Protein 2YOP (pdb70)

Radius of gyration: 29.6 Å; Cα contacts (8 Å, |Δi|>4): 1380; chains: 3; bounding box: 52×92×73 Å

GO terms:
  GO:0030073 insulin secretion (P, IDA)

Solvent-accessible surface area: 25696 Å² total; per-residue (Å²): 268,61,73,0,66,15,130,66,100,28,80,138,91,14,18,0,0,2,0,12,1,5,2,4,46,67,73,68,1,34,0,1,4,53,79,104,14,9,0,0,123,167,66,70,37,24,29,33,0,0,0,0,0,3,0,40,5,126,82,22,145,56,82,37,52,102,106,5,18,0,67,51,42,98,42,1,25,42,0,0,130,37,4,106,86,10,75,85,73,1,0,0,0,0,0,3,8,28,1,0,15,56,71,15,92,71,99,0,47,79,7,0,84,91,24,28,6,174,50,0,93,75,17,115,97,62,1,5,0,0,0,0,0,14,50,48,19,153,23,27,124,142,17,74,68,35,54,31,4,41,48,56,179,100,52,28,32,49,102,32,18,4,11,14,0,12,0,39,11,24,0,38,84,26,55,144,162,204,54,99,3,81,19,240,63,95,34,80,128,94,20,14,0,0,54,0,45,1,6,1,3,165,122,85,88,1,80,0,10,7,45,40,108,22,15,2,0,124,162,65,69,41,25,28,73,0,0,0,0,0,5,0,39,6,128,82,25,143,70,80,36,56,99,104,5,38,0,110,109,42,102,41,2,26,66,0,0,148,40,3,101,87,10,77,78,56,1,0,0,0,0,0,2,12,34,2,0,15,45,69,7,68,18,91,0,30,69,8,0,83,93,23,28,4,137,45,0,78,7,15,76,101,58,1,6,0,0,0,0,0,12,50,35,29,157,15,26,115,153,26,77,58,37,80,34,20,38,48,56,187,111,145,40,139,52,103,35,15,3,32,40,22,61,1,55,14,25,0,42,79,24,65,119,85,226,167,203,199,183,147,43,81,5,84,16,236,65,97,34,80,128,64,15,15,1,0,65,0,45,1,6,1,3,151,124,90,85,1,89,0,10,5,48,56,103,14,8,1,0,126,167,67,69,37,25,30,78,0,0,0,0,0,4,0,44,5,21,18,16,111,58,82,35,53,101,105,5,33,1,110,108,42,98,41,1,19,64,0,0,129,39,5,104,85,10,70,74,34,1,0,0,0,0,0,3,10,26,1,0,13,56,71,14,87,71,82,0,59,93,10,0,81,92,26,28,4,136,50,0,127,52,14,112,97,60,1,4,0,0,0,0,0,13,49,10,8,143,20,27,114,152,27,88,54,30,71,34,19,49,49,57,183,108,136,35,144,52,102,34,16,4,28,30,22,77,3,59,13,25,0,42,33,14,56,31,32,25,188

Organism: Mus musculus (NCBI:txid10090)

Sequence (538 aa):
RQKCDHWSPCPPDTYAYRLLSGGGRDKYAKICFEDEVLIGEKTGNVARGINIAVVNYETGKVIATKYFDMYEGDNSGPMAKFIQSTPSKSLLFMVTHDDGSSKLKAQAKDAIEALGSKEIKNMKFRSSWVFVAAKGFELPSEIEREKINHSDQSRNRYAGWPAEIQIEGCIPKGLRDRQKCDHWSPCPPDTYAYRLLSGGGRDKYAKICFEDEVLIGEKTGNVARGINIAVVNYETGKVIATKYFDMYEGDNSGPMAKFIQSTPSKSLLFMVTHDDGSSKLKAQAKDAIEALGSKEIKNMKFRSSWVFVAAKGFELPSEIEREKINHSDQSRNRYAGWPAEIQIEGCIPKGLRDYKDPKRQKCDHWSPCPPDTYAYRLLSGGGRDKYAKICFEDEVLIGEKTGNVARGINIAVVNYETGKVIATKYFDMYEGDNSGPMAKFIQSTPSKSLLFMVTHDDGSSKLKAQAKDAIEALGSKEIKNMKFRSSWVFVAAKGFELPSEIEREKINHSDQSRNRYAGWPAEIQIEGCIPKGLRDYK

Foldseek 3Di:
DEQVPDPDHAPPQWKKWKWKAAAAQPRFTWIGIRNDTQDDVVVPATDAAKWKWKAQLQVRHTDDIHGFHQQDDQRQVVQLVVLVPRDANMKMKIWHYQFHHNNHDDSSLVSVVVQPDPCSVVGDGQKTKIAIGHGNFDWDPPADGIDIGDDDVVQAPDDGHRGMDMGIHITRSVRPD/DEAVPDPDHADPQWKKWKWKAAAAAPRHTFIGIRNDTQDDVVVPAGDAAKWKWKAQLQPRHTPDIDGFHQQDDQRQVVQLVVLVVRDANMKMKIWHYQFHHNNHDDSSLVSVVVQPDPCSVVGDGQKTKIAIGHGNFDWDPPAFGIDIGDDDPVAAPDDRHRGMDMGIHITRSCRPPDDD/DDQEQVRDPDHADPQWKKWKWKAAAAQPRFTWIGIRNDTQDDVVVPATDAAKWKWKAQLQPRHTPDIHGFHQQDDQRQVVQLVVLVPRDANMKMKIWHYQFHHNNNDDSSLVSVVVQPDPCSVVGDGQKTKIAIGHGNFDWDPPADGIDIGDDDVVQRPDDRHRGMDMGIHITRSCRPPDD

Structure (mmCIF, N/CA/C/O backbone):
data_2YOP
#
_entry.id   2YOP
#
_cell.length_a   42.930
_cell.length_b   90.440
_cell.length_c   185.280
_cell.angle_alpha   90.00
_cell.angle_beta   90.00
_cell.angle_gamma   90.00
#
_symmetry.space_group_name_H-M   'P 21 21 21'
#
loop_
_entity.id
_entity.type
_entity.pdbx_description
1 polymer 'PROTEIN FAM3B'
2 non-polymer GLYCEROL
3 water water
#
loop_
_atom_site.group_PDB
_atom_site.id
_atom_site.type_symbol
_atom_site.label_atom_id
_atom_site.label_alt_id
_atom_site.label_comp_id
_atom_site.label_asym_id
_atom_site.label_entity_id
_atom_site.label_seq_id
_atom_site.pdbx_PDB_ins_code
_atom_site.Cartn_x
_atom_site.Cartn_y
_atom_site.Cartn_z
_atom_site.occupancy
_atom_site.B_iso_or_equiv
_atom_site.auth_seq_id
_atom_site.auth_comp_id
_atom_site.auth_asym_id
_atom_site.auth_atom_id
_atom_site.pdbx_PDB_model_num
ATOM 1 N N . ARG A 1 15 ? 50.803 5.446 63.691 1.00 76.20 60 ARG A N 1
ATOM 2 C CA . ARG A 1 15 ? 51.775 4.401 63.373 1.00 76.15 60 ARG A CA 1
ATOM 3 C C . ARG A 1 15 ? 51.332 3.593 62.148 1.00 79.46 60 ARG A C 1
ATOM 4 O O . ARG A 1 15 ? 51.952 3.717 61.090 1.00 79.10 60 ARG A O 1
ATOM 12 N N . GLN A 1 16 ? 50.262 2.775 62.290 1.00 74.89 61 GLN A N 1
ATOM 13 C CA . GLN A 1 16 ? 49.730 1.953 61.202 1.00 73.76 61 GLN A CA 1
ATOM 14 C C . GLN A 1 16 ? 48.925 2.836 60.240 1.00 75.30 61 GLN A C 1
ATOM 15 O O . GLN A 1 16 ? 48.540 3.945 60.625 1.00 75.09 61 GLN A O 1
ATOM 21 N N . LYS A 1 17 ? 48.732 2.376 58.973 1.00 69.63 62 LYS A N 1
ATOM 22 C CA . LYS A 1 17 ? 47.976 3.082 57.919 1.00 68.35 62 LYS A CA 1
ATOM 23 C C . LYS A 1 17 ? 46.568 3.415 58.459 1.00 69.07 62 LYS A C 1
ATOM 24 O O . LYS A 1 17 ? 45.913 2.510 58.993 1.00 68.34 62 LYS A O 1
ATOM 30 N N . CYS A 1 18 ? 46.151 4.724 58.424 1.00 63.49 63 CYS A N 1
ATOM 31 C CA . CYS A 1 18 ? 44.871 5.199 58.996 1.00 61.51 63 CYS A CA 1
ATOM 32 C C . CYS A 1 18 ? 44.792 4.965 60.530 1.00 66.87 63 CYS A C 1
ATOM 33 O O . CYS A 1 18 ? 43.703 4.840 61.096 1.00 65.75 63 CYS A O 1
ATOM 36 N N . ASP A 1 19 ? 45.976 4.903 61.190 1.00 65.12 64 ASP A N 1
ATOM 37 C CA . ASP A 1 19 ? 46.154 4.692 62.633 1.00 65.83 64 ASP A CA 1
ATOM 38 C C . ASP A 1 19 ? 45.405 3.463 63.173 1.00 69.81 64 ASP A C 1
ATOM 39 O O . ASP A 1 19 ? 44.894 3.473 64.298 1.00 68.48 64 ASP A O 1
ATOM 44 N N . HIS A 1 20 ? 45.378 2.393 62.349 1.00 67.82 65 HIS A N 1
ATOM 45 C CA . HIS A 1 20 ? 44.736 1.107 62.617 1.00 68.57 65 HIS A CA 1
ATOM 46 C C . HIS A 1 20 ? 45.327 0.413 63.827 1.00 75.97 65 HIS A C 1
ATOM 47 O O . HIS A 1 20 ? 46.520 0.552 64.098 1.00 76.02 65 HIS A O 1
ATOM 54 N N . TRP A 1 21 ? 44.481 -0.336 64.549 1.00 74.88 66 TRP A N 1
ATOM 55 C CA . TRP A 1 21 ? 44.857 -1.105 65.728 1.00 75.97 66 TRP A CA 1
ATOM 56 C C . TRP A 1 21 ? 45.817 -2.246 65.342 1.00 82.31 66 TRP A C 1
ATOM 57 O O . TRP A 1 21 ? 46.877 -2.400 65.961 1.00 82.10 66 TRP A O 1
ATOM 68 N N . SER A 1 22 ? 45.445 -3.024 64.308 1.00 80.07 67 SER A N 1
ATOM 69 C CA . SER A 1 22 ? 46.222 -4.143 63.783 1.00 80.55 67 SER A CA 1
ATOM 70 C C . SER A 1 22 ? 46.750 -3.830 62.370 1.00 85.56 67 SER A C 1
ATOM 71 O O . SER A 1 22 ? 46.139 -3.013 61.674 1.00 85.73 67 SER A O 1
ATOM 74 N N . PRO A 1 23 ? 47.866 -4.442 61.904 1.00 82.02 68 PRO A N 1
ATOM 75 C CA . PRO A 1 23 ? 48.332 -4.127 60.547 1.00 81.42 68 PRO A CA 1
ATOM 76 C C . PRO A 1 23 ? 47.425 -4.755 59.502 1.00 81.37 68 PRO A C 1
ATOM 77 O O . PRO A 1 23 ? 46.847 -5.818 59.755 1.00 80.40 68 PRO A O 1
ATOM 81 N N . CYS A 1 24 ? 47.271 -4.075 58.350 1.00 75.22 69 CYS A N 1
ATOM 82 C CA . CYS A 1 24 ? 46.453 -4.589 57.249 1.00 73.82 69 CYS A CA 1
ATOM 83 C C . CYS A 1 24 ? 47.201 -5.741 56.580 1.00 83.47 69 CYS A C 1
ATOM 84 O O . CYS A 1 24 ? 48.430 -5.656 56.471 1.00 84.01 69 CYS A O 1
ATOM 87 N N . PRO A 1 25 ? 46.501 -6.782 56.056 1.00 82.32 70 PRO A N 1
ATOM 88 C CA . PRO A 1 25 ? 47.206 -7.832 55.297 1.00 82.47 70 PRO A CA 1
ATOM 89 C C . PRO A 1 25 ? 47.874 -7.227 54.044 1.00 87.06 70 PRO A C 1
ATOM 90 O O . PRO A 1 25 ? 47.516 -6.107 53.677 1.00 86.72 70 PRO A O 1
ATOM 94 N N . PRO A 1 26 ? 48.828 -7.912 53.366 1.00 84.31 71 PRO A N 1
ATOM 95 C CA . PRO A 1 26 ? 49.511 -7.271 52.212 1.00 83.37 71 PRO A CA 1
ATOM 96 C C . PRO A 1 26 ? 48.772 -6.434 51.126 1.00 84.45 71 PRO A C 1
ATOM 97 O O . PRO A 1 26 ? 48.749 -5.218 51.307 1.00 85.01 71 PRO A O 1
ATOM 101 N N . ASP A 1 27 ? 48.231 -7.011 50.025 1.00 77.03 72 ASP A N 1
ATOM 102 C CA . ASP A 1 27 ? 47.565 -6.394 48.867 1.00 75.22 72 ASP A CA 1
ATOM 103 C C . ASP A 1 27 ? 46.157 -5.818 49.208 1.00 76.55 72 ASP A C 1
ATOM 104 O O . ASP A 1 27 ? 45.157 -6.168 48.561 1.00 76.37 72 ASP A O 1
ATOM 109 N N . THR A 1 28 ? 46.077 -4.937 50.223 1.00 69.52 73 THR A N 1
ATOM 110 C CA . THR A 1 28 ? 44.812 -4.346 50.667 1.00 66.76 73 THR A CA 1
ATOM 111 C C . THR A 1 28 ? 44.873 -2.832 50.772 1.00 64.48 73 THR A C 1
ATOM 112 O O . THR A 1 28 ? 45.932 -2.274 51.062 1.00 62.07 73 THR A O 1
ATOM 116 N N . TYR A 1 29 ? 43.713 -2.179 50.541 1.00 58.36 74 TYR A N 1
ATOM 117 C CA . TYR A 1 29 ? 43.489 -0.737 50.695 1.00 55.72 74 TYR A CA 1
ATOM 118 C C . TYR A 1 29 ? 42.988 -0.525 52.126 1.00 55.79 74 TYR A C 1
ATOM 119 O O . TYR A 1 29 ? 42.019 -1.172 52.544 1.00 54.44 74 TYR A O 1
ATOM 128 N N . ALA A 1 30 ? 43.644 0.359 52.884 1.00 50.48 75 ALA A N 1
ATOM 129 C CA . ALA A 1 30 ? 43.215 0.664 54.247 1.00 48.89 75 ALA A CA 1
ATOM 130 C C . ALA A 1 30 ? 42.225 1.818 54.208 1.00 50.21 75 ALA A C 1
ATOM 131 O O . ALA A 1 30 ? 42.347 2.723 53.372 1.00 47.00 75 ALA A O 1
ATOM 133 N N . TYR A 1 31 ? 41.219 1.766 55.104 1.00 46.77 76 TYR A N 1
ATOM 134 C CA . TYR A 1 31 ? 40.204 2.824 55.248 1.00 45.03 76 TYR A CA 1
ATOM 135 C C . TYR A 1 31 ? 39.784 2.913 56.703 1.00 45.22 76 TYR A C 1
ATOM 136 O O . TYR A 1 31 ? 39.783 1.905 57.419 1.00 45.35 76 TYR A O 1
ATOM 145 N N . ARG A 1 32 ? 39.421 4.104 57.133 1.00 38.33 77 ARG A N 1
ATOM 146 C CA . ARG A 1 32 ? 38.893 4.366 58.467 1.00 37.51 77 ARG A CA 1
ATOM 147 C C . ARG A 1 32 ? 37.857 5.460 58.312 1.00 39.64 77 ARG A C 1
ATOM 148 O O . ARG A 1 32 ? 38.144 6.511 57.738 1.00 37.63 77 ARG A O 1
ATOM 156 N N . LEU A 1 33 ? 36.631 5.187 58.759 1.00 35.47 78 LEU A N 1
ATOM 157 C CA . LEU A 1 33 ? 35.509 6.120 58.666 1.00 33.34 78 LEU A CA 1
ATOM 158 C C . LEU A 1 33 ? 35.083 6.457 60.064 1.00 34.99 78 LEU A C 1
ATOM 159 O O . LEU A 1 33 ? 34.909 5.576 60.890 1.00 34.10 78 LEU A O 1
ATOM 164 N N . LEU A 1 34 ? 34.886 7.728 60.318 1.00 31.40 79 LEU A N 1
ATOM 165 C CA . LEU A 1 34 ? 34.467 8.234 61.611 1.00 30.80 79 LEU A CA 1
ATOM 166 C C . LEU A 1 34 ? 33.288 9.169 61.419 1.00 33.82 79 LEU A C 1
ATOM 167 O O . LEU A 1 34 ? 33.348 10.055 60.582 1.00 33.93 79 LEU A O 1
ATOM 172 N N . SER A 1 35 ? 32.204 8.964 62.176 1.00 28.99 80 SER A N 1
ATOM 173 C CA . SER A 1 35 ? 31.068 9.872 62.106 1.00 26.25 80 SER A CA 1
ATOM 174 C C . SER A 1 35 ? 31.405 11.059 63.015 1.00 31.03 80 SER A C 1
ATOM 175 O O . SER A 1 35 ? 32.305 10.960 63.860 1.00 31.43 80 SER A O 1
ATOM 178 N N . GLY A 1 36 ? 30.661 12.147 62.895 1.00 27.42 81 GLY A N 1
ATOM 179 C CA . GLY A 1 36 ? 30.804 13.239 63.843 1.00 26.53 81 GLY A CA 1
ATOM 180 C C . GLY A 1 36 ? 30.296 12.785 65.207 1.00 31.59 81 GLY A C 1
ATOM 181 O O . GLY A 1 36 ? 29.495 11.838 65.309 1.00 31.24 81 GLY A O 1
ATOM 182 N N . GLY A 1 37 ? 30.810 13.417 66.252 1.00 27.74 82 GLY A N 1
ATOM 183 C CA . GLY A 1 37 ? 30.410 13.181 67.632 1.00 26.15 82 GLY A CA 1
ATOM 184 C C . GLY A 1 37 ? 29.922 14.504 68.186 1.00 31.13 82 GLY A C 1
ATOM 185 O O . GLY A 1 37 ? 30.726 15.359 68.573 1.00 30.12 82 GLY A O 1
ATOM 186 N N . GLY A 1 38 ? 28.610 14.710 68.149 1.00 28.35 83 GLY A N 1
ATOM 187 C CA . GLY A 1 38 ? 28.047 15.990 68.546 1.00 28.76 83 GLY A CA 1
ATOM 188 C C . GLY A 1 38 ? 28.373 17.040 67.491 1.00 32.80 83 GLY A C 1
ATOM 189 O O . GLY A 1 38 ? 28.586 16.715 66.311 1.00 29.21 83 GLY A O 1
ATOM 190 N N . ARG A 1 39 ? 28.492 18.295 67.915 1.00 32.51 84 ARG A N 1
ATOM 191 C CA . ARG A 1 39 ? 28.776 19.394 66.989 1.00 34.08 84 ARG A CA 1
ATOM 192 C C . ARG A 1 39 ? 30.234 19.774 66.915 1.00 40.85 84 ARG A C 1
ATOM 193 O O . ARG A 1 39 ? 30.621 20.399 65.920 1.00 42.33 84 ARG A O 1
ATOM 201 N N . ASP A 1 40 ? 31.042 19.433 67.958 1.00 36.42 85 ASP A N 1
ATOM 202 C CA . ASP A 1 40 ? 32.456 19.816 68.009 1.00 36.57 85 ASP A CA 1
ATOM 203 C C . ASP A 1 40 ? 33.454 18.770 67.518 1.00 40.94 85 ASP A C 1
ATOM 204 O O . ASP A 1 40 ? 34.628 19.102 67.306 1.00 40.13 85 ASP A O 1
ATOM 209 N N . LYS A 1 41 ? 33.027 17.499 67.389 1.00 37.34 86 LYS A N 1
ATOM 210 C CA . LYS A 1 41 ? 33.950 16.454 66.924 1.00 36.33 86 LYS A CA 1
ATOM 211 C C . LYS A 1 41 ? 33.509 16.067 65.540 1.00 37.99 86 LYS A C 1
ATOM 212 O O . LYS A 1 41 ? 32.379 15.647 65.344 1.00 37.31 86 LYS A O 1
ATOM 218 N N . TYR A 1 42 ? 34.360 16.328 64.566 1.00 35.11 87 TYR A N 1
ATOM 219 C CA . TYR A 1 42 ? 34.029 16.164 63.159 1.00 35.01 87 TYR A CA 1
ATOM 220 C C . TYR A 1 42 ? 34.175 14.782 62.587 1.00 36.37 87 TYR A C 1
ATOM 221 O O . TYR A 1 42 ? 35.022 14.000 63.031 1.00 35.58 87 TYR A O 1
ATOM 230 N N . ALA A 1 43 ? 33.337 14.490 61.588 1.00 31.89 88 ALA A N 1
ATOM 231 C CA . ALA A 1 43 ? 33.377 13.257 60.819 1.00 31.43 88 ALA A CA 1
ATOM 232 C C . ALA A 1 43 ? 34.699 13.213 60.055 1.00 37.69 88 ALA A C 1
ATOM 233 O O . ALA A 1 43 ? 35.293 14.263 59.746 1.00 39.52 88 ALA A O 1
ATOM 235 N N . LYS A 1 44 ? 35.190 12.022 59.789 1.00 33.81 89 LYS A N 1
ATOM 236 C CA . LYS A 1 44 ? 36.443 11.871 59.065 1.00 33.72 89 LYS A CA 1
ATOM 237 C C . LYS A 1 44 ? 36.443 10.605 58.208 1.00 37.83 89 LYS A C 1
ATOM 238 O O . LYS A 1 44 ? 36.002 9.551 58.661 1.00 36.58 89 LYS A O 1
ATOM 244 N N . ILE A 1 45 ? 36.944 10.726 56.971 1.00 36.39 90 ILE A N 1
ATOM 245 C CA . ILE A 1 45 ? 37.142 9.621 56.038 1.00 37.96 90 ILE A CA 1
ATOM 246 C C . ILE A 1 45 ? 38.651 9.535 55.720 1.00 46.46 90 ILE A C 1
ATOM 247 O O . ILE A 1 45 ? 39.208 10.465 55.153 1.00 43.65 90 ILE A O 1
ATOM 252 N N . CYS A 1 46 ? 39.304 8.447 56.144 1.00 49.52 91 CYS A N 1
ATOM 253 C CA . CYS A 1 46 ? 40.720 8.172 55.881 1.00 53.05 91 CYS A CA 1
ATOM 254 C C . CYS A 1 46 ? 40.797 6.995 54.918 1.00 52.87 91 CYS A C 1
ATOM 255 O O . CYS A 1 46 ? 40.158 5.972 55.138 1.00 50.07 91 CYS A O 1
ATOM 258 N N . PHE A 1 47 ? 41.566 7.158 53.839 1.00 50.21 92 PHE A N 1
ATOM 259 C CA . PHE A 1 47 ? 41.799 6.126 52.835 1.00 50.53 92 PHE A CA 1
ATOM 260 C C . PHE A 1 47 ? 43.281 6.074 52.510 1.00 55.54 92 PHE A C 1
ATOM 261 O O . PHE A 1 47 ? 43.859 7.089 52.124 1.00 53.89 92 PHE A O 1
ATOM 269 N N . GLU A 1 48 ? 43.905 4.898 52.718 1.00 54.08 93 GLU A N 1
ATOM 270 C CA . GLU A 1 48 ? 45.321 4.668 52.437 1.00 54.50 93 GLU A CA 1
ATOM 271 C C . GLU A 1 48 ? 46.218 5.710 53.127 1.00 61.32 93 GLU A C 1
ATOM 272 O O . GLU A 1 48 ? 47.150 6.247 52.502 1.00 61.50 93 GLU A O 1
ATOM 278 N N . ASP A 1 49 ? 45.877 6.040 54.407 1.00 57.48 94 ASP A N 1
ATOM 279 C CA . ASP A 1 49 ? 46.563 7.024 55.253 1.00 56.95 94 ASP A CA 1
ATOM 280 C C . ASP A 1 49 ? 46.386 8.488 54.853 1.00 58.38 94 ASP A C 1
ATOM 281 O O . ASP A 1 49 ? 47.025 9.355 55.440 1.00 59.25 94 ASP A O 1
ATOM 286 N N . GLU A 1 50 ? 45.503 8.770 53.895 1.00 53.37 95 GLU A N 1
ATOM 287 C CA . GLU A 1 50 ? 45.186 10.121 53.441 1.00 52.39 95 GLU A CA 1
ATOM 288 C C . GLU A 1 50 ? 43.766 10.491 53.903 1.00 54.13 95 GLU A C 1
ATOM 289 O O . GLU A 1 50 ? 42.827 9.716 53.704 1.00 53.91 95 GLU A O 1
ATOM 295 N N . VAL A 1 51 ? 43.610 11.680 54.496 1.00 48.47 96 VAL A N 1
ATOM 296 C CA . VAL A 1 51 ? 42.308 12.189 54.906 1.00 47.04 96 VAL A CA 1
ATOM 297 C C . VAL A 1 51 ? 41.630 12.723 53.646 1.00 52.29 96 VAL A C 1
ATOM 298 O O . VAL A 1 51 ? 42.148 13.638 52.997 1.00 53.87 96 VAL A O 1
ATOM 302 N N . LEU A 1 52 ? 40.488 12.130 53.290 1.00 46.67 97 LEU A N 1
ATOM 303 C CA . LEU A 1 52 ? 39.700 12.491 52.114 1.00 46.06 97 LEU A CA 1
ATOM 304 C C . LEU A 1 52 ? 38.685 13.569 52.497 1.00 48.85 97 LEU A C 1
ATOM 305 O O . LEU A 1 52 ? 38.509 14.539 51.762 1.00 47.66 97 LEU A O 1
ATOM 310 N N . ILE A 1 53 ? 37.998 13.383 53.650 1.00 44.99 98 ILE A N 1
ATOM 311 C CA . ILE A 1 53 ? 37.022 14.311 54.229 1.00 43.60 98 ILE A CA 1
ATOM 312 C C . ILE A 1 53 ? 37.374 14.461 55.703 1.00 48.55 98 ILE A C 1
ATOM 313 O O . ILE A 1 53 ? 37.619 13.461 56.381 1.00 47.41 98 ILE A O 1
ATOM 318 N N . GLY A 1 54 ? 37.415 15.701 56.176 1.00 46.15 99 GLY A N 1
ATOM 319 C CA . GLY A 1 54 ? 37.720 16.005 57.563 1.00 46.53 99 GLY A CA 1
ATOM 320 C C . GLY A 1 54 ? 38.003 17.471 57.784 1.00 53.81 99 GLY A C 1
ATOM 321 O O . GLY A 1 54 ? 38.007 18.258 56.838 1.00 52.14 99 GLY A O 1
ATOM 322 N N . GLU A 1 55 ? 38.211 17.845 59.049 1.00 55.14 100 GLU A N 1
ATOM 323 C CA . GLU A 1 55 ? 38.546 19.207 59.485 1.00 56.70 100 GLU A CA 1
ATOM 324 C C . GLU A 1 55 ? 39.867 19.639 58.805 1.00 64.12 100 GLU A C 1
ATOM 325 O O . GLU A 1 55 ? 39.927 20.708 58.201 1.00 63.91 100 GLU A O 1
ATOM 331 N N . LYS A 1 56 ? 40.891 18.744 58.852 1.00 62.48 101 LYS A N 1
ATOM 332 C CA . LYS A 1 56 ? 42.241 18.852 58.281 1.00 62.53 101 LYS A CA 1
ATOM 333 C C . LYS A 1 56 ? 42.227 19.324 56.825 1.00 66.69 101 LYS A C 1
ATOM 334 O O . LYS A 1 56 ? 43.056 20.145 56.440 1.00 67.39 101 LYS A O 1
ATOM 340 N N . THR A 1 57 ? 41.287 18.805 56.030 1.00 61.89 102 THR A N 1
ATOM 341 C CA . THR A 1 57 ? 41.132 19.126 54.610 1.00 60.16 102 THR A CA 1
ATOM 342 C C . THR A 1 57 ? 40.046 20.195 54.351 1.00 60.04 102 THR A C 1
ATOM 343 O O . THR A 1 57 ? 39.790 20.545 53.199 1.00 60.13 102 THR A O 1
ATOM 347 N N . GLY A 1 58 ? 39.437 20.701 55.422 1.00 53.40 103 GLY A N 1
ATOM 348 C CA . GLY A 1 58 ? 38.396 21.725 55.387 1.00 52.29 103 GLY A CA 1
ATOM 349 C C . GLY A 1 58 ? 37.209 21.421 54.496 1.00 55.54 103 GLY A C 1
ATOM 350 O O . GLY A 1 58 ? 36.631 22.336 53.912 1.00 55.77 103 GLY A O 1
ATOM 351 N N . ASN A 1 59 ? 36.821 20.138 54.388 1.00 50.54 104 ASN A N 1
ATOM 352 C CA . ASN A 1 59 ? 35.724 19.748 53.503 1.00 48.96 104 ASN A CA 1
ATOM 353 C C . ASN A 1 59 ? 34.653 18.883 54.167 1.00 48.93 104 ASN A C 1
ATOM 354 O O . ASN A 1 59 ? 33.922 18.170 53.472 1.00 49.50 104 ASN A O 1
ATOM 359 N N . VAL A 1 60 ? 34.547 18.963 55.504 1.00 40.69 105 VAL A N 1
ATOM 360 C CA . VAL A 1 60 ? 33.529 18.244 56.269 1.00 38.34 105 VAL A CA 1
ATOM 361 C C . VAL A 1 60 ? 32.411 19.219 56.676 1.00 39.52 105 VAL A C 1
ATOM 362 O O . VAL A 1 60 ? 32.694 20.368 57.015 1.00 40.69 105 VAL A O 1
ATOM 366 N N . ALA A 1 61 ? 31.148 18.773 56.622 1.00 32.00 106 ALA A N 1
ATOM 367 C CA . ALA A 1 61 ? 30.026 19.599 57.054 1.00 31.12 106 ALA A CA 1
ATOM 368 C C . ALA A 1 61 ? 28.869 18.731 57.561 1.00 32.68 106 ALA A C 1
ATOM 369 O O . ALA A 1 61 ? 28.904 17.511 57.410 1.00 33.04 106 ALA A O 1
ATOM 371 N N . ARG A 1 62 ? 27.866 19.358 58.187 1.00 28.42 107 ARG A N 1
ATOM 372 C CA . ARG A 1 62 ? 26.646 18.708 58.670 1.00 28.17 107 ARG A CA 1
ATOM 373 C C . ARG A 1 62 ? 25.935 17.993 57.521 1.00 34.00 107 ARG A C 1
ATOM 374 O O . ARG A 1 62 ? 25.808 18.561 56.438 1.00 35.16 107 ARG A O 1
ATOM 382 N N . GLY A 1 63 ? 25.450 16.783 57.790 1.00 31.25 108 GLY A N 1
ATOM 383 C CA . GLY A 1 63 ? 24.738 15.957 56.822 1.00 31.82 108 GLY A CA 1
ATOM 384 C C . GLY A 1 63 ? 25.507 14.695 56.478 1.00 37.39 108 GLY A C 1
ATOM 385 O O . GLY A 1 63 ? 26.275 14.178 57.304 1.00 36.01 108 GLY A O 1
ATOM 386 N N . ILE A 1 64 ? 25.325 14.208 55.234 1.00 34.15 109 ILE A N 1
ATOM 387 C CA . ILE A 1 64 ? 26.016 13.018 54.729 1.00 32.21 109 ILE A CA 1
ATOM 388 C C . ILE A 1 64 ? 27.206 13.444 53.890 1.00 35.11 109 ILE A C 1
ATOM 389 O O . ILE A 1 64 ? 27.056 14.162 52.899 1.00 34.84 109 ILE A O 1
ATOM 394 N N . ASN A 1 65 ? 28.397 13.034 54.326 1.00 31.53 110 ASN A N 1
ATOM 395 C CA . ASN A 1 65 ? 29.672 13.312 53.668 1.00 31.05 110 ASN A CA 1
ATOM 396 C C . ASN A 1 65 ? 30.104 12.058 52.910 1.00 36.14 110 ASN A C 1
ATOM 397 O O . ASN A 1 65 ? 30.198 10.975 53.501 1.00 35.85 110 ASN A O 1
ATOM 402 N N . ILE A 1 66 ? 30.308 12.198 51.599 1.00 32.19 111 ILE A N 1
ATOM 403 C CA . ILE A 1 66 ? 30.650 11.117 50.673 1.00 31.42 111 ILE A CA 1
ATOM 404 C C . ILE A 1 66 ? 31.982 11.339 49.947 1.00 37.24 111 ILE A C 1
ATOM 405 O O . ILE A 1 66 ? 32.155 12.352 49.268 1.00 37.94 111 ILE A O 1
ATOM 410 N N . ALA A 1 67 ? 32.890 10.362 50.060 1.00 34.19 112 ALA A N 1
ATOM 411 C CA . ALA A 1 67 ? 34.157 10.291 49.322 1.00 33.85 112 ALA A CA 1
ATOM 412 C C . ALA A 1 67 ? 34.002 9.136 48.318 1.00 38.82 112 ALA A C 1
ATOM 413 O O . ALA A 1 67 ? 33.514 8.057 48.684 1.00 37.12 112 ALA A O 1
ATOM 415 N N . VAL A 1 68 ? 34.362 9.390 47.047 1.00 36.79 113 VAL A N 1
ATOM 416 C CA . VAL A 1 68 ? 34.298 8.390 45.985 1.00 37.58 113 VAL A CA 1
ATOM 417 C C . VAL A 1 68 ? 35.721 8.107 45.483 1.00 43.29 113 VAL A C 1
ATOM 418 O O . VAL A 1 68 ? 36.438 9.039 45.127 1.00 42.16 113 VAL A O 1
ATOM 422 N N . VAL A 1 69 ? 36.148 6.834 45.509 1.00 41.90 114 VAL A N 1
ATOM 423 C CA . VAL A 1 69 ? 37.473 6.469 44.995 1.00 42.44 114 VAL A CA 1
ATOM 424 C C . VAL A 1 69 ? 37.414 5.481 43.821 1.00 49.22 114 VAL A C 1
ATOM 425 O O . VAL A 1 69 ? 36.571 4.585 43.809 1.00 48.34 114 VAL A O 1
ATOM 429 N N . ASN A 1 70 ? 38.285 5.685 42.816 1.00 48.59 115 ASN A N 1
ATOM 430 C CA . ASN A 1 70 ? 38.419 4.776 41.674 1.00 48.55 115 ASN A CA 1
ATOM 431 C C . ASN A 1 70 ? 39.111 3.513 42.231 1.00 51.16 115 ASN A C 1
ATOM 432 O O . ASN A 1 70 ? 40.254 3.583 42.687 1.00 50.24 115 ASN A O 1
ATOM 437 N N . TYR A 1 71 ? 38.388 2.386 42.261 1.00 48.36 116 TYR A N 1
ATOM 438 C CA . TYR A 1 71 ? 38.906 1.142 42.840 1.00 49.11 116 TYR A CA 1
ATOM 439 C C . TYR A 1 71 ? 40.159 0.611 42.116 1.00 59.07 116 TYR A C 1
ATOM 440 O O . TYR A 1 71 ? 41.092 0.108 42.757 1.00 59.18 116 TYR A O 1
ATOM 449 N N . GLU A 1 72 ? 40.173 0.748 40.792 1.00 59.36 117 GLU A N 1
ATOM 450 C CA . GLU A 1 72 ? 41.253 0.306 39.918 1.00 61.19 117 GLU A CA 1
ATOM 451 C C . GLU A 1 72 ? 42.553 1.110 40.126 1.00 67.49 117 GLU A C 1
ATOM 452 O O . GLU A 1 72 ? 43.614 0.499 40.278 1.00 68.19 117 GLU A O 1
ATOM 458 N N . THR A 1 73 ? 42.466 2.455 40.179 1.00 64.23 118 THR A N 1
ATOM 459 C CA . THR A 1 73 ? 43.638 3.324 40.328 1.00 64.30 118 THR A CA 1
ATOM 460 C C . THR A 1 73 ? 43.985 3.712 41.769 1.00 69.20 118 THR A C 1
ATOM 461 O O . THR A 1 73 ? 45.122 4.112 42.040 1.00 69.89 118 THR A O 1
ATOM 465 N N . GLY A 1 74 ? 43.000 3.628 42.669 1.00 64.95 119 GLY A N 1
ATOM 466 C CA . GLY A 1 74 ? 43.154 4.003 44.075 1.00 63.41 119 GLY A CA 1
ATOM 467 C C . GLY A 1 74 ? 43.152 5.504 44.287 1.00 64.63 119 GLY A C 1
ATOM 468 O O . GLY A 1 74 ? 43.568 5.969 45.348 1.00 64.23 119 GLY A O 1
ATOM 469 N N . LYS A 1 75 ? 42.708 6.275 43.266 1.00 59.08 120 LYS A N 1
ATOM 470 C CA . LYS A 1 75 ? 42.628 7.731 43.304 1.00 58.09 120 LYS A CA 1
ATOM 471 C C . LYS A 1 75 ? 41.246 8.206 43.735 1.00 60.17 120 LYS A C 1
ATOM 472 O O . LYS A 1 75 ? 40.225 7.635 43.312 1.00 57.91 120 LYS A O 1
ATOM 478 N N . VAL A 1 76 ? 41.218 9.324 44.497 1.00 56.10 121 VAL A N 1
ATOM 479 C CA . VAL A 1 76 ? 39.980 9.988 44.897 1.00 55.02 121 VAL A CA 1
ATOM 480 C C . VAL A 1 76 ? 39.396 10.600 43.637 1.00 56.95 121 VAL A C 1
ATOM 481 O O . VAL A 1 76 ? 40.107 11.300 42.921 1.00 56.57 121 VAL A O 1
ATOM 485 N N . ILE A 1 77 ? 38.124 10.335 43.362 1.00 53.29 122 ILE A N 1
ATOM 486 C CA . ILE A 1 77 ? 37.464 10.927 42.209 1.00 53.03 122 ILE A CA 1
ATOM 487 C C . ILE A 1 77 ? 36.585 12.138 42.570 1.00 54.86 122 ILE A C 1
ATOM 488 O O . ILE A 1 77 ? 36.562 13.105 41.814 1.00 55.43 122 ILE A O 1
ATOM 493 N N . ALA A 1 78 ? 35.945 12.119 43.760 1.00 48.47 123 ALA A N 1
ATOM 494 C CA . ALA A 1 78 ? 35.094 13.198 44.282 1.00 47.03 123 ALA A CA 1
ATOM 495 C C . ALA A 1 78 ? 34.898 13.117 45.787 1.00 49.44 123 ALA A C 1
ATOM 496 O O . ALA A 1 78 ? 34.984 12.039 46.375 1.00 48.44 123 ALA A O 1
ATOM 498 N N . THR A 1 79 ? 34.647 14.281 46.408 1.00 45.15 124 THR A N 1
ATOM 499 C CA . THR A 1 79 ? 34.290 14.450 47.818 1.00 43.77 124 THR A CA 1
ATOM 500 C C . THR A 1 79 ? 33.200 15.490 47.855 1.00 45.50 124 THR A C 1
ATOM 501 O O . THR A 1 79 ? 33.369 16.554 47.293 1.00 44.98 124 THR A O 1
ATOM 505 N N . LYS A 1 80 ? 32.063 15.162 48.467 1.00 42.33 125 LYS A N 1
ATOM 506 C CA . LYS A 1 80 ? 30.932 16.059 48.576 1.00 41.27 125 LYS A CA 1
ATOM 507 C C . LYS A 1 80 ? 30.094 15.769 49.823 1.00 43.72 125 LYS A C 1
ATOM 508 O O . LYS A 1 80 ? 29.937 14.612 50.206 1.00 43.65 125 LYS A O 1
ATOM 514 N N . TYR A 1 81 ? 29.556 16.838 50.445 1.00 37.75 126 TYR A N 1
ATOM 515 C CA . TYR A 1 81 ? 28.653 16.753 51.574 1.00 37.08 126 TYR A CA 1
ATOM 516 C C . TYR A 1 81 ? 27.291 17.247 51.157 1.00 40.74 126 TYR A C 1
ATOM 517 O O . TYR A 1 81 ? 27.178 18.022 50.203 1.00 40.47 126 TYR A O 1
ATOM 526 N N . PHE A 1 82 ? 26.247 16.744 51.829 1.00 36.37 127 PHE A N 1
ATOM 527 C CA . PHE A 1 82 ? 24.861 17.065 51.547 1.00 36.12 127 PHE A CA 1
ATOM 528 C C . PHE A 1 82 ? 24.167 17.270 52.873 1.00 38.32 127 PHE A C 1
ATOM 529 O O . PHE A 1 82 ? 24.006 16.311 53.635 1.00 36.77 127 PHE A O 1
ATOM 537 N N . ASP A 1 83 ? 23.788 18.525 53.169 1.00 35.61 128 ASP A N 1
ATOM 538 C CA . ASP A 1 83 ? 23.101 18.882 54.412 1.00 35.60 128 ASP A CA 1
ATOM 539 C C . ASP A 1 83 ? 21.714 18.286 54.407 1.00 38.75 128 ASP A C 1
ATOM 540 O O . ASP A 1 83 ? 21.002 18.465 53.435 1.00 38.69 128 ASP A O 1
ATOM 545 N N . MET A 1 84 ? 21.357 17.526 55.455 1.00 36.31 129 MET A N 1
ATOM 546 C CA . MET A 1 84 ? 20.051 16.870 55.622 1.00 37.17 129 MET A CA 1
ATOM 547 C C . MET A 1 84 ? 19.184 17.590 56.662 1.00 41.57 129 MET A C 1
ATOM 548 O O . MET A 1 84 ? 18.139 17.080 57.053 1.00 40.24 129 MET A O 1
ATOM 553 N N . TYR A 1 85 ? 19.632 18.752 57.146 1.00 40.13 130 TYR A N 1
ATOM 554 C CA . TYR A 1 85 ? 18.847 19.510 58.108 1.00 41.07 130 TYR A CA 1
ATOM 555 C C . TYR A 1 85 ? 18.122 20.696 57.430 1.00 47.93 130 TYR A C 1
ATOM 556 O O . TYR A 1 85 ? 17.019 21.067 57.836 1.00 47.31 130 TYR A O 1
ATOM 565 N N . GLU A 1 86 ? 18.760 21.272 56.407 1.00 47.80 131 GLU A N 1
ATOM 566 C CA . GLU A 1 86 ? 18.269 22.384 55.595 1.00 49.20 131 GLU A CA 1
ATOM 567 C C . GLU A 1 86 ? 18.363 22.021 54.115 1.00 55.18 131 GLU A C 1
ATOM 568 O O . GLU A 1 86 ? 19.083 21.081 53.755 1.00 54.21 131 GLU A O 1
ATOM 574 N N . GLY A 1 87 ? 17.675 22.801 53.278 1.00 53.64 132 GLY A N 1
ATOM 575 C CA . GLY A 1 87 ? 17.660 22.650 51.823 1.00 53.41 132 GLY A CA 1
ATOM 576 C C . GLY A 1 87 ? 16.998 21.381 51.333 1.00 58.97 132 GLY A C 1
ATOM 577 O O . GLY A 1 87 ? 16.337 20.678 52.099 1.00 59.06 132 GLY A O 1
ATOM 578 N N . ASP A 1 88 ? 17.158 21.092 50.038 1.00 57.06 133 ASP A N 1
ATOM 579 C CA . ASP A 1 88 ? 16.620 19.880 49.415 1.00 57.94 133 ASP A CA 1
ATOM 580 C C . ASP A 1 88 ? 17.798 19.184 48.743 1.00 60.42 133 ASP A C 1
ATOM 581 O O . ASP A 1 88 ? 17.961 19.236 47.520 1.00 60.80 133 ASP A O 1
ATOM 586 N N . ASN A 1 89 ? 18.671 18.603 49.582 1.00 54.48 134 ASN A N 1
ATOM 587 C CA . ASN A 1 89 ? 19.908 17.971 49.140 1.00 52.68 134 ASN A CA 1
ATOM 588 C C . ASN A 1 89 ? 19.807 16.489 48.927 1.00 52.01 134 ASN A C 1
ATOM 589 O O . ASN A 1 89 ? 20.762 15.895 48.451 1.00 50.86 134 ASN A O 1
ATOM 594 N N . SER A 1 90 ? 18.655 15.897 49.254 1.00 47.79 135 SER A N 1
ATOM 595 C CA . SER A 1 90 ? 18.382 14.477 49.093 1.00 47.81 135 SER A CA 1
ATOM 596 C C . SER A 1 90 ? 18.451 14.063 47.576 1.00 53.84 135 SER A C 1
ATOM 597 O O . SER A 1 90 ? 19.149 13.091 47.241 1.00 53.06 135 SER A O 1
ATOM 600 N N . GLY A 1 91 ? 17.797 14.854 46.700 1.00 49.85 136 GLY A N 1
ATOM 601 C CA . GLY A 1 91 ? 17.781 14.667 45.252 1.00 48.84 136 GLY A CA 1
ATOM 602 C C . GLY A 1 91 ? 19.175 14.792 44.670 1.00 50.25 136 GLY A C 1
ATOM 603 O O . GLY A 1 91 ? 19.677 13.813 44.115 1.00 51.66 136 GLY A O 1
ATOM 604 N N . PRO A 1 92 ? 19.879 15.944 44.852 1.00 42.83 137 PRO A N 1
ATOM 605 C CA . PRO A 1 92 ? 21.276 16.047 44.367 1.00 42.33 137 PRO A CA 1
ATOM 606 C C . PRO A 1 92 ? 22.226 14.946 44.883 1.00 47.55 137 PRO A C 1
ATOM 607 O O . PRO A 1 92 ? 23.155 14.568 44.166 1.00 48.16 137 PRO A O 1
ATOM 611 N N . MET A 1 93 ? 21.976 14.409 46.103 1.00 43.74 138 MET A N 1
ATOM 612 C CA . MET A 1 93 ? 22.762 13.306 46.680 1.00 43.10 138 MET A CA 1
ATOM 613 C C . MET A 1 93 ? 22.476 11.999 45.934 1.00 48.17 138 MET A C 1
ATOM 614 O O . MET A 1 93 ? 23.418 11.284 45.609 1.00 46.96 138 MET A O 1
ATOM 619 N N . ALA A 1 94 ? 21.181 11.690 45.665 1.00 46.73 139 ALA A N 1
ATOM 620 C CA . ALA A 1 94 ? 20.780 10.499 44.907 1.00 46.77 139 ALA A CA 1
ATOM 621 C C . ALA A 1 94 ? 21.397 10.522 43.495 1.00 53.78 139 ALA A C 1
ATOM 622 O O . ALA A 1 94 ? 21.933 9.510 43.063 1.00 53.15 139 ALA A O 1
ATOM 624 N N . LYS A 1 95 ? 21.392 11.685 42.822 1.00 52.57 140 LYS A N 1
ATOM 625 C CA . LYS A 1 95 ? 21.974 11.800 41.491 1.00 52.87 140 LYS A CA 1
ATOM 626 C C . LYS A 1 95 ? 23.507 11.695 41.504 1.00 57.07 140 LYS A C 1
ATOM 627 O O . LYS A 1 95 ? 24.073 11.107 40.577 1.00 57.83 140 LYS A O 1
ATOM 633 N N . PHE A 1 96 ? 24.165 12.222 42.566 1.00 51.35 141 PHE A N 1
ATOM 634 C CA . PHE A 1 96 ? 25.623 12.136 42.742 1.00 49.16 141 PHE A CA 1
ATOM 635 C C . PHE A 1 96 ? 26.032 10.653 42.911 1.00 49.46 141 PHE A C 1
ATOM 636 O O . PHE A 1 96 ? 26.964 10.191 42.247 1.00 50.09 141 PHE A O 1
ATOM 644 N N . ILE A 1 97 ? 25.294 9.913 43.755 1.00 43.80 142 ILE A N 1
ATOM 645 C CA . ILE A 1 97 ? 25.516 8.487 44.028 1.00 43.70 142 ILE A CA 1
ATOM 646 C C . ILE A 1 97 ? 25.270 7.651 42.771 1.00 50.06 142 ILE A C 1
ATOM 647 O O . ILE A 1 97 ? 26.110 6.811 42.437 1.00 48.43 142 ILE A O 1
ATOM 652 N N . GLN A 1 98 ? 24.136 7.892 42.073 1.00 49.36 143 GLN A N 1
ATOM 653 C CA . GLN A 1 98 ? 23.770 7.167 40.846 1.00 50.20 143 GLN A CA 1
ATOM 654 C C . GLN A 1 98 ? 24.748 7.388 39.685 1.00 56.12 143 GLN A C 1
ATOM 655 O O . GLN A 1 98 ? 24.973 6.460 38.913 1.00 57.16 143 GLN A O 1
ATOM 661 N N . SER A 1 99 ? 25.361 8.586 39.604 1.00 52.61 144 SER A N 1
ATOM 662 C CA . SER A 1 99 ? 26.326 8.947 38.559 1.00 51.92 144 SER A CA 1
ATOM 663 C C . SER A 1 99 ? 27.707 8.329 38.756 1.00 53.40 144 SER A C 1
ATOM 664 O O . SER A 1 99 ? 28.496 8.317 37.804 1.00 51.69 144 SER A O 1
ATOM 667 N N . THR A 1 100 ? 28.004 7.830 39.978 1.00 50.10 145 THR A N 1
ATOM 668 C CA . THR A 1 100 ? 29.293 7.205 40.298 1.00 50.52 145 THR A CA 1
ATOM 669 C C . THR A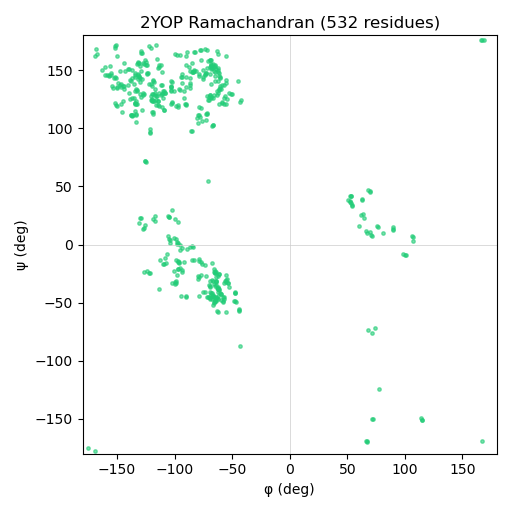 1 100 ? 29.666 6.132 39.265 1.00 54.93 145 THR A C 1
ATOM 670 O O . THR A 1 100 ? 28.825 5.288 38.957 1.00 53.69 145 THR A O 1
ATOM 674 N N . PRO A 1 101 ? 30.890 6.149 38.696 1.00 52.60 146 PRO A N 1
ATOM 675 C CA . 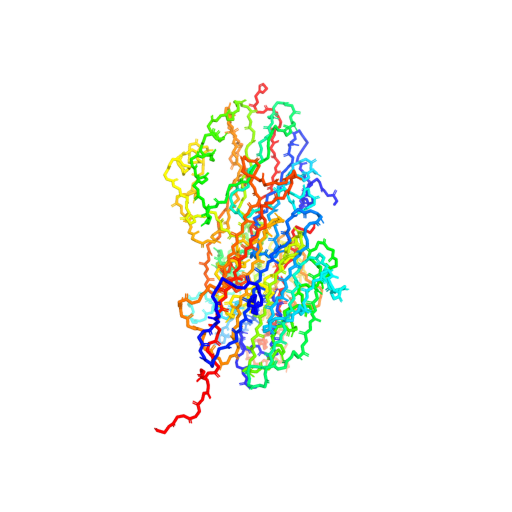PRO A 1 101 ? 31.246 5.094 37.731 1.00 53.43 146 PRO A CA 1
ATOM 676 C C . PRO A 1 101 ? 31.383 3.717 38.383 1.00 61.22 146 PRO A C 1
ATOM 677 O O . PRO A 1 101 ? 31.556 3.626 39.597 1.00 60.33 146 PRO A O 1
ATOM 681 N N . SER A 1 102 ? 31.274 2.643 37.576 1.00 61.11 147 SER A N 1
ATOM 682 C CA . SER A 1 102 ? 31.460 1.260 38.034 1.00 61.09 147 SER A CA 1
ATOM 683 C C . SER A 1 102 ? 32.941 1.077 38.406 1.00 64.04 147 SER A C 1
ATOM 684 O O . SER A 1 102 ? 33.801 1.780 37.866 1.00 64.04 147 SER A O 1
ATOM 687 N N . LYS A 1 103 ? 33.227 0.165 39.349 1.00 59.77 148 LYS A N 1
ATOM 688 C CA . LYS A 1 103 ? 34.565 -0.071 39.930 1.00 58.77 148 LYS A CA 1
ATOM 689 C C . LYS A 1 103 ? 35.001 1.155 40.782 1.00 57.39 148 LYS A C 1
ATOM 690 O O . LYS A 1 103 ? 36.125 1.673 40.688 1.00 55.49 148 LYS A O 1
ATOM 696 N N . SER A 1 104 ? 34.059 1.611 41.616 1.00 50.43 149 SER A N 1
ATOM 697 C CA . SER A 1 104 ? 34.277 2.712 42.545 1.00 48.55 149 SER A CA 1
ATOM 698 C C . SER A 1 104 ? 33.992 2.263 43.957 1.00 47.76 149 SER A C 1
ATOM 699 O O . SER A 1 104 ? 33.126 1.414 44.189 1.00 45.92 149 SER A O 1
ATOM 702 N N . LEU A 1 105 ? 34.723 2.844 44.894 1.00 42.84 150 LEU A N 1
ATOM 703 C CA . LEU A 1 105 ? 34.476 2.667 46.315 1.00 42.96 150 LEU A CA 1
ATOM 704 C C . LEU A 1 105 ? 33.784 3.948 46.766 1.00 45.35 150 LEU A C 1
ATOM 705 O O . LEU A 1 105 ? 34.198 5.035 46.356 1.00 46.57 150 LEU A O 1
ATOM 710 N N . LEU A 1 106 ? 32.723 3.823 47.565 1.00 39.57 151 LEU A N 1
ATOM 711 C CA . LEU A 1 106 ? 31.992 4.973 48.127 1.00 39.12 151 LEU A CA 1
ATOM 712 C C . LEU A 1 106 ? 32.066 4.884 49.654 1.00 41.55 151 LEU A C 1
ATOM 713 O O . LEU A 1 106 ? 31.836 3.819 50.225 1.00 41.45 151 LEU A O 1
ATOM 718 N N . PHE A 1 107 ? 32.456 5.976 50.295 1.00 36.98 152 PHE A N 1
ATOM 719 C CA . PHE A 1 107 ? 32.592 6.071 51.751 1.00 36.39 152 PHE A CA 1
ATOM 720 C C . PHE A 1 107 ? 31.637 7.154 52.198 1.00 39.02 152 PHE A C 1
ATOM 721 O O . PHE A 1 107 ? 31.682 8.268 51.662 1.00 38.76 152 PHE A O 1
ATOM 729 N N . MET A 1 108 ? 30.722 6.819 53.121 1.00 33.05 153 MET A N 1
ATOM 730 C CA . MET A 1 108 ? 29.708 7.764 53.597 1.00 31.34 153 MET A CA 1
ATOM 731 C C . MET A 1 108 ? 29.694 7.872 55.102 1.00 34.02 153 MET A C 1
ATOM 732 O O . MET A 1 108 ? 29.640 6.856 55.799 1.00 33.25 153 MET A O 1
ATOM 737 N N . VAL A 1 109 ? 29.767 9.105 55.609 1.00 29.96 154 VAL A N 1
ATOM 738 C CA . VAL A 1 109 ? 29.749 9.352 57.058 1.00 29.93 154 VAL A CA 1
ATOM 739 C C . VAL A 1 109 ? 28.753 10.455 57.406 1.00 34.26 154 VAL A C 1
ATOM 740 O O . VAL A 1 109 ? 28.588 11.409 56.638 1.00 33.18 154 VAL A O 1
ATOM 744 N N . THR A 1 110 ? 28.108 10.336 58.571 1.00 30.41 155 THR A N 1
ATOM 745 C CA . THR A 1 110 ? 27.263 11.425 59.049 1.00 28.98 155 THR A CA 1
ATOM 746 C C . THR A 1 110 ? 28.103 12.417 59.848 1.00 31.42 155 THR A C 1
ATOM 747 O O . THR A 1 110 ? 29.118 12.066 60.457 1.00 28.71 155 THR A O 1
ATOM 751 N N . HIS A 1 111 ? 27.654 13.667 59.852 1.00 29.87 156 HIS A N 1
ATOM 752 C CA . HIS A 1 111 ? 28.164 14.690 60.732 1.00 30.41 156 HIS A CA 1
ATOM 753 C C . HIS A 1 111 ? 26.963 15.398 61.282 1.00 36.48 156 HIS A C 1
ATOM 754 O O . HIS A 1 111 ? 26.135 15.895 60.504 1.00 36.88 156 HIS A O 1
ATOM 761 N N . ASP A 1 112 ? 26.835 15.403 62.633 1.00 32.08 157 ASP A N 1
ATOM 762 C CA . ASP A 1 112 ? 25.734 16.056 63.349 1.00 31.28 157 ASP A CA 1
ATOM 763 C C . ASP A 1 112 ? 24.386 15.346 63.102 1.00 34.44 157 ASP A C 1
ATOM 764 O O . ASP A 1 112 ? 23.900 14.638 63.964 1.00 32.89 157 ASP A O 1
ATOM 769 N N . ASP A 1 113 ? 23.820 15.514 61.913 1.00 34.73 158 ASP A N 1
ATOM 770 C CA . ASP A 1 113 ? 22.558 14.896 61.523 1.00 35.69 158 ASP A CA 1
ATOM 771 C C . ASP A 1 113 ? 22.604 14.528 60.039 1.00 42.82 158 ASP A C 1
ATOM 772 O O . ASP A 1 113 ? 23.018 15.339 59.222 1.00 44.53 158 ASP A O 1
ATOM 777 N N . GLY A 1 114 ? 22.119 13.342 59.704 1.00 39.55 159 GLY A N 1
ATOM 778 C CA . GLY A 1 114 ? 22.019 12.910 58.319 1.00 40.21 159 GLY A CA 1
ATOM 779 C C . GLY A 1 114 ? 20.627 12.434 57.957 1.00 45.60 159 GLY A C 1
ATOM 780 O O . GLY A 1 114 ? 20.461 11.812 56.910 1.00 46.79 159 GLY A O 1
ATOM 781 N N . SER A 1 115 ? 19.607 12.711 58.795 1.00 42.42 160 SER A N 1
ATOM 782 C CA . SER A 1 115 ? 18.266 12.201 58.502 1.00 42.50 160 SER A CA 1
ATOM 783 C C . SER A 1 115 ? 17.067 13.156 58.340 1.00 47.80 160 SER A C 1
ATOM 784 O O . SER A 1 115 ? 16.095 12.739 57.721 1.00 47.22 160 SER A O 1
ATOM 787 N N . SER A 1 116 ? 17.087 14.375 58.920 1.00 46.29 161 SER A N 1
ATOM 788 C CA . SER A 1 116 ? 15.905 15.266 58.906 1.00 46.03 161 SER A CA 1
ATOM 789 C C . SER A 1 116 ? 15.167 15.362 57.576 1.00 49.79 161 SER A C 1
ATOM 790 O O . SER A 1 116 ? 13.975 15.031 57.518 1.00 49.34 161 SER A O 1
ATOM 793 N N . LYS A 1 117 ? 15.885 15.760 56.516 1.00 45.02 162 LYS A N 1
ATOM 794 C CA . LYS A 1 117 ? 15.335 15.932 55.176 1.00 44.71 162 LYS A CA 1
ATOM 795 C C . LYS A 1 117 ? 15.745 14.775 54.243 1.00 48.50 162 LYS A C 1
ATOM 796 O O . LYS A 1 117 ? 15.767 14.958 53.017 1.00 48.28 162 LYS A O 1
ATOM 802 N N . LEU A 1 118 ? 16.068 13.597 54.821 1.00 44.23 163 LEU A N 1
ATOM 803 C CA . LEU A 1 118 ? 16.495 12.432 54.040 1.00 44.15 163 LEU A CA 1
ATOM 804 C C . LEU A 1 118 ? 15.272 11.748 53.441 1.00 52.89 163 LEU A C 1
ATOM 805 O O . LEU A 1 118 ? 14.450 11.172 54.168 1.00 51.63 163 LEU A O 1
ATOM 810 N N . LYS A 1 119 ? 15.163 11.833 52.106 1.00 53.62 164 LYS A N 1
ATOM 811 C CA . LYS A 1 119 ? 14.026 11.343 51.319 1.00 54.48 164 LYS A CA 1
ATOM 812 C C . LYS A 1 119 ? 14.245 9.984 50.649 1.00 60.59 164 LYS A C 1
ATOM 813 O O . LYS A 1 119 ? 15.379 9.512 50.559 1.00 59.95 164 LYS A O 1
ATOM 819 N N . ALA A 1 120 ? 13.136 9.357 50.212 1.00 59.14 165 ALA A N 1
ATOM 820 C CA . ALA A 1 120 ? 13.040 8.031 49.590 1.00 59.44 165 ALA A CA 1
ATOM 821 C C . ALA A 1 120 ? 14.046 7.742 48.472 1.00 62.90 165 ALA A C 1
ATOM 822 O O . ALA A 1 120 ? 14.672 6.685 48.493 1.00 62.39 165 ALA A O 1
ATOM 824 N N . GLN A 1 121 ? 14.187 8.660 47.499 1.00 59.92 166 GLN A N 1
ATOM 825 C CA . GLN A 1 121 ? 15.098 8.512 46.354 1.00 60.51 166 GLN A CA 1
ATOM 826 C C . GLN A 1 121 ? 16.553 8.314 46.835 1.00 63.30 166 GLN A C 1
ATOM 827 O O . GLN A 1 121 ? 17.243 7.408 46.348 1.00 61.88 166 GLN A O 1
ATOM 833 N N . ALA A 1 122 ? 16.993 9.138 47.823 1.00 58.37 167 ALA A N 1
ATOM 834 C CA . ALA A 1 122 ? 18.331 9.036 48.415 1.00 56.23 167 ALA A CA 1
ATOM 835 C C . ALA A 1 122 ? 18.492 7.729 49.195 1.00 54.11 167 ALA A C 1
ATOM 836 O O . ALA A 1 122 ? 19.504 7.057 49.032 1.00 53.95 167 ALA A O 1
ATOM 838 N N . LYS A 1 123 ? 17.477 7.343 49.989 1.00 47.11 168 LYS A N 1
ATOM 839 C CA . LYS A 1 123 ? 17.490 6.102 50.763 1.00 46.38 168 LYS A CA 1
ATOM 840 C C . LYS A 1 123 ? 17.554 4.881 49.843 1.00 53.39 168 LYS A C 1
ATOM 841 O O . LYS A 1 123 ? 18.243 3.918 50.168 1.00 54.94 168 LYS A O 1
ATOM 847 N N . ASP A 1 124 ? 16.857 4.932 48.695 1.00 50.62 169 ASP A N 1
ATOM 848 C CA . ASP A 1 124 ? 16.851 3.859 47.706 1.00 51.21 169 ASP A CA 1
ATOM 849 C C . ASP A 1 124 ? 18.219 3.709 47.021 1.00 50.62 169 ASP A C 1
ATOM 850 O O . ASP A 1 124 ? 18.693 2.579 46.878 1.00 50.31 169 ASP A O 1
ATOM 855 N N . ALA A 1 125 ? 18.865 4.847 46.639 1.00 43.53 170 ALA A N 1
ATOM 856 C CA . ALA A 1 125 ? 20.209 4.864 46.031 1.00 42.00 170 ALA A CA 1
ATOM 857 C C . ALA A 1 125 ? 21.273 4.273 46.973 1.00 44.90 170 ALA A C 1
ATOM 858 O O . ALA A 1 125 ? 22.119 3.512 46.519 1.00 45.70 170 ALA A O 1
ATOM 860 N N . ILE A 1 126 ? 21.177 4.551 48.285 1.00 40.47 171 ILE A N 1
ATOM 861 C CA . ILE A 1 126 ? 22.078 4.017 49.319 1.00 39.61 171 ILE A CA 1
ATOM 862 C C . ILE A 1 126 ? 21.762 2.533 49.625 1.00 44.81 171 ILE A C 1
ATOM 863 O O . ILE A 1 126 ? 22.699 1.743 49.787 1.00 44.19 171 ILE A O 1
ATOM 868 N N . GLU A 1 127 ? 20.461 2.158 49.685 1.00 42.38 172 GLU A N 1
ATOM 869 C CA . GLU A 1 127 ? 20.047 0.763 49.899 1.00 44.10 172 GLU A CA 1
ATOM 870 C C . GLU A 1 127 ? 20.484 -0.145 48.721 1.00 48.85 172 GLU A C 1
ATOM 871 O O . GLU A 1 127 ? 20.872 -1.291 48.964 1.00 48.57 172 GLU A O 1
ATOM 877 N N . ALA A 1 128 ? 20.466 0.396 47.467 1.00 46.22 173 ALA A N 1
ATOM 878 C CA . ALA A 1 128 ? 20.898 -0.300 46.239 1.00 46.54 173 ALA A CA 1
ATOM 879 C C . ALA A 1 128 ? 22.394 -0.680 46.319 1.00 51.70 173 ALA A C 1
ATOM 880 O O . ALA A 1 128 ? 22.835 -1.634 45.668 1.00 51.86 173 ALA A O 1
ATOM 882 N N . LEU A 1 129 ? 23.167 0.079 47.125 1.00 46.31 174 LEU A N 1
ATOM 883 C CA . LEU A 1 129 ? 24.591 -0.133 47.342 1.00 44.21 174 LEU A CA 1
ATOM 884 C C . LEU A 1 129 ? 24.888 -1.131 48.455 1.00 44.16 174 LEU A C 1
ATOM 885 O O . LEU A 1 129 ? 26.059 -1.453 48.681 1.00 44.64 174 LEU A O 1
ATOM 890 N N . GLY A 1 130 ? 23.847 -1.649 49.108 1.00 38.03 175 GLY A N 1
ATOM 891 C CA . GLY A 1 130 ? 24.031 -2.645 50.159 1.00 37.77 175 GLY A CA 1
ATOM 892 C C . GLY A 1 130 ? 23.816 -2.209 51.597 1.00 43.17 175 GLY A C 1
ATOM 893 O O . GLY A 1 130 ? 24.042 -3.014 52.514 1.00 43.28 175 GLY A O 1
ATOM 894 N N . SER A 1 131 ? 23.400 -0.938 51.821 1.00 39.09 176 SER A N 1
ATOM 895 C CA . SER A 1 131 ? 23.106 -0.409 53.156 1.00 38.67 176 SER A CA 1
ATOM 896 C C . SER A 1 131 ? 21.871 -1.055 53.762 1.00 43.55 176 SER A C 1
ATOM 897 O O . SER A 1 131 ? 20.803 -1.051 53.154 1.00 44.58 176 SER A O 1
ATOM 900 N N . LYS A 1 132 ? 22.023 -1.585 54.966 1.00 40.89 177 LYS A N 1
ATOM 901 C CA . LYS A 1 132 ? 20.973 -2.225 55.759 1.00 41.06 177 LYS A CA 1
ATOM 902 C C . LYS A 1 132 ? 20.413 -1.234 56.797 1.00 47.48 177 LYS A C 1
ATOM 903 O O . LYS A 1 132 ? 19.371 -1.513 57.395 1.00 47.51 177 LYS A O 1
ATOM 909 N N . GLU A 1 133 ? 21.112 -0.088 57.023 1.00 43.50 178 GLU A N 1
ATOM 910 C CA . GLU A 1 133 ? 20.739 0.862 58.056 1.00 42.07 178 GLU A CA 1
ATOM 911 C C . GLU A 1 133 ? 20.169 2.201 57.608 1.00 43.67 178 GLU A C 1
ATOM 912 O O . GLU A 1 133 ? 19.563 2.875 58.436 1.00 43.84 178 GLU A O 1
ATOM 918 N N . ILE A 1 134 ? 20.336 2.595 56.338 1.00 39.10 179 ILE A N 1
ATOM 919 C CA . ILE A 1 134 ? 19.842 3.886 55.821 1.00 39.49 179 ILE A CA 1
ATOM 920 C C . ILE A 1 134 ? 18.336 4.158 56.010 1.00 46.64 179 ILE A C 1
ATOM 921 O O . ILE A 1 134 ? 17.931 5.316 56.080 1.00 46.04 179 ILE A O 1
ATOM 926 N N . LYS A 1 135 ? 17.518 3.099 56.100 1.00 46.24 180 LYS A N 1
ATOM 927 C CA . LYS A 1 135 ? 16.080 3.242 56.310 1.00 46.77 180 LYS A CA 1
ATOM 928 C C . LYS A 1 135 ? 15.751 3.276 57.819 1.00 51.65 180 LYS A C 1
ATOM 929 O O . LYS A 1 135 ? 14.590 3.452 58.178 1.00 52.79 180 LYS A O 1
ATOM 935 N N . ASN A 1 136 ? 16.765 3.091 58.693 1.00 47.48 181 ASN A N 1
ATOM 936 C CA . ASN A 1 136 ? 16.615 3.146 60.154 1.00 46.55 181 ASN A CA 1
ATOM 937 C C . ASN A 1 136 ? 17.138 4.428 60.761 1.00 47.96 181 ASN A C 1
ATOM 938 O O . ASN A 1 136 ? 17.057 4.634 61.972 1.00 47.18 181 ASN A O 1
ATOM 943 N N . MET A 1 137 ? 17.618 5.307 59.896 1.00 44.60 182 MET A N 1
ATOM 944 C CA . MET A 1 137 ? 18.135 6.604 60.267 1.00 45.77 182 MET A CA 1
ATOM 945 C C . MET A 1 137 ? 17.097 7.437 60.978 1.00 48.96 182 MET A C 1
ATOM 946 O O . MET A 1 137 ? 15.981 7.673 60.486 1.00 49.69 182 MET A O 1
ATOM 951 N N . LYS A 1 138 ? 17.464 7.827 62.181 1.00 41.30 183 LYS A N 1
ATOM 952 C CA . LYS A 1 138 ? 16.647 8.679 63.018 1.00 39.16 183 LYS A CA 1
ATOM 953 C C . LYS A 1 138 ? 17.412 9.964 63.202 1.00 39.89 183 LYS A C 1
ATOM 954 O O . LYS A 1 138 ? 18.556 10.078 62.742 1.00 40.52 183 LYS A O 1
ATOM 960 N N . PHE A 1 139 ? 16.774 10.957 63.802 1.00 33.63 184 PHE A N 1
ATOM 961 C CA . PHE A 1 139 ? 17.367 12.273 63.999 1.00 32.62 184 PHE A CA 1
ATOM 962 C C . PHE A 1 139 ? 18.664 12.176 64.833 1.00 35.27 184 PHE A C 1
ATOM 963 O O . PHE A 1 139 ? 18.660 11.588 65.927 1.00 34.72 184 PHE A O 1
ATOM 971 N N . ARG A 1 140 ? 19.771 12.678 64.255 1.00 30.56 185 ARG A N 1
ATOM 972 C CA . ARG A 1 140 ? 21.112 12.701 64.848 1.00 30.67 185 ARG A CA 1
ATOM 973 C C . ARG A 1 140 ? 21.760 11.329 65.030 1.00 35.99 185 ARG A C 1
ATOM 974 O O . ARG A 1 140 ? 22.778 11.248 65.711 1.00 36.02 185 ARG A O 1
ATOM 982 N N . SER A 1 141 ? 21.180 10.244 64.463 1.00 32.28 186 SER A N 1
ATOM 983 C CA . SER A 1 141 ? 21.811 8.921 64.521 1.00 30.47 186 SER A CA 1
ATOM 984 C C . SER A 1 141 ? 23.168 9.031 63.804 1.00 31.16 186 SER A C 1
ATOM 985 O O . SER A 1 141 ? 23.250 9.671 62.755 1.00 29.88 186 SER A O 1
ATOM 988 N N . SER A 1 142 ? 24.230 8.496 64.398 1.00 28.30 187 SER A N 1
ATOM 989 C CA . SER A 1 142 ? 25.537 8.512 63.744 1.00 28.30 187 SER A CA 1
ATOM 990 C C . SER A 1 142 ? 25.632 7.264 62.838 1.00 31.64 187 SER A C 1
ATOM 991 O O . SER A 1 142 ? 25.085 6.219 63.179 1.00 32.42 187 SER A O 1
ATOM 994 N N . TRP A 1 143 ? 26.188 7.413 61.637 1.00 27.85 188 TRP A N 1
ATOM 995 C CA . TRP A 1 143 ? 26.192 6.362 60.625 1.00 26.97 188 TRP A CA 1
ATOM 996 C C . TRP A 1 143 ? 27.429 6.477 59.776 1.00 30.61 188 TRP A C 1
ATOM 997 O O . TRP A 1 143 ? 27.861 7.581 59.441 1.00 29.83 188 TRP A O 1
ATOM 1008 N N . VAL A 1 144 ? 28.022 5.316 59.469 1.00 28.38 189 VAL A N 1
ATOM 1009 C CA . VAL A 1 144 ? 29.234 5.114 58.684 1.00 28.04 189 VAL A CA 1
ATOM 1010 C C . VAL A 1 144 ? 28.954 3.966 57.714 1.00 36.97 189 VAL A C 1
ATOM 1011 O O . VAL A 1 144 ? 28.285 2.994 58.080 1.00 36.32 189 VAL A O 1
ATOM 1015 N N . PHE A 1 145 ? 29.400 4.114 56.452 1.00 34.87 190 PHE A N 1
ATOM 1016 C CA . PHE A 1 145 ? 29.115 3.127 55.419 1.00 33.50 190 PHE A CA 1
ATOM 1017 C C . PHE A 1 145 ? 30.146 3.074 54.290 1.00 36.94 190 PHE A C 1
ATOM 1018 O O . PHE A 1 145 ? 30.553 4.109 53.749 1.00 35.23 190 PHE A O 1
ATOM 1026 N N . VAL A 1 146 ? 30.535 1.842 53.923 1.00 35.67 191 VAL A N 1
ATOM 1027 C CA . VAL A 1 146 ? 31.461 1.530 52.821 1.00 37.10 191 VAL A CA 1
ATOM 1028 C C . VAL A 1 146 ? 30.664 0.763 51.771 1.00 42.09 191 VAL A C 1
ATOM 1029 O O . VAL A 1 146 ? 30.048 -0.242 52.093 1.00 41.89 191 VAL A O 1
ATOM 1033 N N . ALA A 1 147 ? 30.708 1.219 50.522 1.00 39.73 192 ALA A N 1
ATOM 1034 C CA . ALA A 1 147 ? 30.053 0.556 49.404 1.00 39.75 192 ALA A CA 1
ATOM 1035 C C . ALA A 1 147 ? 31.022 0.385 48.237 1.00 46.35 192 ALA A C 1
ATOM 1036 O O . ALA A 1 147 ? 31.970 1.159 48.060 1.00 45.41 192 ALA A O 1
ATOM 1038 N N . ALA A 1 148 ? 30.750 -0.627 47.426 1.00 45.34 193 ALA A N 1
ATOM 1039 C CA . ALA A 1 148 ? 31.458 -0.921 46.195 1.00 45.58 193 ALA A CA 1
ATOM 1040 C C . ALA A 1 148 ? 30.408 -0.844 45.084 1.00 52.62 193 ALA A C 1
ATOM 1041 O O . ALA A 1 148 ? 29.275 -1.325 45.254 1.00 53.71 193 ALA A O 1
ATOM 1043 N N . LYS A 1 149 ? 30.764 -0.220 43.974 1.00 49.45 194 LYS A N 1
ATOM 1044 C CA . LYS A 1 149 ? 29.884 -0.159 42.818 1.00 50.38 194 LYS A CA 1
ATOM 1045 C C . LYS A 1 149 ? 30.556 -0.971 41.706 1.00 57.55 194 LYS A C 1
ATOM 1046 O O . LYS A 1 149 ? 31.695 -0.672 41.332 1.00 57.60 194 LYS A O 1
ATOM 1052 N N . GLY A 1 150 ? 29.880 -2.020 41.245 1.00 55.87 195 GLY A N 1
ATOM 1053 C CA . GLY A 1 150 ? 30.373 -2.858 40.155 1.00 56.74 195 GLY A CA 1
ATOM 1054 C C . GLY A 1 150 ? 31.237 -4.044 40.530 1.00 62.89 195 GLY A C 1
ATOM 1055 O O . GLY A 1 150 ? 31.873 -4.639 39.652 1.00 63.65 195 GLY A O 1
ATOM 1056 N N . PHE A 1 151 ? 31.267 -4.399 41.826 1.00 58.78 196 PHE A N 1
ATOM 1057 C CA . PHE A 1 151 ? 32.014 -5.521 42.409 1.00 57.37 196 PHE A CA 1
ATOM 1058 C C . PHE A 1 151 ? 31.543 -5.721 43.838 1.00 61.31 196 PHE A C 1
ATOM 1059 O O . PHE A 1 151 ? 30.800 -4.885 44.366 1.00 60.96 196 PHE A O 1
ATOM 1067 N N . GLU A 1 152 ? 31.935 -6.834 44.451 1.00 58.94 197 GLU A N 1
ATOM 1068 C CA . GLU A 1 152 ? 31.519 -7.164 45.810 1.00 59.42 197 GLU A CA 1
ATOM 1069 C C . GLU A 1 152 ? 32.657 -7.095 46.787 1.00 64.31 197 GLU A C 1
ATOM 1070 O O . GLU A 1 152 ? 33.743 -7.603 46.514 1.00 65.36 197 GLU A O 1
ATOM 1076 N N . LEU A 1 153 ? 32.381 -6.519 47.955 1.00 59.73 198 LEU A N 1
ATOM 1077 C CA . LEU A 1 153 ? 33.349 -6.424 49.034 1.00 59.02 198 LEU A CA 1
ATOM 1078 C C . LEU A 1 153 ? 33.307 -7.745 49.794 1.00 63.11 198 LEU A C 1
ATOM 1079 O O . LEU A 1 153 ? 32.234 -8.351 49.866 1.00 62.86 198 LEU A O 1
ATOM 1084 N N . PRO A 1 154 ? 34.435 -8.200 50.385 1.00 60.09 199 PRO A N 1
ATOM 1085 C CA . PRO A 1 154 ? 34.405 -9.436 51.194 1.00 60.26 199 PRO A CA 1
ATOM 1086 C C . PRO A 1 154 ? 33.457 -9.290 52.381 1.00 67.00 199 PRO A C 1
ATOM 1087 O O . PRO A 1 154 ? 33.351 -8.198 52.943 1.00 67.17 199 PRO A O 1
ATOM 1091 N N . SER A 1 155 ? 32.745 -10.370 52.743 1.00 64.98 200 SER A N 1
ATOM 1092 C CA . SER A 1 155 ? 31.768 -10.385 53.843 1.00 65.14 200 SER A CA 1
ATOM 1093 C C . SER A 1 155 ? 32.360 -10.094 55.225 1.00 69.11 200 SER A C 1
ATOM 1094 O O . SER A 1 155 ? 31.656 -9.593 56.105 1.00 69.46 200 SER A O 1
ATOM 1097 N N . GLU A 1 156 ? 33.646 -10.408 55.400 1.00 65.00 201 GLU A N 1
ATOM 1098 C CA . GLU A 1 156 ? 34.431 -10.255 56.630 1.00 64.57 201 GLU A CA 1
ATOM 1099 C C . GLU A 1 156 ? 34.707 -8.809 57.077 1.00 65.07 201 GLU A C 1
ATOM 1100 O O . GLU A 1 156 ? 34.840 -8.568 58.279 1.00 65.55 201 GLU A O 1
ATOM 1106 N N . ILE A 1 157 ? 34.816 -7.865 56.135 1.00 57.80 202 ILE A N 1
ATOM 1107 C CA . ILE A 1 157 ? 35.127 -6.473 56.480 1.00 56.72 202 ILE A CA 1
ATOM 1108 C C . ILE A 1 157 ? 33.937 -5.717 57.093 1.00 55.72 202 ILE A C 1
ATOM 1109 O O . ILE A 1 157 ? 32.781 -5.968 56.708 1.00 55.00 202 ILE A O 1
ATOM 1114 N N . GLU A 1 158 ? 34.215 -4.843 58.091 1.00 48.78 203 GLU A N 1
ATOM 1115 C CA . GLU A 1 158 ? 33.135 -4.050 58.696 1.00 47.34 203 GLU A CA 1
ATOM 1116 C C . GLU A 1 158 ? 32.794 -2.900 57.770 1.00 46.87 203 GLU A C 1
ATOM 1117 O O . GLU A 1 158 ? 33.643 -2.046 57.487 1.00 45.05 203 GLU A O 1
ATOM 1123 N N . ARG A 1 159 ? 31.603 -3.000 57.159 1.00 41.47 204 ARG A N 1
ATOM 1124 C CA . ARG A 1 159 ? 31.165 -2.071 56.140 1.00 41.25 204 ARG A CA 1
ATOM 1125 C C . ARG A 1 159 ? 30.053 -1.084 56.546 1.00 42.91 204 ARG A C 1
ATOM 1126 O O . ARG A 1 159 ? 29.784 -0.138 55.804 1.00 39.90 204 ARG A O 1
ATOM 1134 N N . GLU A 1 160 ? 29.408 -1.303 57.706 1.00 39.51 205 GLU A N 1
ATOM 1135 C CA . GLU A 1 160 ? 28.318 -0.428 58.135 1.00 38.43 205 GLU A CA 1
ATOM 1136 C C . GLU A 1 160 ? 28.114 -0.472 59.620 1.00 43.18 205 GLU A C 1
ATOM 1137 O O . GLU A 1 160 ? 28.258 -1.530 60.243 1.00 43.26 205 GLU A O 1
ATOM 1143 N N . LYS A 1 161 ? 27.735 0.687 60.185 1.00 38.01 206 LYS A N 1
ATOM 1144 C CA . LYS A 1 161 ? 27.438 0.826 61.605 1.00 36.97 206 LYS A CA 1
ATOM 1145 C C . LYS A 1 161 ? 26.487 2.011 61.781 1.00 36.89 206 LYS A C 1
ATOM 1146 O O . LYS A 1 161 ? 26.570 2.970 61.028 1.00 35.81 206 LYS A O 1
ATOM 1152 N N . ILE A 1 162 ? 25.577 1.928 62.754 1.00 32.19 207 ILE A N 1
ATOM 1153 C CA . ILE A 1 162 ? 24.607 2.976 63.117 1.00 30.04 207 ILE A CA 1
ATOM 1154 C C . ILE A 1 162 ? 24.507 3.079 64.639 1.00 31.91 207 ILE A C 1
ATOM 1155 O O . ILE A 1 162 ? 24.568 2.065 65.324 1.00 30.80 207 ILE A O 1
ATOM 1160 N N . ASN A 1 163 ? 24.402 4.292 65.160 1.00 28.62 208 ASN A N 1
ATOM 1161 C CA . ASN A 1 163 ? 24.268 4.507 66.597 1.00 28.70 208 ASN A CA 1
ATOM 1162 C C . ASN A 1 163 ? 23.196 5.593 66.819 1.00 34.19 208 ASN A C 1
ATOM 1163 O O . ASN A 1 163 ? 23.396 6.764 66.474 1.00 32.05 208 ASN A O 1
ATOM 1168 N N . HIS A 1 164 ? 22.054 5.183 67.375 1.00 31.86 209 HIS A N 1
ATOM 1169 C CA . HIS A 1 164 ? 20.922 6.077 67.612 1.00 32.15 209 HIS A CA 1
ATOM 1170 C C . HIS A 1 164 ? 21.031 6.903 68.863 1.00 36.54 209 HIS A C 1
ATOM 1171 O O . HIS A 1 164 ? 21.615 6.455 69.860 1.00 36.01 209 HIS A O 1
ATOM 1178 N N . SER A 1 165 ? 20.436 8.109 68.815 1.00 34.21 210 SER A N 1
ATOM 1179 C CA . SER A 1 165 ? 20.316 8.988 69.973 1.00 35.13 210 SER A CA 1
ATOM 1180 C C . SER A 1 165 ? 19.436 8.289 71.037 1.00 41.92 210 SER A C 1
ATOM 1181 O O . SER A 1 165 ? 18.371 7.751 70.720 1.00 41.71 210 SER A O 1
ATOM 1184 N N . ASP A 1 166 ? 19.940 8.230 72.268 1.00 42.01 211 ASP A N 1
ATOM 1185 C CA . ASP A 1 166 ? 19.328 7.589 73.432 1.00 43.89 211 ASP A CA 1
ATOM 1186 C C . ASP A 1 166 ? 19.828 8.384 74.643 1.00 50.00 211 ASP A C 1
ATOM 1187 O O . ASP A 1 166 ? 21.037 8.451 74.871 1.00 50.20 211 ASP A O 1
ATOM 1192 N N . GLN A 1 167 ? 18.910 8.996 75.401 1.00 48.73 212 GLN A N 1
ATOM 1193 C CA . GLN A 1 167 ? 19.259 9.821 76.559 1.00 50.39 212 GLN A CA 1
ATOM 1194 C C . GLN A 1 167 ? 20.160 9.198 77.626 1.00 55.92 212 GLN A C 1
ATOM 1195 O O . GLN A 1 167 ? 21.020 9.889 78.180 1.00 56.71 212 GLN A O 1
ATOM 1201 N N . SER A 1 168 ? 20.043 7.886 77.845 1.00 52.43 213 SER A N 1
ATOM 1202 C CA . SER A 1 168 ? 20.879 7.188 78.815 1.00 52.17 213 SER A CA 1
ATOM 1203 C C . SER A 1 168 ? 22.288 6.867 78.296 1.00 53.82 213 SER A C 1
ATOM 1204 O O . SER A 1 168 ? 23.223 6.815 79.099 1.00 55.43 213 SER A O 1
ATOM 1207 N N . ARG A 1 169 ? 22.453 6.667 76.976 1.00 46.35 214 ARG A N 1
ATOM 1208 C CA . ARG A 1 169 ? 23.755 6.343 76.379 1.00 43.46 214 ARG A CA 1
ATOM 1209 C C . ARG A 1 169 ? 24.492 7.533 75.767 1.00 41.95 214 ARG A C 1
ATOM 1210 O O . ARG A 1 169 ? 25.718 7.456 75.621 1.00 39.81 214 ARG A O 1
ATOM 1218 N N . ASN A 1 170 ? 23.754 8.582 75.323 1.00 36.00 215 ASN A N 1
ATOM 1219 C CA . ASN A 1 170 ? 24.330 9.752 74.646 1.00 34.01 215 ASN A CA 1
ATOM 1220 C C . ASN A 1 170 ? 25.596 10.286 75.265 1.00 36.78 215 ASN A C 1
ATOM 1221 O O . ASN A 1 170 ? 25.595 10.682 76.421 1.00 37.26 215 ASN A O 1
ATOM 1226 N N . ARG A 1 171 ? 26.663 10.350 74.466 1.00 32.44 216 ARG A N 1
ATOM 1227 C CA . ARG A 1 171 ? 27.968 10.858 74.868 1.00 31.41 216 ARG A CA 1
ATOM 1228 C C . ARG A 1 171 ? 27.978 12.393 75.017 1.00 34.77 216 ARG A C 1
ATOM 1229 O O . ARG A 1 171 ? 28.796 12.955 75.761 1.00 34.21 216 ARG A O 1
ATOM 1237 N N . TYR A 1 172 ? 27.089 13.067 74.277 1.00 31.24 217 TYR A N 1
ATOM 1238 C CA . TYR A 1 172 ? 26.939 14.528 74.293 1.00 28.90 217 TYR A CA 1
ATOM 1239 C C . TYR A 1 172 ? 25.495 14.844 74.612 1.00 33.41 217 TYR A C 1
ATOM 1240 O O . TYR A 1 172 ? 24.605 14.021 74.372 1.00 32.92 217 TYR A O 1
ATOM 1249 N N . ALA A 1 173 ? 25.250 16.026 75.174 1.00 33.48 218 ALA A N 1
ATOM 1250 C CA . ALA A 1 173 ? 23.889 16.465 75.471 1.00 33.32 218 ALA A CA 1
ATOM 1251 C C . ALA A 1 173 ? 23.155 16.681 74.109 1.00 37.98 218 ALA A C 1
ATOM 1252 O O . ALA A 1 173 ? 23.440 17.640 73.393 1.00 36.93 218 ALA A O 1
ATOM 1254 N N . GLY A 1 174 ? 22.311 15.716 73.751 1.00 35.77 219 GLY A N 1
ATOM 1255 C CA . GLY A 1 174 ? 21.533 15.705 72.515 1.00 35.98 219 GLY A CA 1
ATOM 1256 C C . GLY A 1 174 ? 22.055 14.851 71.358 1.00 41.22 219 GLY A C 1
ATOM 1257 O O . GLY A 1 174 ? 21.351 14.699 70.352 1.00 40.55 219 GLY A O 1
ATOM 1258 N N . TRP A 1 175 ? 23.293 14.303 71.464 1.00 36.82 220 TRP A N 1
ATOM 1259 C CA . TRP A 1 175 ? 23.893 13.504 70.381 1.00 35.48 220 TRP A CA 1
ATOM 1260 C C . TRP A 1 175 ? 24.442 12.174 70.829 1.00 35.65 220 TRP A C 1
ATOM 1261 O O . TRP A 1 175 ? 25.074 12.114 71.890 1.00 36.07 220 TRP A O 1
ATOM 1272 N N . PRO A 1 176 ? 24.314 11.104 70.006 1.00 29.52 221 PRO A N 1
ATOM 1273 C CA . PRO A 1 176 ? 24.939 9.822 70.379 1.00 27.81 221 PRO A CA 1
ATOM 1274 C C . PRO A 1 176 ? 26.456 9.892 70.191 1.00 31.62 221 PRO A C 1
ATOM 1275 O O . PRO A 1 176 ? 26.981 10.805 69.531 1.00 32.33 221 PRO A O 1
ATOM 1279 N N . ALA A 1 177 ? 27.160 8.900 70.721 1.00 28.04 222 ALA A N 1
ATOM 1280 C CA . ALA A 1 177 ? 28.607 8.800 70.517 1.00 26.86 222 ALA A CA 1
ATOM 1281 C C . ALA A 1 177 ? 28.909 8.619 69.028 1.00 28.86 222 ALA A C 1
ATOM 1282 O O . ALA A 1 177 ? 28.114 8.034 68.279 1.00 25.91 222 ALA A O 1
ATOM 1284 N N . GLU A 1 178 ? 30.057 9.139 68.598 1.00 27.63 223 GLU A N 1
ATOM 1285 C CA . GLU A 1 178 ? 30.563 8.911 67.253 1.00 28.24 223 GLU A CA 1
ATOM 1286 C C . GLU A 1 178 ? 30.916 7.411 67.105 1.00 34.01 223 GLU A C 1
ATOM 1287 O O . GLU A 1 178 ? 31.205 6.718 68.092 1.00 33.88 223 GLU A O 1
ATOM 1293 N N . ILE A 1 179 ? 30.841 6.917 65.883 1.00 31.26 224 ILE A N 1
ATOM 1294 C CA . ILE A 1 179 ? 31.157 5.535 65.564 1.00 30.78 224 ILE A CA 1
ATOM 1295 C C . ILE A 1 179 ? 32.196 5.500 64.475 1.00 35.24 224 ILE A C 1
ATOM 1296 O O . ILE A 1 179 ? 32.365 6.476 63.738 1.00 35.22 224 ILE A O 1
ATOM 1301 N N . GLN A 1 180 ? 32.903 4.377 64.383 1.00 31.88 225 GLN A N 1
ATOM 1302 C CA . GLN A 1 180 ? 34.007 4.151 63.465 1.00 30.72 225 GLN A CA 1
ATOM 1303 C C . GLN A 1 180 ? 33.947 2.762 62.885 1.00 33.63 225 GLN A C 1
ATOM 1304 O O . GLN A 1 180 ? 33.512 1.824 63.557 1.00 31.71 225 GLN A O 1
ATOM 1310 N N . ILE A 1 181 ? 34.477 2.608 61.659 1.00 30.21 226 ILE A N 1
ATOM 1311 C CA . ILE A 1 181 ? 34.668 1.335 60.972 1.00 29.49 226 ILE A CA 1
ATOM 1312 C C . ILE A 1 181 ? 36.025 1.450 60.302 1.00 39.30 226 ILE A C 1
ATOM 1313 O O . ILE A 1 181 ? 36.345 2.477 59.694 1.00 40.76 226 ILE A O 1
ATOM 1318 N N . GLU A 1 182 ? 36.854 0.449 60.508 1.00 39.40 227 GLU A N 1
ATOM 1319 C CA . GLU A 1 182 ? 38.174 0.364 59.904 1.00 40.59 227 GLU A CA 1
ATOM 1320 C C . GLU A 1 182 ? 38.336 -1.024 59.290 1.00 46.36 227 GLU A C 1
ATOM 1321 O O . GLU A 1 182 ? 37.754 -2.017 59.759 1.00 44.54 227 GLU A O 1
ATOM 1327 N N . GLY A 1 183 ? 39.031 -1.059 58.179 1.00 45.37 228 GLY A N 1
ATOM 1328 C CA . GLY A 1 183 ? 39.222 -2.309 57.480 1.00 47.10 228 GLY A CA 1
ATOM 1329 C C . GLY A 1 183 ? 40.234 -2.239 56.372 1.00 54.86 228 GLY A C 1
ATOM 1330 O O . GLY A 1 183 ? 40.869 -1.208 56.145 1.00 51.24 228 GLY A O 1
ATOM 1331 N N . CYS A 1 184 ? 40.379 -3.369 55.686 1.00 59.08 229 CYS A N 1
ATOM 1332 C CA . CYS A 1 184 ? 41.356 -3.540 54.624 1.00 62.36 229 CYS A CA 1
ATOM 1333 C C . CYS A 1 184 ? 40.666 -4.185 53.451 1.00 61.51 229 CYS A C 1
ATOM 1334 O O . CYS A 1 184 ? 40.232 -5.333 53.546 1.00 61.45 229 CYS A O 1
ATOM 1337 N N . ILE A 1 185 ? 40.520 -3.438 52.364 1.00 54.84 230 ILE A N 1
ATOM 1338 C CA . ILE A 1 185 ? 39.851 -3.927 51.167 1.00 53.71 230 ILE A CA 1
ATOM 1339 C C . ILE A 1 185 ? 40.901 -4.558 50.227 1.00 59.16 230 ILE A C 1
ATOM 1340 O O . ILE A 1 185 ? 41.805 -3.839 49.787 1.00 58.27 230 ILE A O 1
ATOM 1345 N N . PRO A 1 186 ? 40.772 -5.870 49.857 1.00 56.97 231 PRO A N 1
ATOM 1346 C CA . PRO A 1 186 ? 41.729 -6.476 48.910 1.00 56.62 231 PRO A CA 1
ATOM 1347 C C . PRO A 1 186 ? 41.686 -5.773 47.561 1.00 62.24 231 PRO A C 1
ATOM 1348 O O . PRO A 1 186 ? 40.606 -5.518 47.041 1.00 61.77 231 PRO A O 1
ATOM 1352 N N . LYS A 1 187 ? 42.862 -5.447 47.009 1.00 61.33 232 LYS A N 1
ATOM 1353 C CA . LYS A 1 187 ? 43.005 -4.721 45.746 1.00 62.38 232 LYS A CA 1
ATOM 1354 C C . LYS A 1 187 ? 42.684 -5.546 44.486 1.00 68.87 232 LYS A C 1
ATOM 1355 O O . LYS A 1 187 ? 42.449 -4.968 43.425 1.00 67.07 232 LYS A O 1
ATOM 1361 N N . GLY A 1 188 ? 42.660 -6.870 44.605 1.00 69.80 233 GLY A N 1
ATOM 1362 C CA . GLY A 1 188 ? 42.448 -7.740 43.455 1.00 71.67 233 GLY A CA 1
ATOM 1363 C C . GLY A 1 188 ? 41.083 -8.351 43.249 1.00 79.26 233 GLY A C 1
ATOM 1364 O O . GLY A 1 188 ? 40.998 -9.424 42.654 1.00 79.02 233 GLY A O 1
ATOM 1365 N N . LEU A 1 189 ? 40.006 -7.674 43.684 1.00 78.17 234 LEU A N 1
ATOM 1366 C CA . LEU A 1 189 ? 38.645 -8.198 43.526 1.00 79.13 234 LEU A CA 1
ATOM 1367 C C . LEU A 1 189 ? 38.162 -8.272 42.068 1.00 85.89 234 LEU A C 1
ATOM 1368 O O . LEU A 1 189 ? 37.205 -8.995 41.778 1.00 85.91 234 LEU A O 1
ATOM 1373 N N . ARG A 1 190 ? 38.855 -7.583 41.151 1.00 84.63 235 ARG A N 1
ATOM 1374 C CA . ARG A 1 190 ? 38.519 -7.625 39.724 1.00 85.42 235 ARG A CA 1
ATOM 1375 C C . ARG A 1 190 ? 39.685 -8.188 38.861 1.00 89.23 235 ARG A C 1
ATOM 1376 O O . ARG A 1 190 ? 39.722 -7.969 37.645 1.00 89.01 235 ARG A O 1
ATOM 1384 N N . ASP A 1 191 ? 40.606 -8.955 39.500 1.00 85.15 236 ASP A N 1
ATOM 1385 C CA . ASP A 1 191 ? 41.768 -9.582 38.849 1.00 95.82 236 ASP A CA 1
ATOM 1386 C C . ASP A 1 191 ? 41.359 -10.823 38.034 1.00 119.88 236 ASP A C 1
ATOM 1387 O O . ASP A 1 191 ? 40.603 -11.673 38.514 1.00 78.11 236 ASP A O 1
ATOM 1392 N N . ARG B 1 15 ? 16.032 63.514 58.486 1.00 56.37 60 ARG B N 1
ATOM 1393 C CA . ARG B 1 15 ? 17.013 62.456 58.749 1.00 56.54 60 ARG B CA 1
ATOM 1394 C C . ARG B 1 15 ? 16.819 61.864 60.159 1.00 58.69 60 ARG B C 1
ATOM 1395 O O . ARG B 1 15 ? 17.010 62.561 61.165 1.00 58.81 60 ARG B O 1
ATOM 1403 N N . GLN B 1 16 ? 16.431 60.568 60.210 1.00 51.77 61 GLN B N 1
ATOM 1404 C CA . GLN B 1 16 ? 16.092 59.831 61.430 1.00 48.56 61 GLN B CA 1
ATOM 1405 C C . GLN B 1 16 ? 17.245 59.120 62.115 1.00 48.72 61 GLN B C 1
ATOM 1406 O O . GLN B 1 16 ? 18.319 58.932 61.525 1.00 46.64 61 GLN B O 1
ATOM 1412 N N . LYS B 1 17 ? 16.999 58.704 63.383 1.00 44.74 62 LYS B N 1
ATOM 1413 C CA . LYS B 1 17 ? 17.964 57.928 64.161 1.00 43.36 62 LYS B CA 1
ATOM 1414 C C . LYS B 1 17 ? 18.173 56.612 63.441 1.00 44.91 62 LYS B C 1
ATOM 1415 O O . LYS B 1 17 ? 17.205 55.987 63.009 1.00 41.61 62 LYS B O 1
ATOM 1421 N N . CYS B 1 18 ? 19.442 56.240 63.263 1.00 43.74 63 CYS B N 1
ATOM 1422 C CA . CYS B 1 18 ? 19.903 55.026 62.595 1.00 45.15 63 CYS B CA 1
ATOM 1423 C C . CYS B 1 18 ? 19.510 54.986 61.111 1.00 49.41 63 CYS B C 1
ATOM 1424 O O . CYS B 1 18 ? 19.377 53.908 60.525 1.00 46.76 63 CYS B O 1
ATOM 1427 N N . ASP B 1 19 ? 19.328 56.191 60.509 1.00 47.26 64 ASP B N 1
ATOM 1428 C CA . ASP B 1 19 ? 18.953 56.392 59.103 1.00 46.76 64 ASP B CA 1
ATOM 1429 C C . ASP B 1 19 ? 17.673 55.636 58.693 1.00 48.54 64 ASP B C 1
ATOM 1430 O O . ASP B 1 19 ? 17.536 55.200 57.546 1.00 46.21 64 ASP B O 1
ATOM 1435 N N . HIS B 1 20 ? 16.731 55.499 59.652 1.00 45.25 65 HIS B N 1
ATOM 1436 C CA . HIS B 1 20 ? 15.424 54.844 59.479 1.00 45.74 65 HIS B CA 1
ATOM 1437 C C . HIS B 1 20 ? 14.580 55.677 58.524 1.00 52.38 65 HIS B C 1
ATOM 1438 O O . HIS B 1 20 ? 14.786 56.890 58.416 1.00 52.06 65 HIS B O 1
ATOM 1445 N N . TRP B 1 21 ? 13.614 55.045 57.853 1.00 50.62 66 TRP B N 1
ATOM 1446 C CA . TRP B 1 21 ? 12.718 55.726 56.914 1.00 51.54 66 TRP B CA 1
ATOM 1447 C C . TRP B 1 21 ? 11.814 56.746 57.640 1.00 57.18 66 TRP B C 1
ATOM 1448 O O . TRP B 1 21 ? 11.711 57.914 57.244 1.00 58.23 66 TRP B O 1
ATOM 1459 N N . SER B 1 22 ? 11.168 56.277 58.704 1.00 52.85 67 SER B N 1
ATOM 1460 C CA . SER B 1 22 ? 10.242 57.031 59.527 1.00 52.13 67 SER B CA 1
ATOM 1461 C C . SER B 1 22 ? 10.831 57.181 60.949 1.00 53.62 67 SER B C 1
ATOM 1462 O O . SER B 1 22 ? 11.678 56.373 61.360 1.00 51.51 67 SER B O 1
ATOM 1465 N N . PRO B 1 23 ? 10.366 58.173 61.752 1.00 50.62 68 PRO B N 1
ATOM 1466 C CA . PRO B 1 23 ? 10.821 58.222 63.157 1.00 49.34 68 PRO B CA 1
ATOM 1467 C C . PRO B 1 23 ? 10.208 57.037 63.921 1.00 47.54 68 PRO B C 1
ATOM 1468 O O . PRO B 1 23 ? 9.108 56.583 63.600 1.00 46.52 68 PRO B O 1
ATOM 1472 N N . CYS B 1 24 ? 10.930 56.501 64.894 1.00 41.83 69 CYS B N 1
ATOM 1473 C CA . CYS B 1 24 ? 10.440 55.391 65.706 1.00 39.66 69 CYS B CA 1
ATOM 1474 C C . CYS B 1 24 ? 9.225 55.855 66.522 1.00 39.99 69 CYS B C 1
ATOM 1475 O O . CYS B 1 24 ? 9.177 57.040 66.893 1.00 38.75 69 CYS B O 1
ATOM 1478 N N . PRO B 1 25 ? 8.241 54.969 66.817 1.00 33.53 70 PRO B N 1
ATOM 1479 C CA . PRO B 1 25 ? 7.113 55.381 67.682 1.00 33.46 70 PRO B CA 1
ATOM 1480 C C . PRO B 1 25 ? 7.620 55.935 69.024 1.00 39.63 70 PRO B C 1
ATOM 1481 O O . PRO B 1 25 ? 8.796 55.717 69.340 1.00 39.12 70 PRO B O 1
ATOM 1485 N N . PRO B 1 26 ? 6.823 56.687 69.824 1.00 38.13 71 PRO B N 1
ATOM 1486 C CA . PRO B 1 26 ? 7.365 57.191 71.107 1.00 38.20 71 PRO B CA 1
ATOM 1487 C C . PRO B 1 26 ? 7.685 56.038 72.069 1.00 39.98 71 PRO B C 1
ATOM 1488 O O . PRO B 1 26 ? 7.074 54.960 71.987 1.00 40.65 71 PRO B O 1
ATOM 1492 N N . ASP B 1 27 ? 8.630 56.276 72.984 1.00 32.90 72 ASP B N 1
ATOM 1493 C CA . ASP B 1 27 ? 9.053 55.323 74.022 1.00 30.34 72 ASP B CA 1
ATOM 1494 C C . ASP B 1 27 ? 9.689 54.013 73.477 1.00 30.88 72 ASP B C 1
ATOM 1495 O O . ASP B 1 27 ? 9.432 52.920 73.991 1.00 30.21 72 ASP B O 1
ATOM 1500 N N . THR B 1 28 ? 10.504 54.137 72.417 1.00 27.26 73 THR B N 1
ATOM 1501 C CA . THR B 1 28 ? 11.176 52.996 71.802 1.00 27.25 73 THR B CA 1
ATOM 1502 C C . THR B 1 28 ? 12.659 53.286 71.595 1.00 31.92 73 THR B C 1
ATOM 1503 O O . THR B 1 28 ? 13.030 54.447 71.441 1.00 30.07 73 THR B O 1
ATOM 1507 N N . TYR B 1 29 ? 13.501 52.220 71.515 1.00 29.07 74 TYR B N 1
ATOM 1508 C CA . TYR B 1 29 ? 14.910 52.368 71.156 1.00 28.10 74 TYR B CA 1
ATOM 1509 C C . TYR B 1 29 ? 15.038 51.983 69.669 1.00 32.94 74 TYR B C 1
ATOM 1510 O O . TYR B 1 29 ? 14.591 50.911 69.271 1.00 31.07 74 TYR B O 1
ATOM 1519 N N . ALA B 1 30 ? 15.729 52.824 68.897 1.00 30.14 75 ALA B N 1
ATOM 1520 C CA . ALA B 1 30 ? 16.012 52.628 67.483 1.00 28.86 75 ALA B CA 1
ATOM 1521 C C . ALA B 1 30 ? 17.275 51.807 67.351 1.00 31.09 75 ALA B C 1
ATOM 1522 O O . ALA B 1 30 ? 18.244 52.025 68.061 1.00 29.16 75 ALA B O 1
ATOM 1524 N N . TYR B 1 31 ? 17.265 50.853 66.438 1.00 30.40 76 TYR B N 1
ATOM 1525 C CA . TYR B 1 31 ? 18.456 50.044 66.154 1.00 30.20 76 TYR B CA 1
ATOM 1526 C C . TYR B 1 31 ? 18.527 49.738 64.685 1.00 34.95 76 TYR B C 1
ATOM 1527 O O . TYR B 1 31 ? 17.520 49.750 63.968 1.00 33.03 76 TYR B O 1
ATOM 1536 N N . ARG B 1 32 ? 19.734 49.462 64.242 1.00 34.54 77 ARG B N 1
ATOM 1537 C CA . ARG B 1 32 ? 20.020 49.022 62.882 1.00 34.51 77 ARG B CA 1
ATOM 1538 C C . ARG B 1 32 ? 21.270 48.177 62.923 1.00 37.02 77 ARG B C 1
ATOM 1539 O O . ARG B 1 32 ? 22.297 48.592 63.482 1.00 35.14 77 ARG B O 1
ATOM 1547 N N . LEU B 1 33 ? 21.127 46.912 62.447 1.00 33.82 78 LEU B N 1
ATOM 1548 C CA . LEU B 1 33 ? 22.224 45.935 62.410 1.00 32.93 78 LEU B CA 1
ATOM 1549 C C . LEU B 1 33 ? 22.516 45.565 60.954 1.00 37.28 78 LEU B C 1
ATOM 1550 O O . LEU B 1 33 ? 21.610 45.264 60.165 1.00 36.24 78 LEU B O 1
ATOM 1555 N N . LEU B 1 34 ? 23.792 45.626 60.609 1.00 35.13 79 LEU B N 1
ATOM 1556 C CA . LEU B 1 34 ? 24.303 45.386 59.272 1.00 35.45 79 LEU B CA 1
ATOM 1557 C C . LEU B 1 34 ? 25.510 44.451 59.376 1.00 38.98 79 LEU B C 1
ATOM 1558 O O . LEU B 1 34 ? 26.447 44.724 60.107 1.00 37.02 79 LEU B O 1
ATOM 1563 N N . SER B 1 35 ? 25.441 43.300 58.722 1.00 37.69 80 SER B N 1
ATOM 1564 C CA . SER B 1 35 ? 26.554 42.344 58.714 1.00 39.09 80 SER B CA 1
ATOM 1565 C C . SER B 1 35 ? 27.598 42.882 57.705 1.00 45.95 80 SER B C 1
ATOM 1566 O O . SER B 1 35 ? 27.282 43.764 56.892 1.00 44.51 80 SER B O 1
ATOM 1569 N N . GLY B 1 36 ? 28.805 42.315 57.721 1.00 45.64 81 GLY B N 1
ATOM 1570 C CA . GLY B 1 36 ? 29.796 42.656 56.708 1.00 46.78 81 GLY B CA 1
ATOM 1571 C C . GLY B 1 36 ? 29.341 42.096 55.360 1.00 53.90 81 GLY B C 1
ATOM 1572 O O . GLY B 1 36 ? 28.557 41.139 55.320 1.00 52.19 81 GLY B O 1
ATOM 1573 N N . GLY B 1 37 ? 29.761 42.741 54.263 1.00 53.50 82 GLY B N 1
ATOM 1574 C CA . GLY B 1 37 ? 29.518 42.317 52.880 1.00 55.04 82 GLY B CA 1
ATOM 1575 C C . GLY B 1 37 ? 30.847 42.108 52.165 1.00 63.55 82 GLY B C 1
ATOM 1576 O O . GLY B 1 37 ? 31.494 43.069 51.748 1.00 63.41 82 GLY B O 1
ATOM 1577 N N . GLY B 1 38 ? 31.282 40.859 52.065 1.00 63.37 83 GLY B N 1
ATOM 1578 C CA . GLY B 1 38 ? 32.558 40.539 51.436 1.00 64.62 83 GLY B CA 1
ATOM 1579 C C . GLY B 1 38 ? 33.757 40.817 52.325 1.00 72.05 83 GLY B C 1
ATOM 1580 O O . GLY B 1 38 ? 33.826 40.327 53.466 1.00 72.06 83 GLY B O 1
ATOM 1581 N N . ARG B 1 39 ? 34.704 41.636 51.809 1.00 68.82 84 ARG B N 1
ATOM 1582 C CA . ARG B 1 39 ? 35.942 41.998 52.505 1.00 68.38 84 ARG B CA 1
ATOM 1583 C C . ARG B 1 39 ? 35.990 43.482 52.878 1.00 71.82 84 ARG B C 1
ATOM 1584 O O . ARG B 1 39 ? 36.467 43.841 53.959 1.00 71.25 84 ARG B O 1
ATOM 1592 N N . ASP B 1 40 ? 35.473 44.328 51.981 1.00 68.50 85 ASP B N 1
ATOM 1593 C CA . ASP B 1 40 ? 35.512 45.792 52.018 1.00 68.67 85 ASP B CA 1
ATOM 1594 C C . ASP B 1 40 ? 34.321 46.489 52.684 1.00 69.24 85 ASP B C 1
ATOM 1595 O O . ASP B 1 40 ? 34.398 47.696 52.921 1.00 69.22 85 ASP B O 1
ATOM 1600 N N . LYS B 1 41 ? 33.208 45.779 52.909 1.00 62.25 86 LYS B N 1
ATOM 1601 C CA . LYS B 1 41 ? 32.034 46.407 53.496 1.00 60.05 86 LYS B CA 1
ATOM 1602 C C . LYS B 1 41 ? 31.910 45.864 54.904 1.00 59.79 86 LYS B C 1
ATOM 1603 O O . LYS B 1 41 ? 31.789 44.659 55.099 1.00 59.17 86 LYS B O 1
ATOM 1609 N N . TYR B 1 42 ? 32.060 46.750 55.891 1.00 54.67 87 TYR B N 1
ATOM 1610 C CA . TYR B 1 42 ? 32.090 46.399 57.308 1.00 54.17 87 TYR B CA 1
ATOM 1611 C C . TYR B 1 42 ? 30.760 46.259 57.992 1.00 51.91 87 TYR B C 1
ATOM 1612 O O . TYR B 1 42 ? 29.803 46.944 57.651 1.00 51.10 87 TYR B O 1
ATOM 1621 N N . ALA B 1 43 ? 30.724 45.362 58.984 1.00 45.61 88 ALA B N 1
ATOM 1622 C CA . ALA B 1 43 ? 29.581 45.137 59.848 1.00 44.49 88 ALA B CA 1
ATOM 1623 C C . ALA B 1 43 ? 29.358 46.421 60.689 1.00 49.21 88 ALA B C 1
ATOM 1624 O O . ALA B 1 43 ? 30.315 47.163 60.979 1.00 48.73 88 ALA B O 1
ATOM 1626 N N . LYS B 1 44 ? 28.099 46.695 61.053 1.00 43.87 89 LYS B N 1
ATOM 1627 C CA . LYS B 1 44 ? 27.784 47.874 61.853 1.00 42.59 89 LYS B CA 1
ATOM 1628 C C . LYS B 1 44 ? 26.611 47.626 62.799 1.00 43.77 89 LYS B C 1
ATOM 1629 O O . LYS B 1 44 ? 25.623 47.008 62.406 1.00 43.02 89 LYS B O 1
ATOM 1635 N N . ILE B 1 45 ? 26.725 48.120 64.039 1.00 38.41 90 ILE B N 1
ATOM 1636 C CA . ILE B 1 45 ? 25.673 48.107 65.061 1.00 35.33 90 ILE B CA 1
ATOM 1637 C C . ILE B 1 45 ? 25.352 49.560 65.416 1.00 38.61 90 ILE B C 1
ATOM 1638 O O . ILE B 1 45 ? 26.207 50.265 65.965 1.00 36.55 90 ILE B O 1
ATOM 1643 N N . CYS B 1 46 ? 24.139 50.007 65.060 1.00 38.59 91 CYS B N 1
ATOM 1644 C CA . CYS B 1 46 ? 23.626 51.343 65.365 1.00 41.13 91 CYS B CA 1
ATOM 1645 C C . CYS B 1 46 ? 22.507 51.194 66.405 1.00 39.33 91 CYS B C 1
ATOM 1646 O O . CYS B 1 46 ? 21.588 50.414 66.208 1.00 38.06 91 CYS B O 1
ATOM 1649 N N . PHE B 1 47 ? 22.617 51.915 67.513 1.00 33.85 92 PHE B N 1
ATOM 1650 C CA . PHE B 1 47 ? 21.632 51.959 68.581 1.00 32.18 92 PHE B CA 1
ATOM 1651 C C . PHE B 1 47 ? 21.384 53.411 68.938 1.00 35.88 92 PHE B C 1
ATOM 1652 O O . PHE B 1 47 ? 22.328 54.129 69.284 1.00 35.37 92 PHE B O 1
ATOM 1660 N N . GLU B 1 48 ? 20.129 53.859 68.817 1.00 33.12 93 GLU B N 1
ATOM 1661 C CA . GLU B 1 48 ? 19.732 55.235 69.165 1.00 35.61 93 GLU B CA 1
ATOM 1662 C C . GLU B 1 48 ? 20.612 56.282 68.463 1.00 44.82 93 GLU B C 1
ATOM 1663 O O . GLU B 1 48 ? 21.051 57.253 69.094 1.00 44.69 93 GLU B O 1
ATOM 1669 N N . ASP B 1 49 ? 20.911 56.033 67.155 1.00 43.38 94 ASP B N 1
ATOM 1670 C CA . ASP B 1 49 ? 21.765 56.858 66.287 1.00 43.93 94 ASP B CA 1
ATOM 1671 C C . ASP B 1 49 ? 23.274 56.855 66.613 1.00 46.60 94 ASP B C 1
ATOM 1672 O O . ASP B 1 49 ? 24.012 57.653 66.050 1.00 46.39 94 ASP B O 1
ATOM 1677 N N . GLU B 1 50 ? 23.741 55.970 67.489 1.00 43.21 95 GLU B N 1
ATOM 1678 C CA . GLU B 1 50 ? 25.170 55.902 67.757 1.00 43.05 95 GLU B CA 1
ATOM 1679 C C . GLU B 1 50 ? 25.694 54.601 67.225 1.00 47.69 95 GLU B C 1
ATOM 1680 O O . GLU B 1 50 ? 25.055 53.557 67.381 1.00 46.57 95 GLU B O 1
ATOM 1686 N N . VAL B 1 51 ? 26.862 54.662 66.578 1.00 44.23 96 VAL B N 1
ATOM 1687 C CA . VAL B 1 51 ? 27.526 53.474 66.074 1.00 42.92 96 VAL B CA 1
ATOM 1688 C C . VAL B 1 51 ? 28.239 52.887 67.289 1.00 46.93 96 VAL B C 1
ATOM 1689 O O . VAL B 1 51 ? 29.149 53.502 67.834 1.00 48.02 96 VAL B O 1
ATOM 1693 N N . LEU B 1 52 ? 27.735 51.760 67.778 1.00 41.74 97 LEU B N 1
ATOM 1694 C CA . LEU B 1 52 ? 28.303 51.054 68.918 1.00 41.02 97 LEU B CA 1
ATOM 1695 C C . LEU B 1 52 ? 29.539 50.249 68.438 1.00 46.97 97 LEU B C 1
ATOM 1696 O O . LEU B 1 52 ? 30.581 50.241 69.099 1.00 46.34 97 LEU B O 1
ATOM 1701 N N . ILE B 1 53 ? 29.400 49.573 67.279 1.00 44.74 98 ILE B N 1
ATOM 1702 C CA . ILE B 1 53 ? 30.438 48.795 66.605 1.00 44.72 98 ILE B CA 1
ATOM 1703 C C . ILE B 1 53 ? 30.406 49.157 65.116 1.00 52.11 98 ILE B C 1
ATOM 1704 O O . ILE B 1 53 ? 29.335 49.211 64.504 1.00 51.62 98 ILE B O 1
ATOM 1709 N N . GLY B 1 54 ? 31.572 49.440 64.560 1.00 51.03 99 GLY B N 1
ATOM 1710 C CA . GLY B 1 54 ? 31.675 49.821 63.158 1.00 51.88 99 GLY B CA 1
ATOM 1711 C C . GLY B 1 54 ? 33.016 50.408 62.809 1.00 58.33 99 GLY B C 1
ATOM 1712 O O . GLY B 1 54 ? 33.875 50.550 63.682 1.00 56.46 99 GLY B O 1
ATOM 1713 N N . GLU B 1 55 ? 33.207 50.707 61.510 1.00 58.32 100 GLU B N 1
ATOM 1714 C CA . GLU B 1 55 ? 34.416 51.323 60.954 1.00 59.29 100 GLU B CA 1
ATOM 1715 C C . GLU B 1 55 ? 34.661 52.672 61.662 1.00 62.83 100 GLU B C 1
ATOM 1716 O O . GLU B 1 55 ? 35.752 52.898 62.182 1.00 62.40 100 GLU B O 1
ATOM 1722 N N . LYS B 1 56 ? 33.595 53.514 61.741 1.00 58.66 101 LYS B N 1
ATOM 1723 C CA . LYS B 1 56 ? 33.517 54.842 62.351 1.00 57.77 101 LYS B CA 1
ATOM 1724 C C . LYS B 1 56 ? 34.125 54.886 63.754 1.00 62.06 101 LYS B C 1
ATOM 1725 O O . LYS B 1 56 ? 34.841 55.836 64.087 1.00 63.29 101 LYS B O 1
ATOM 1731 N N . THR B 1 57 ? 33.860 53.851 64.555 1.00 56.70 102 THR B N 1
ATOM 1732 C CA . THR B 1 57 ? 34.349 53.735 65.927 1.00 55.69 102 THR B CA 1
ATOM 1733 C C . THR B 1 57 ? 35.632 52.872 66.049 1.00 58.31 102 THR B C 1
ATOM 1734 O O . THR B 1 57 ? 36.141 52.685 67.160 1.00 57.92 102 THR B O 1
ATOM 1738 N N . GLY B 1 58 ? 36.131 52.377 64.906 1.00 53.98 103 GLY B N 1
ATOM 1739 C CA . GLY B 1 58 ? 37.331 51.556 64.775 1.00 53.07 103 GLY B CA 1
ATOM 1740 C C . GLY B 1 58 ? 37.384 50.340 65.667 1.00 57.94 103 GLY B C 1
ATOM 1741 O O . GLY B 1 58 ? 38.459 49.974 66.151 1.00 58.28 103 GLY B O 1
ATOM 1742 N N . ASN B 1 59 ? 36.242 49.685 65.885 1.00 54.36 104 ASN B N 1
ATOM 1743 C CA . ASN B 1 59 ? 36.206 48.531 66.780 1.00 53.22 104 ASN B CA 1
ATOM 1744 C C . ASN B 1 59 ? 35.504 47.314 66.199 1.00 56.02 104 ASN B C 1
ATOM 1745 O O . ASN B 1 59 ? 35.105 46.426 66.954 1.00 58.03 104 ASN B O 1
ATOM 1750 N N . VAL B 1 60 ? 35.345 47.272 64.870 1.00 49.55 105 VAL B N 1
ATOM 1751 C CA . VAL B 1 60 ? 34.764 46.135 64.147 1.00 48.78 105 VAL B CA 1
ATOM 1752 C C . VAL B 1 60 ? 35.915 45.217 63.691 1.00 55.65 105 VAL B C 1
ATOM 1753 O O . VAL B 1 60 ? 36.955 45.710 63.261 1.00 55.61 105 VAL B O 1
ATOM 1757 N N . ALA B 1 61 ? 35.739 43.901 63.793 1.00 53.56 106 ALA B N 1
ATOM 1758 C CA . ALA B 1 61 ? 36.739 42.946 63.331 1.00 54.15 106 ALA B CA 1
ATOM 1759 C C . ALA B 1 61 ? 36.081 41.638 62.897 1.00 59.64 106 ALA B C 1
ATOM 1760 O O . ALA B 1 61 ? 34.872 41.455 63.090 1.00 59.55 106 ALA B O 1
ATOM 1762 N N . ARG B 1 62 ? 36.882 40.740 62.291 1.00 54.85 107 ARG B N 1
ATOM 1763 C CA . ARG B 1 62 ? 36.439 39.438 61.817 1.00 53.30 107 ARG B CA 1
ATOM 1764 C C . ARG B 1 62 ? 35.912 38.612 62.972 1.00 51.89 107 ARG B C 1
ATOM 1765 O O . ARG B 1 62 ? 36.530 38.573 64.029 1.00 49.39 107 ARG B O 1
ATOM 1773 N N . GLY B 1 63 ? 34.783 37.955 62.736 1.00 48.00 108 GLY B N 1
ATOM 1774 C CA . GLY B 1 63 ? 34.121 37.117 63.722 1.00 47.41 108 GLY B CA 1
ATOM 1775 C C . GLY B 1 63 ? 32.765 37.661 64.122 1.00 48.34 108 GLY B C 1
ATOM 1776 O O . GLY B 1 63 ? 32.092 38.337 63.329 1.00 47.21 108 GLY B O 1
ATOM 1777 N N . ILE B 1 64 ? 32.365 37.355 65.363 1.00 42.39 109 ILE B N 1
ATOM 1778 C CA . ILE B 1 64 ? 31.111 37.801 65.944 1.00 39.62 109 ILE B CA 1
ATOM 1779 C C . ILE B 1 64 ? 31.357 39.046 66.784 1.00 40.82 109 ILE B C 1
ATOM 1780 O O . ILE B 1 64 ? 32.132 39.008 67.735 1.00 41.21 109 ILE B O 1
ATOM 1785 N N . ASN B 1 65 ? 30.727 40.154 66.399 1.00 34.95 110 ASN B N 1
ATOM 1786 C CA . ASN B 1 65 ? 30.817 41.442 67.075 1.00 34.79 110 ASN B CA 1
ATOM 1787 C C . ASN B 1 65 ? 29.541 41.621 67.902 1.00 38.34 110 ASN B C 1
ATOM 1788 O O . ASN B 1 65 ? 28.434 41.545 67.356 1.00 38.07 110 ASN B O 1
ATOM 1793 N N . ILE B 1 66 ? 29.710 41.796 69.214 1.00 34.90 111 ILE B N 1
ATOM 1794 C CA . ILE B 1 66 ? 28.632 41.926 70.202 1.00 35.11 111 ILE B CA 1
ATOM 1795 C C . ILE B 1 66 ? 28.653 43.251 70.966 1.00 38.53 111 ILE B C 1
ATOM 1796 O O . ILE B 1 66 ? 29.655 43.574 71.600 1.00 36.19 111 ILE B O 1
ATOM 1801 N N . ALA B 1 67 ? 27.527 43.992 70.923 1.00 36.60 112 ALA B N 1
ATOM 1802 C CA . ALA B 1 67 ? 27.274 45.195 71.718 1.00 36.11 112 ALA B CA 1
ATOM 1803 C C . ALA B 1 67 ? 26.210 44.803 72.779 1.00 41.58 112 ALA B C 1
ATOM 1804 O O . ALA B 1 67 ? 25.209 44.161 72.441 1.00 41.11 112 ALA B O 1
ATOM 1806 N N . VAL B 1 68 ? 26.466 45.124 74.059 1.00 38.74 113 VAL B N 1
ATOM 1807 C CA . VAL B 1 68 ? 25.543 44.850 75.166 1.00 37.78 113 VAL B CA 1
ATOM 1808 C C . VAL B 1 68 ? 25.046 46.180 75.751 1.00 39.95 113 VAL B C 1
ATOM 1809 O O . VAL B 1 68 ? 25.862 47.029 76.107 1.00 38.87 113 VAL B O 1
ATOM 1813 N N . VAL B 1 69 ? 23.718 46.393 75.798 1.00 34.84 114 VAL B N 1
ATOM 1814 C CA . VAL B 1 69 ? 23.167 47.622 76.390 1.00 32.53 114 VAL B CA 1
ATOM 1815 C C . VAL B 1 69 ? 22.276 47.355 77.612 1.00 34.69 114 VAL B C 1
ATOM 1816 O O . VAL B 1 69 ? 21.525 46.381 77.625 1.00 32.84 114 VAL B O 1
ATOM 1820 N N . ASN B 1 70 ? 22.388 48.206 78.652 1.00 30.66 115 ASN B N 1
ATOM 1821 C CA . ASN B 1 70 ? 21.541 48.134 79.834 1.00 28.93 115 ASN B CA 1
ATOM 1822 C C . ASN B 1 70 ? 20.158 48.63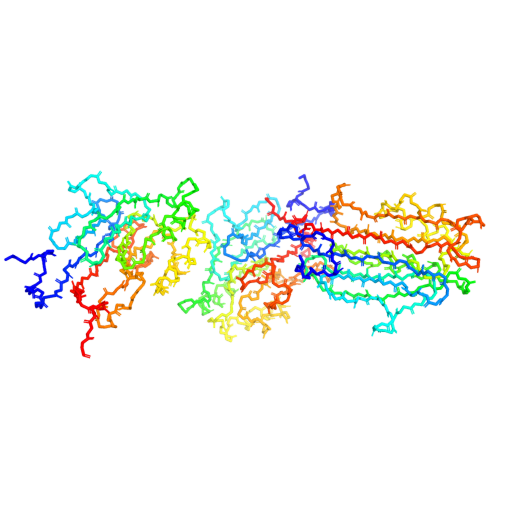1 79.372 1.00 29.96 115 ASN B C 1
ATOM 1823 O O . ASN B 1 70 ? 20.022 49.782 78.986 1.00 29.26 115 ASN B O 1
ATOM 1828 N N . TYR B 1 71 ? 19.166 47.735 79.346 1.00 25.81 116 TYR B N 1
ATOM 1829 C CA . TYR B 1 71 ? 17.820 48.024 78.848 1.00 24.96 116 TYR B CA 1
ATOM 1830 C C . TYR B 1 71 ? 17.114 49.106 79.644 1.00 29.96 116 TYR B C 1
ATOM 1831 O O . TYR B 1 71 ? 16.396 49.912 79.068 1.00 29.26 116 TYR B O 1
ATOM 1840 N N . GLU B 1 72 ? 17.329 49.124 80.958 1.00 27.77 117 GLU B N 1
ATOM 1841 C CA . GLU B 1 72 ? 16.747 50.110 81.871 1.00 28.28 117 GLU B CA 1
ATOM 1842 C C . GLU B 1 72 ? 17.322 51.535 81.671 1.00 33.08 117 GLU B C 1
ATOM 1843 O O . GLU B 1 72 ? 16.558 52.504 81.599 1.00 31.51 117 GLU B O 1
ATOM 1849 N N . THR B 1 73 ? 18.652 51.656 81.583 1.00 31.24 118 THR B N 1
ATOM 1850 C CA . THR B 1 73 ? 19.310 52.969 81.481 1.00 32.11 118 THR B CA 1
ATOM 1851 C C . THR B 1 73 ? 19.594 53.443 80.048 1.00 37.66 118 THR B C 1
ATOM 1852 O O . THR B 1 73 ? 19.777 54.654 79.842 1.00 36.88 118 THR B O 1
ATOM 1856 N N . GLY B 1 74 ? 19.694 52.504 79.100 1.00 33.02 119 GLY B N 1
ATOM 1857 C CA . GLY B 1 74 ? 20.012 52.812 77.714 1.00 32.72 119 GLY B CA 1
ATOM 1858 C C . GLY B 1 74 ? 21.501 53.000 77.497 1.00 38.75 119 GLY B C 1
ATOM 1859 O O . GLY B 1 74 ? 21.931 53.422 76.422 1.00 40.24 119 GLY B O 1
ATOM 1860 N N . LYS B 1 75 ? 22.304 52.674 78.503 1.00 33.97 120 LYS B N 1
ATOM 1861 C CA . LYS B 1 75 ? 23.749 52.794 78.418 1.00 33.93 120 LYS B CA 1
ATOM 1862 C C . LYS B 1 75 ? 24.384 51.548 77.826 1.00 39.67 120 LYS B C 1
ATOM 1863 O O . LYS B 1 75 ? 23.992 50.428 78.187 1.00 37.61 120 LYS B O 1
ATOM 1869 N N . VAL B 1 76 ? 25.450 51.744 77.009 1.00 37.67 121 VAL B N 1
ATOM 1870 C CA . VAL B 1 76 ? 26.249 50.650 76.469 1.00 38.16 121 VAL B CA 1
ATOM 1871 C C . VAL B 1 76 ? 27.038 50.112 77.656 1.00 44.29 121 VAL B C 1
ATOM 1872 O O . VAL B 1 76 ? 27.674 50.882 78.360 1.00 44.86 121 VAL B O 1
ATOM 1876 N N . ILE B 1 77 ? 26.972 48.817 77.900 1.00 43.82 122 ILE B N 1
ATOM 1877 C CA . ILE B 1 77 ? 27.720 48.208 78.988 1.00 44.57 122 ILE B CA 1
ATOM 1878 C C . ILE B 1 77 ? 29.029 47.539 78.535 1.00 48.80 122 ILE B C 1
ATOM 1879 O O . ILE B 1 77 ? 29.995 47.538 79.295 1.00 48.95 122 ILE B O 1
ATOM 1884 N N . ALA B 1 78 ? 29.065 47.008 77.290 1.00 44.40 123 ALA B N 1
ATOM 1885 C CA . ALA B 1 78 ? 30.235 46.376 76.674 1.00 44.14 123 ALA B CA 1
ATOM 1886 C C . ALA B 1 78 ? 30.106 46.244 75.178 1.00 50.45 123 ALA B C 1
ATOM 1887 O O . ALA B 1 78 ? 29.000 46.140 74.658 1.00 50.12 123 ALA B O 1
ATOM 1889 N N . THR B 1 79 ? 31.256 46.276 74.478 1.00 49.92 124 THR B N 1
ATOM 1890 C CA . THR B 1 79 ? 31.411 46.002 73.037 1.00 49.46 124 THR B CA 1
ATOM 1891 C C . THR B 1 79 ? 32.632 45.110 72.921 1.00 55.37 124 THR B C 1
ATOM 1892 O O . THR B 1 79 ? 33.677 45.427 73.490 1.00 56.12 124 THR B O 1
ATOM 1896 N N . LYS B 1 80 ? 32.476 43.960 72.269 1.00 51.89 125 LYS B N 1
ATOM 1897 C CA . LYS B 1 80 ? 33.554 43.005 72.067 1.00 51.43 125 LYS B CA 1
ATOM 1898 C C . LYS B 1 80 ? 33.359 42.205 70.783 1.00 55.85 125 LYS B C 1
ATOM 1899 O O . LYS B 1 80 ? 32.224 41.853 70.440 1.00 55.28 125 LYS B O 1
ATOM 1905 N N . TYR B 1 81 ? 34.470 41.914 70.089 1.00 52.60 126 TYR B N 1
ATOM 1906 C CA . TYR B 1 81 ? 34.481 41.035 68.929 1.00 52.79 126 TYR B CA 1
ATOM 1907 C C . TYR B 1 81 ? 35.221 39.749 69.274 1.00 53.80 126 TYR B C 1
ATOM 1908 O O . TYR B 1 81 ? 36.091 39.740 70.155 1.00 52.00 126 TYR B O 1
ATOM 1917 N N . PHE B 1 82 ? 34.800 38.645 68.644 1.00 49.52 127 PHE B N 1
ATOM 1918 C CA . PHE B 1 82 ? 35.385 37.334 68.893 1.00 49.00 127 PHE B CA 1
ATOM 1919 C C . PHE B 1 82 ? 35.660 36.662 67.571 1.00 53.80 127 PHE B C 1
ATOM 1920 O O . PHE B 1 82 ? 34.724 36.242 66.885 1.00 51.59 127 PHE B O 1
ATOM 1928 N N . ASP B 1 83 ? 36.956 36.618 67.190 1.00 53.56 128 ASP B N 1
ATOM 1929 C CA . ASP B 1 83 ? 37.459 36.002 65.954 1.00 54.07 128 ASP B CA 1
ATOM 1930 C C . ASP B 1 83 ? 37.142 34.490 65.946 1.00 55.42 128 ASP B C 1
ATOM 1931 O O . ASP B 1 83 ? 37.517 33.776 66.875 1.00 53.06 128 ASP B O 1
ATOM 1936 N N . MET B 1 84 ? 36.383 34.041 64.932 1.00 53.98 129 MET B N 1
ATOM 1937 C CA . MET B 1 84 ? 35.944 32.644 64.790 1.00 55.75 129 MET B CA 1
ATOM 1938 C C . MET B 1 84 ? 36.739 31.873 63.725 1.00 66.88 129 MET B C 1
ATOM 1939 O O . MET B 1 84 ? 36.415 30.723 63.430 1.00 65.54 129 MET B O 1
ATOM 1944 N N . TYR B 1 85 ? 37.764 32.520 63.138 1.00 69.47 130 TYR B N 1
ATOM 1945 C CA . TYR B 1 85 ? 38.613 31.896 62.129 1.00 71.79 130 TYR B CA 1
ATOM 1946 C C . TYR B 1 85 ? 39.926 31.384 62.732 1.00 79.54 130 TYR B C 1
ATOM 1947 O O . TYR B 1 85 ? 40.458 30.367 62.276 1.00 79.79 130 TYR B O 1
ATOM 1956 N N . GLU B 1 86 ? 40.433 32.092 63.753 1.00 77.87 131 GLU B N 1
ATOM 1957 C CA . GLU B 1 86 ? 41.657 31.790 64.491 1.00 78.34 131 GLU B CA 1
ATOM 1958 C C . GLU B 1 86 ? 41.368 31.797 65.981 1.00 83.28 131 GLU B C 1
ATOM 1959 O O . GLU B 1 86 ? 40.351 32.347 66.407 1.00 83.63 131 GLU B O 1
ATOM 1965 N N . GLY B 1 87 ? 42.297 31.239 66.758 1.00 79.07 132 GLY B N 1
ATOM 1966 C CA . GLY B 1 87 ? 42.225 31.178 68.214 1.00 78.34 132 GLY B CA 1
ATOM 1967 C C . GLY B 1 87 ? 41.115 30.302 68.754 1.00 81.50 132 GLY B C 1
ATOM 1968 O O . GLY B 1 87 ? 40.483 29.554 68.006 1.00 81.25 132 GLY B O 1
ATOM 1969 N N . ASP B 1 88 ? 40.882 30.389 70.066 1.00 77.25 133 ASP B N 1
ATOM 1970 C CA . ASP B 1 88 ? 39.825 29.653 70.750 1.00 76.70 133 ASP B CA 1
ATOM 1971 C C . ASP B 1 88 ? 38.976 30.685 71.478 1.00 75.79 133 ASP B C 1
ATOM 1972 O O . ASP B 1 88 ? 39.044 30.826 72.700 1.00 74.97 133 ASP B O 1
ATOM 1977 N N . ASN B 1 89 ? 38.220 31.455 70.687 1.00 68.97 134 ASN B N 1
ATOM 1978 C CA . ASN B 1 89 ? 37.372 32.540 71.166 1.00 66.93 134 ASN B CA 1
ATOM 1979 C C . ASN B 1 89 ? 35.928 32.147 71.429 1.00 66.75 134 ASN B C 1
ATOM 1980 O O . ASN B 1 89 ? 35.171 32.968 71.938 1.00 66.90 134 ASN B O 1
ATOM 1985 N N . SER B 1 90 ? 35.559 30.891 71.141 1.00 60.14 135 SER B N 1
ATOM 1986 C CA . SER B 1 90 ? 34.211 30.372 71.362 1.00 58.88 135 SER B CA 1
ATOM 1987 C C . SER B 1 90 ? 33.854 30.322 72.861 1.00 61.61 135 SER B C 1
ATOM 1988 O O . SER B 1 90 ? 32.756 30.744 73.240 1.00 60.60 135 SER B O 1
ATOM 1991 N N . GLY B 1 91 ? 34.792 29.824 73.681 1.00 57.53 136 GLY B N 1
ATOM 1992 C CA . GLY B 1 91 ? 34.678 29.735 75.139 1.00 56.34 136 GLY B CA 1
ATOM 1993 C C . GLY B 1 91 ? 34.559 31.114 75.755 1.00 57.37 136 GLY B C 1
ATOM 1994 O O . GLY B 1 91 ? 33.527 31.404 76.363 1.00 56.16 136 GLY B O 1
ATOM 1995 N N . PRO B 1 92 ? 35.544 32.036 75.511 1.00 53.34 137 PRO B N 1
ATOM 1996 C CA . PRO B 1 92 ? 35.415 33.422 76.030 1.00 51.95 137 PRO B CA 1
ATOM 1997 C C . PRO B 1 92 ? 34.134 34.149 75.594 1.00 52.03 137 PRO B C 1
ATOM 1998 O O . PRO B 1 92 ? 33.636 34.981 76.354 1.00 52.46 137 PRO B O 1
ATOM 2002 N N . MET B 1 93 ? 33.602 33.842 74.387 1.00 43.79 138 MET B N 1
ATOM 2003 C CA . MET B 1 93 ? 32.353 34.421 73.891 1.00 41.49 138 MET B CA 1
ATOM 2004 C C . MET B 1 93 ? 31.156 33.876 74.684 1.00 45.68 138 MET B C 1
ATOM 2005 O O . MET B 1 93 ? 30.297 34.662 75.083 1.00 45.22 138 MET B O 1
ATOM 2010 N N . ALA B 1 94 ? 31.108 32.551 74.930 1.00 42.12 139 ALA B N 1
ATOM 2011 C CA . ALA B 1 94 ? 30.034 31.933 75.721 1.00 42.75 139 ALA B CA 1
ATOM 2012 C C . ALA B 1 94 ? 29.995 32.502 77.124 1.00 49.50 139 ALA B C 1
ATOM 2013 O O . ALA B 1 94 ? 28.917 32.822 77.606 1.00 50.70 139 ALA B O 1
ATOM 2015 N N . LYS B 1 95 ? 31.172 32.686 77.762 1.00 46.89 140 LYS B N 1
ATOM 2016 C CA . LYS B 1 95 ? 31.254 33.251 79.110 1.00 46.54 140 LYS B CA 1
ATOM 2017 C C . LYS B 1 95 ? 30.876 34.735 79.133 1.00 46.76 140 LYS B C 1
ATOM 2018 O O . LYS B 1 95 ? 30.251 35.162 80.089 1.00 46.30 140 LYS B O 1
ATOM 2024 N N . PHE B 1 96 ? 31.227 35.508 78.078 1.00 42.55 141 PHE B N 1
ATOM 2025 C CA . PHE B 1 96 ? 30.874 36.927 77.936 1.00 41.96 141 PHE B CA 1
ATOM 2026 C C . PHE B 1 96 ? 29.332 37.071 77.841 1.00 48.70 141 PHE B C 1
ATOM 2027 O O . PHE B 1 96 ? 28.744 37.894 78.547 1.00 49.87 141 PHE B O 1
ATOM 2035 N N . ILE B 1 97 ? 28.691 36.232 77.015 1.00 44.95 142 ILE B N 1
ATOM 2036 C CA . ILE B 1 97 ? 27.241 36.189 76.822 1.00 44.40 142 ILE B CA 1
ATOM 2037 C C . ILE B 1 97 ? 26.525 35.764 78.116 1.00 50.44 142 ILE B C 1
ATOM 2038 O O . ILE B 1 97 ? 25.581 36.432 78.531 1.00 51.13 142 ILE B O 1
ATOM 2043 N N . GLN B 1 98 ? 26.989 34.678 78.759 1.00 47.79 143 GLN B N 1
ATOM 2044 C CA . GLN B 1 98 ? 26.413 34.172 80.007 1.00 48.00 143 GLN B CA 1
ATOM 2045 C C . GLN B 1 98 ? 26.546 35.141 81.197 1.00 52.89 143 GLN B C 1
ATOM 2046 O O . GLN B 1 98 ? 25.657 35.168 82.058 1.00 53.39 143 GLN B O 1
ATOM 2052 N N . SER B 1 99 ? 27.627 35.952 81.228 1.00 48.77 144 SER B N 1
ATOM 2053 C CA . SER B 1 99 ? 27.888 36.925 82.292 1.00 48.18 144 SER B CA 1
ATOM 2054 C C . SER B 1 99 ? 27.041 38.188 82.160 1.00 52.73 144 SER B C 1
ATOM 2055 O O . SER B 1 99 ? 26.986 38.965 83.114 1.00 54.35 144 SER B O 1
ATOM 2058 N N . THR B 1 100 ? 26.418 38.425 80.975 1.00 47.22 145 THR B N 1
ATOM 2059 C CA . THR B 1 100 ? 25.565 39.597 80.715 1.00 45.28 145 THR B CA 1
ATOM 2060 C C . THR B 1 100 ? 24.518 39.727 81.839 1.00 45.72 145 THR B C 1
ATOM 2061 O O . THR B 1 100 ? 23.847 38.742 82.157 1.00 44.68 145 THR B O 1
ATOM 2065 N N . PRO B 1 101 ? 24.359 40.906 82.456 1.00 42.19 146 PRO B N 1
ATOM 2066 C CA . PRO B 1 101 ? 23.317 41.031 83.493 1.00 41.57 146 PRO B CA 1
ATOM 2067 C C . PRO B 1 101 ? 21.898 40.959 82.905 1.00 46.15 146 PRO B C 1
ATOM 2068 O O . PRO B 1 101 ? 21.715 41.164 81.699 1.00 45.96 146 PRO B O 1
ATOM 2072 N N . SER B 1 102 ? 20.904 40.627 83.753 1.00 42.25 147 SER B N 1
ATOM 2073 C CA . SER B 1 102 ? 19.498 40.572 83.362 1.00 42.13 147 SER B CA 1
ATOM 2074 C C . SER B 1 102 ? 19.042 42.006 83.056 1.00 44.85 147 SER B C 1
ATOM 2075 O O . SER B 1 102 ? 19.627 42.961 83.590 1.00 44.80 147 SER B O 1
ATOM 2078 N N . LYS B 1 103 ? 18.044 42.159 82.166 1.00 38.20 148 LYS B N 1
ATOM 2079 C CA . LYS B 1 103 ? 17.568 43.457 81.667 1.00 36.64 148 LYS B CA 1
ATOM 2080 C C . LYS B 1 103 ? 18.640 44.107 80.746 1.00 34.52 148 LYS B C 1
ATOM 2081 O O . LYS B 1 103 ? 18.968 45.291 80.841 1.00 32.63 148 LYS B O 1
ATOM 2087 N N . SER B 1 104 ? 19.177 43.295 79.850 1.00 28.76 149 SER B N 1
ATOM 2088 C CA . SER B 1 104 ? 20.171 43.732 78.870 1.00 28.29 149 SER B CA 1
ATOM 2089 C C . SER B 1 104 ? 19.697 43.426 77.464 1.00 32.16 149 SER B C 1
ATOM 2090 O O . SER B 1 104 ? 18.988 42.439 77.237 1.00 32.05 149 SER B O 1
ATOM 2093 N N . LEU B 1 105 ? 20.074 44.287 76.523 1.00 27.36 150 LEU B N 1
ATOM 2094 C CA . LEU B 1 105 ? 19.860 44.071 75.108 1.00 26.81 150 LEU B CA 1
ATOM 2095 C C . LEU B 1 105 ? 21.224 43.639 74.560 1.00 31.66 150 LEU B C 1
ATOM 2096 O O . LEU B 1 105 ? 22.240 44.224 74.943 1.00 31.01 150 LEU B O 1
ATOM 2101 N N . LEU B 1 106 ? 21.248 42.621 73.702 1.00 29.06 151 LEU B N 1
ATOM 2102 C CA . LEU B 1 106 ? 22.463 42.111 73.053 1.00 28.80 151 LEU B CA 1
ATOM 2103 C C . LEU B 1 106 ? 22.284 42.229 71.548 1.00 31.90 151 LEU B C 1
ATOM 2104 O O . LEU B 1 106 ? 21.258 41.826 71.018 1.00 32.44 151 LEU B O 1
ATOM 2109 N N . PHE B 1 107 ? 23.245 42.848 70.875 1.00 28.54 152 PHE B N 1
ATOM 2110 C CA . PHE B 1 107 ? 23.251 43.028 69.427 1.00 28.28 152 PHE B CA 1
ATOM 2111 C C . PHE B 1 107 ? 24.473 42.287 68.892 1.00 33.90 152 PHE B C 1
ATOM 2112 O O . PHE B 1 107 ? 25.588 42.502 69.388 1.00 33.81 152 PHE B O 1
ATOM 2120 N N . MET B 1 108 ? 24.258 41.349 67.955 1.00 30.08 153 MET B N 1
ATOM 2121 C CA . MET B 1 108 ? 25.347 40.531 67.405 1.00 28.52 153 MET B CA 1
ATOM 2122 C C . MET B 1 108 ? 25.363 40.577 65.892 1.00 35.39 153 MET B C 1
ATOM 2123 O O . MET B 1 108 ? 24.317 40.431 65.244 1.00 35.58 153 MET B O 1
ATOM 2128 N N . VAL B 1 109 ? 26.541 40.838 65.323 1.00 33.68 154 VAL B N 1
ATOM 2129 C CA . VAL B 1 109 ? 26.716 40.880 63.861 1.00 33.44 154 VAL B CA 1
ATOM 2130 C C . VAL B 1 109 ? 27.966 40.106 63.450 1.00 39.43 154 VAL B C 1
ATOM 2131 O O . VAL B 1 109 ? 28.946 40.074 64.203 1.00 37.91 154 VAL B O 1
ATOM 2135 N N . THR B 1 110 ? 27.938 39.494 62.265 1.00 38.26 155 THR B N 1
ATOM 2136 C CA . THR B 1 110 ? 29.142 38.840 61.764 1.00 39.16 155 THR B CA 1
ATOM 2137 C C . THR B 1 110 ? 29.891 39.825 60.871 1.00 44.00 155 THR B C 1
ATOM 2138 O O . THR B 1 110 ? 29.295 40.681 60.207 1.00 41.64 155 THR B O 1
ATOM 2142 N N . HIS B 1 111 ? 31.202 39.718 60.902 1.00 44.63 156 HIS B N 1
ATOM 2143 C CA . HIS B 1 111 ? 32.069 40.408 59.962 1.00 46.24 156 HIS B CA 1
ATOM 2144 C C . HIS B 1 111 ? 33.022 39.385 59.331 1.00 49.89 156 HIS B C 1
ATOM 2145 O O . HIS B 1 111 ? 33.783 38.751 60.050 1.00 47.86 156 HIS B O 1
ATOM 2152 N N . ASP B 1 112 ? 32.910 39.183 58.002 1.00 49.77 157 ASP B N 1
ATOM 2153 C CA . ASP B 1 112 ? 33.699 38.235 57.183 1.00 50.70 157 ASP B CA 1
ATOM 2154 C C . ASP B 1 112 ? 33.266 36.769 57.418 1.00 52.54 157 ASP B C 1
ATOM 2155 O O . ASP B 1 112 ? 32.595 36.182 56.554 1.00 51.67 157 ASP B O 1
ATOM 2160 N N . ASP B 1 113 ? 33.601 36.215 58.596 1.00 47.58 158 ASP B N 1
ATOM 2161 C CA . ASP B 1 113 ? 33.254 34.853 59.013 1.00 47.69 158 ASP B CA 1
ATOM 2162 C C . ASP B 1 113 ? 32.951 34.813 60.514 1.00 53.44 158 ASP B C 1
ATOM 2163 O O . ASP B 1 113 ? 33.734 35.351 61.302 1.00 52.67 158 ASP B O 1
ATOM 2168 N N . GLY B 1 114 ? 31.888 34.108 60.898 1.00 49.69 159 GLY B N 1
ATOM 2169 C CA . GLY B 1 114 ? 31.578 33.908 62.307 1.00 49.93 159 GLY B CA 1
ATOM 2170 C C . GLY B 1 114 ? 31.405 32.446 62.678 1.00 55.11 159 GLY B C 1
ATOM 2171 O O . GLY B 1 114 ? 30.900 32.149 63.762 1.00 55.81 159 GLY B O 1
ATOM 2172 N N . SER B 1 115 ? 31.822 31.510 61.805 1.00 51.78 160 SER B N 1
ATOM 2173 C CA . SER B 1 115 ? 31.572 30.097 62.086 1.00 52.25 160 SER B CA 1
ATOM 2174 C C . SER B 1 115 ? 32.700 29.068 62.143 1.00 54.99 160 SER B C 1
ATOM 2175 O O . SER B 1 115 ? 32.471 28.011 62.723 1.00 53.88 160 SER B O 1
ATOM 2178 N N . SER B 1 116 ? 33.861 29.310 61.512 1.00 52.88 161 SER B N 1
ATOM 2179 C CA . SER B 1 116 ? 34.924 28.290 61.452 1.00 53.23 161 SER B CA 1
ATOM 2180 C C . SER B 1 116 ? 35.213 27.555 62.763 1.00 57.40 161 SER B C 1
ATOM 2181 O O . SER B 1 116 ? 35.095 26.327 62.807 1.00 57.75 161 SER B O 1
ATOM 2184 N N . LYS B 1 117 ? 35.511 28.304 63.833 1.00 53.24 162 LYS B N 1
ATOM 2185 C CA . LYS B 1 117 ? 35.828 27.746 65.153 1.00 52.86 162 LYS B CA 1
ATOM 2186 C C . LYS B 1 117 ? 34.646 27.913 66.154 1.00 55.61 162 LYS B C 1
ATOM 2187 O O . LYS B 1 117 ? 34.886 27.914 67.362 1.00 55.85 162 LYS B O 1
ATOM 2193 N N . LEU B 1 118 ? 33.378 28.050 65.659 1.00 49.44 163 LEU B N 1
ATOM 2194 C CA . LEU B 1 118 ? 32.174 28.263 66.484 1.00 47.38 163 LEU B CA 1
ATOM 2195 C C . LEU B 1 118 ? 31.682 26.966 67.087 1.00 48.24 163 LEU B C 1
ATOM 2196 O O . LEU B 1 118 ? 31.060 26.149 66.415 1.00 46.75 163 LEU B O 1
ATOM 2201 N N . LYS B 1 119 ? 31.950 26.802 68.382 1.00 44.53 164 LYS B N 1
ATOM 2202 C CA . LYS B 1 119 ? 31.680 25.605 69.161 1.00 43.81 164 LYS B CA 1
ATOM 2203 C C . LYS B 1 119 ? 30.311 25.586 69.827 1.00 45.97 164 LYS B C 1
ATOM 2204 O O . LYS B 1 119 ? 29.651 26.621 69.936 1.00 45.86 164 LYS B O 1
ATOM 2210 N N . ALA B 1 120 ? 29.877 24.377 70.233 1.00 41.67 165 ALA B N 1
ATOM 2211 C CA . ALA B 1 120 ? 28.603 24.048 70.880 1.00 40.95 165 ALA B CA 1
ATOM 2212 C C . ALA B 1 120 ? 28.197 24.977 72.044 1.00 45.47 165 ALA B C 1
ATOM 2213 O O . ALA B 1 120 ? 27.059 25.422 72.078 1.00 45.92 165 ALA B O 1
ATOM 2215 N N . GLN B 1 121 ? 29.109 25.235 73.002 1.00 41.09 166 GLN B N 1
ATOM 2216 C CA . GLN B 1 121 ? 28.858 26.072 74.176 1.00 40.69 166 GLN B CA 1
ATOM 2217 C C . GLN B 1 121 ? 28.402 27.490 73.747 1.00 42.71 166 GLN B C 1
ATOM 2218 O O . GLN B 1 121 ? 27.413 28.004 74.285 1.00 42.57 166 GLN B O 1
ATOM 2224 N N . ALA B 1 122 ? 29.092 28.087 72.759 1.00 37.39 167 ALA B N 1
ATOM 2225 C CA . ALA B 1 122 ? 28.765 29.406 72.210 1.00 37.68 167 ALA B CA 1
ATOM 2226 C C . ALA B 1 122 ? 27.426 29.375 71.469 1.00 40.31 167 ALA B C 1
ATOM 2227 O O . ALA B 1 122 ? 26.614 30.262 71.684 1.00 40.62 167 ALA B O 1
ATOM 2229 N N . LYS B 1 123 ? 27.182 28.333 70.646 1.00 35.36 168 LYS B N 1
ATOM 2230 C CA . LYS B 1 123 ? 25.924 28.150 69.923 1.00 34.81 168 LYS B CA 1
ATOM 2231 C C . LYS B 1 123 ? 24.744 27.984 70.880 1.00 36.99 168 LYS B C 1
ATOM 2232 O O . LYS B 1 123 ? 23.672 28.524 70.622 1.00 36.01 168 LYS B O 1
ATOM 2238 N N . ASP B 1 124 ? 24.950 27.274 71.993 1.00 33.89 169 ASP B N 1
ATOM 2239 C CA . ASP B 1 124 ? 23.924 27.050 73.013 1.00 34.17 169 ASP B CA 1
ATOM 2240 C C . ASP B 1 124 ? 23.566 28.349 73.756 1.00 37.46 169 ASP B C 1
ATOM 2241 O O . ASP B 1 124 ? 22.387 28.594 73.999 1.00 38.13 169 ASP B O 1
ATOM 2246 N N . ALA B 1 125 ? 24.567 29.174 74.096 1.00 32.58 170 ALA B N 1
ATOM 2247 C CA . ALA B 1 125 ? 24.409 30.470 74.773 1.00 32.11 170 ALA B CA 1
ATOM 2248 C C . ALA B 1 125 ? 23.593 31.440 73.886 1.00 36.14 170 ALA B C 1
ATOM 2249 O O . ALA B 1 125 ? 22.727 32.159 74.387 1.00 36.42 170 ALA B O 1
ATOM 2251 N N . ILE B 1 126 ? 23.861 31.427 72.571 1.00 31.70 171 ILE B N 1
ATOM 2252 C CA . ILE B 1 126 ? 23.159 32.264 71.600 1.00 31.45 171 ILE B CA 1
ATOM 2253 C C . ILE B 1 126 ? 21.735 31.724 71.357 1.00 33.52 171 ILE B C 1
ATOM 2254 O O . ILE B 1 126 ? 20.803 32.510 71.294 1.00 31.34 171 ILE B O 1
ATOM 2259 N N . GLU B 1 127 ? 21.570 30.400 71.260 1.00 32.37 172 GLU B N 1
ATOM 2260 C CA . GLU B 1 127 ? 20.259 29.762 71.084 1.00 33.15 172 GLU B CA 1
ATOM 2261 C C . GLU B 1 127 ? 19.343 29.979 72.307 1.00 37.12 172 GLU B C 1
ATOM 2262 O O . GLU B 1 127 ? 18.142 30.166 72.138 1.00 36.83 172 GLU B O 1
ATOM 2268 N N . ALA B 1 128 ? 19.920 29.989 73.529 1.00 34.00 173 ALA B N 1
ATOM 2269 C CA . ALA B 1 128 ? 19.219 30.253 74.801 1.00 33.90 173 ALA B CA 1
ATOM 2270 C C . ALA B 1 128 ? 18.611 31.685 74.812 1.00 38.60 173 ALA B C 1
ATOM 2271 O O . ALA B 1 128 ? 17.626 31.943 75.511 1.00 40.28 173 ALA B O 1
ATOM 2273 N N . LEU B 1 129 ? 19.200 32.596 74.025 1.00 31.92 174 LEU B N 1
ATOM 2274 C CA . LEU B 1 129 ? 18.734 33.970 73.854 1.00 29.84 174 LEU B CA 1
ATOM 2275 C C . LEU B 1 129 ? 17.632 34.116 72.771 1.00 34.39 174 LEU B C 1
ATOM 2276 O O . LEU B 1 129 ? 17.102 35.208 72.575 1.00 34.41 174 LEU B O 1
ATOM 2281 N N . GLY B 1 130 ? 17.265 33.020 72.110 1.00 31.91 175 GLY B N 1
ATOM 2282 C CA . GLY B 1 130 ? 16.208 33.036 71.101 1.00 30.66 175 GLY B CA 1
ATOM 2283 C C . GLY B 1 130 ? 16.648 32.919 69.650 1.00 33.83 175 GLY B C 1
ATOM 2284 O O . GLY B 1 130 ? 15.813 33.020 68.750 1.00 34.23 175 GLY B O 1
ATOM 2285 N N . SER B 1 131 ? 17.944 32.676 69.400 1.00 30.98 176 SER B N 1
ATOM 2286 C CA . SER B 1 131 ? 18.476 32.528 68.033 1.00 31.41 176 SER B CA 1
ATOM 2287 C C . SER B 1 131 ? 18.030 31.256 67.372 1.00 35.12 176 SER B C 1
ATOM 2288 O O . SER B 1 131 ? 18.223 30.175 67.917 1.00 36.15 176 SER B O 1
ATOM 2291 N N . LYS B 1 132 ? 17.408 31.386 66.199 1.00 31.68 177 LYS B N 1
ATOM 2292 C CA . LYS B 1 132 ? 16.933 30.260 65.394 1.00 30.25 177 LYS B CA 1
ATOM 2293 C C . LYS B 1 132 ? 17.940 29.893 64.326 1.00 31.75 177 LYS B C 1
ATOM 2294 O O . LYS B 1 132 ? 17.859 28.818 63.753 1.00 32.13 177 LYS B O 1
ATOM 2300 N N . GLU B 1 133 ? 18.897 30.770 64.061 1.00 30.04 178 GLU B N 1
ATOM 2301 C CA . GLU B 1 133 ? 19.855 30.588 62.983 1.00 30.50 178 GLU B CA 1
ATOM 2302 C C . GLU B 1 133 ? 21.312 30.295 63.352 1.00 36.27 178 GLU B C 1
ATOM 2303 O O . GLU B 1 133 ? 22.042 29.831 62.482 1.00 36.59 178 GLU B O 1
ATOM 2309 N N . ILE B 1 134 ? 21.746 30.539 64.607 1.00 32.58 179 ILE B N 1
ATOM 2310 C CA . ILE B 1 134 ? 23.127 30.237 65.019 1.00 31.93 179 ILE B CA 1
ATOM 2311 C C . ILE B 1 134 ? 23.518 28.748 64.768 1.00 36.45 179 ILE B C 1
ATOM 2312 O O . ILE B 1 134 ? 24.655 28.477 64.394 1.00 36.06 179 ILE B O 1
ATOM 2317 N N . LYS B 1 135 ? 22.536 27.816 64.885 1.00 33.99 180 LYS B N 1
ATOM 2318 C CA . LYS B 1 135 ? 22.720 26.387 64.632 1.00 34.47 180 LYS B CA 1
ATOM 2319 C C . LYS B 1 135 ? 23.039 26.101 63.159 1.00 40.61 180 LYS B C 1
ATOM 2320 O O . LYS B 1 135 ? 23.663 25.081 62.857 1.00 40.50 180 LYS B O 1
ATOM 2326 N N . ASN B 1 136 ? 22.637 27.028 62.262 1.00 36.62 181 ASN B N 1
ATOM 2327 C CA . ASN B 1 136 ? 22.798 26.939 60.815 1.00 35.75 181 ASN B CA 1
ATOM 2328 C C . ASN B 1 136 ? 23.988 27.718 60.290 1.00 40.88 181 ASN B C 1
ATOM 2329 O O . ASN B 1 136 ? 24.196 27.750 59.082 1.00 41.91 181 ASN B O 1
ATOM 2334 N N . MET B 1 137 ? 24.799 28.296 61.175 1.00 38.23 182 MET B N 1
ATOM 2335 C CA . MET B 1 137 ? 25.990 29.026 60.748 1.00 39.42 182 MET B CA 1
ATOM 2336 C C . MET B 1 137 ? 26.902 28.145 59.917 1.00 44.34 182 MET B C 1
ATOM 2337 O O . MET B 1 137 ? 27.218 27.019 60.312 1.00 43.55 182 MET B O 1
ATOM 2342 N N . LYS B 1 138 ? 27.241 28.626 58.721 1.00 41.63 183 LYS B N 1
ATOM 2343 C CA . LYS B 1 138 ? 28.153 27.947 57.800 1.00 40.76 183 LYS B CA 1
ATOM 2344 C C . LYS B 1 138 ? 29.281 28.911 57.536 1.00 45.34 183 LYS B C 1
ATOM 2345 O O . LYS B 1 138 ? 29.210 30.051 58.010 1.00 45.43 183 LYS B O 1
ATOM 2351 N N . PHE B 1 139 ? 30.353 28.462 56.859 1.00 42.17 184 PHE B N 1
ATOM 2352 C CA . PHE B 1 139 ? 31.521 29.307 56.567 1.00 40.87 184 PHE B CA 1
ATOM 2353 C C . PHE B 1 139 ? 31.143 30.574 55.813 1.00 46.18 184 PHE B C 1
ATOM 2354 O O . PHE B 1 139 ? 30.459 30.511 54.785 1.00 46.17 184 PHE B O 1
ATOM 2362 N N . ARG B 1 140 ? 31.583 31.730 56.344 1.00 43.72 185 ARG B N 1
ATOM 2363 C CA . ARG B 1 140 ? 31.306 33.053 55.776 1.00 43.13 185 ARG B CA 1
ATOM 2364 C C . ARG B 1 140 ? 29.811 33.438 55.679 1.00 45.63 185 ARG B C 1
ATOM 2365 O O . ARG B 1 140 ? 29.483 34.359 54.943 1.00 46.33 185 ARG B O 1
ATOM 2373 N N . SER B 1 141 ? 28.909 32.743 56.381 1.00 40.91 186 SER B N 1
ATOM 2374 C CA . SER B 1 141 ? 27.487 33.137 56.409 1.00 39.73 186 SER B CA 1
ATOM 2375 C C . SER B 1 141 ? 27.397 34.558 57.063 1.00 42.02 186 SER B C 1
ATOM 2376 O O . SER B 1 141 ? 28.200 34.876 57.967 1.00 39.63 186 SER B O 1
ATOM 2379 N N . SER B 1 142 ? 26.515 35.433 56.532 1.00 37.29 187 SER B N 1
ATOM 2380 C CA . SER B 1 142 ? 26.340 36.763 57.144 1.00 36.03 187 SER B CA 1
ATOM 2381 C C . SER B 1 142 ? 25.120 36.628 58.091 1.00 37.76 187 SER B C 1
ATOM 2382 O O . SER B 1 142 ? 24.130 35.978 57.731 1.00 36.55 187 SER B O 1
ATOM 2385 N N . TRP B 1 143 ? 25.258 37.130 59.334 1.00 33.15 188 TRP B N 1
ATOM 2386 C CA . TRP B 1 143 ? 24.280 36.963 60.419 1.00 31.29 188 TRP B CA 1
ATOM 2387 C C . TRP B 1 143 ? 24.109 38.226 61.254 1.00 33.13 188 TRP B C 1
ATOM 2388 O O . TRP B 1 143 ? 25.095 38.897 61.614 1.00 31.24 188 TRP B O 1
ATOM 2399 N N . VAL B 1 144 ? 22.832 38.530 61.580 1.00 28.37 189 VAL B N 1
ATOM 2400 C CA . VAL B 1 144 ? 22.453 39.687 62.399 1.00 27.26 189 VAL B CA 1
ATOM 2401 C C . VAL B 1 144 ? 21.462 39.234 63.441 1.00 30.00 189 VAL B C 1
ATOM 2402 O O . VAL B 1 144 ? 20.554 38.478 63.119 1.00 29.14 189 VAL B O 1
ATOM 2406 N N . PHE B 1 145 ? 21.665 39.649 64.704 1.00 25.92 190 PHE B N 1
ATOM 2407 C CA . PHE B 1 145 ? 20.800 39.185 65.783 1.00 24.71 190 PHE B CA 1
ATOM 2408 C C .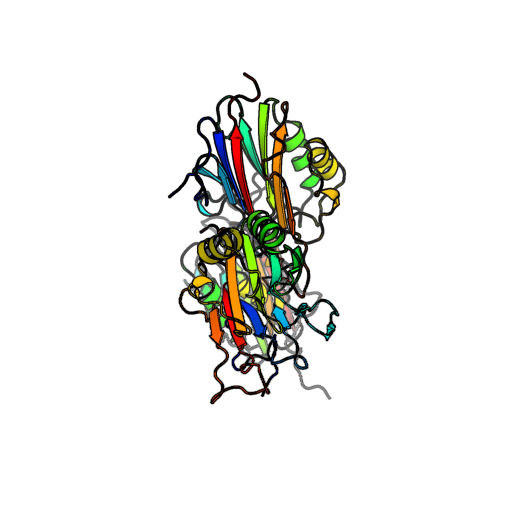 PHE B 1 145 ? 20.613 40.178 66.943 1.00 28.48 190 PHE B C 1
ATOM 2409 O O . PHE B 1 145 ? 21.577 40.761 67.438 1.00 26.49 190 PHE B O 1
ATOM 2417 N N . VAL B 1 146 ? 19.364 40.328 67.375 1.00 28.02 191 VAL B N 1
ATOM 2418 C CA . VAL B 1 146 ? 18.940 41.158 68.516 1.00 28.91 191 VAL B CA 1
ATOM 2419 C C . VAL B 1 146 ? 18.350 40.219 69.559 1.00 30.11 191 VAL B C 1
ATOM 2420 O O . VAL B 1 146 ? 17.459 39.441 69.235 1.00 28.15 191 VAL B O 1
ATOM 2424 N N . ALA B 1 147 ? 18.834 40.310 70.799 1.00 27.24 192 ALA B N 1
ATOM 2425 C CA . ALA B 1 147 ? 18.358 39.502 71.916 1.00 26.67 192 ALA B CA 1
ATOM 2426 C C . ALA B 1 147 ? 18.097 40.375 73.134 1.00 32.29 192 ALA B C 1
ATOM 2427 O O . ALA B 1 147 ? 18.704 41.428 73.312 1.00 30.78 192 ALA B O 1
ATOM 2429 N N . ALA B 1 148 ? 17.222 39.889 73.994 1.00 31.09 193 ALA B N 1
ATOM 2430 C CA . ALA B 1 148 ? 16.883 40.473 75.283 1.00 30.60 193 ALA B CA 1
ATOM 2431 C C . ALA B 1 148 ? 17.213 39.419 76.340 1.00 33.00 193 ALA B C 1
ATOM 2432 O O . ALA B 1 148 ? 16.932 38.256 76.136 1.00 31.61 193 ALA B O 1
ATOM 2434 N N . LYS B 1 149 ? 17.808 39.822 77.451 1.00 31.03 194 LYS B N 1
ATOM 2435 C CA . LYS B 1 149 ? 18.079 38.928 78.570 1.00 30.91 194 LYS B CA 1
ATOM 2436 C C . LYS B 1 149 ? 17.229 39.432 79.733 1.00 35.40 194 LYS B C 1
ATOM 2437 O O . LYS B 1 149 ? 17.369 40.589 80.137 1.00 34.49 194 LYS B O 1
ATOM 2443 N N . GLY B 1 150 ? 16.332 38.580 80.230 1.00 33.28 195 GLY B N 1
ATOM 2444 C CA . GLY B 1 150 ? 15.471 38.925 81.366 1.00 33.75 195 GLY B CA 1
ATOM 2445 C C . GLY B 1 150 ? 14.150 39.570 80.999 1.00 38.37 195 GLY B C 1
ATOM 2446 O O . GLY B 1 150 ? 13.480 40.158 81.854 1.00 40.30 195 GLY B O 1
ATOM 2447 N N . PHE B 1 151 ? 13.780 39.477 79.706 1.00 32.96 196 PHE B N 1
ATOM 2448 C CA . PHE B 1 151 ? 12.529 39.989 79.147 1.00 32.17 196 PHE B CA 1
ATOM 2449 C C . PHE B 1 151 ? 12.350 39.452 77.717 1.00 38.14 196 PHE B C 1
ATOM 2450 O O . PHE B 1 151 ? 13.298 38.967 77.112 1.00 38.08 196 PHE B O 1
ATOM 2458 N N . GLU B 1 152 ? 11.133 39.504 77.204 1.00 36.21 197 GLU B N 1
ATOM 2459 C CA . GLU B 1 152 ? 10.818 39.032 75.868 1.00 36.46 197 GLU B CA 1
ATOM 2460 C C . GLU B 1 152 ? 10.652 40.219 74.897 1.00 40.01 197 GLU B C 1
ATOM 2461 O O . GLU B 1 152 ? 9.987 41.214 75.232 1.00 40.47 197 GLU B O 1
ATOM 2467 N N . LEU B 1 153 ? 11.289 40.110 73.710 1.00 33.55 198 LEU B N 1
ATOM 2468 C CA . LEU B 1 153 ? 11.177 41.110 72.663 1.00 34.17 198 LEU B CA 1
ATOM 2469 C C . LEU B 1 153 ? 9.840 40.904 71.928 1.00 38.35 198 LEU B C 1
ATOM 2470 O O . LEU B 1 153 ? 9.427 39.765 71.789 1.00 36.09 198 LEU B O 1
ATOM 2475 N N . PRO B 1 154 ? 9.131 41.962 71.450 1.00 35.86 199 PRO B N 1
ATOM 2476 C CA . PRO B 1 154 ? 7.881 41.722 70.699 1.00 35.32 199 PRO B CA 1
ATOM 2477 C C . PRO B 1 154 ? 8.138 40.903 69.427 1.00 39.61 199 PRO B C 1
ATOM 2478 O O . PRO B 1 154 ? 9.190 41.056 68.785 1.00 38.67 199 PRO B O 1
ATOM 2482 N N . SER B 1 155 ? 7.181 40.040 69.063 1.00 38.03 200 SER B N 1
ATOM 2483 C CA . SER B 1 155 ? 7.295 39.155 67.892 1.00 39.78 200 SER B CA 1
ATOM 2484 C C . SER B 1 155 ? 7.374 39.889 66.542 1.00 46.29 200 SER B C 1
ATOM 2485 O O . SER B 1 155 ? 7.938 39.356 65.592 1.00 46.68 200 SER B O 1
ATOM 2488 N N . GLU B 1 156 ? 6.787 41.090 66.471 1.00 43.71 201 GLU B N 1
ATOM 2489 C CA . GLU B 1 156 ? 6.707 41.962 65.295 1.00 43.41 201 GLU B CA 1
ATOM 2490 C C . GLU B 1 156 ? 8.036 42.547 64.806 1.00 45.16 201 GLU B C 1
ATOM 2491 O O . GLU B 1 156 ? 8.171 42.821 63.604 1.00 44.57 201 GLU B O 1
ATOM 2497 N N . ILE B 1 157 ? 8.994 42.789 65.725 1.00 39.57 202 ILE B N 1
ATOM 2498 C CA . ILE B 1 157 ? 10.271 43.399 65.341 1.00 38.84 202 ILE B CA 1
ATOM 2499 C C . ILE B 1 157 ? 11.211 42.418 64.610 1.00 40.39 202 ILE B C 1
ATOM 2500 O O . ILE B 1 157 ? 11.177 41.208 64.872 1.00 38.22 202 ILE B O 1
ATOM 2505 N N . GLU B 1 158 ? 12.052 42.963 63.706 1.00 36.11 203 GLU B N 1
ATOM 2506 C CA . GLU B 1 158 ? 13.065 42.222 62.949 1.00 35.08 203 GLU B CA 1
ATOM 2507 C C . GLU B 1 158 ? 14.182 41.866 63.935 1.00 36.52 203 GLU B C 1
ATOM 2508 O O . GLU B 1 158 ? 14.929 42.743 64.357 1.00 35.07 203 GLU B O 1
ATOM 2514 N N . ARG B 1 159 ? 14.284 40.602 64.333 1.00 33.47 204 ARG B N 1
ATOM 2515 C CA . ARG B 1 159 ? 15.306 40.273 65.315 1.00 33.09 204 ARG B CA 1
ATOM 2516 C C . ARG B 1 159 ? 16.462 39.384 64.841 1.00 34.18 204 ARG B C 1
ATOM 2517 O O . ARG B 1 159 ? 17.469 39.276 65.526 1.00 32.18 204 ARG B O 1
ATOM 2525 N N . GLU B 1 160 ? 16.329 38.768 63.681 1.00 31.10 205 GLU B N 1
ATOM 2526 C CA . GLU B 1 160 ? 17.341 37.852 63.178 1.00 29.99 205 GLU B CA 1
ATOM 2527 C C . GLU B 1 160 ? 17.206 37.656 61.687 1.00 35.10 205 GLU B C 1
ATOM 2528 O O . GLU B 1 160 ? 16.106 37.595 61.161 1.00 33.59 205 GLU B O 1
ATOM 2534 N N . LYS B 1 161 ? 18.343 37.483 61.033 1.00 33.44 206 LYS B N 1
ATOM 2535 C CA . LYS B 1 161 ? 18.454 37.212 59.611 1.00 33.26 206 LYS B CA 1
ATOM 2536 C C . LYS B 1 161 ? 19.800 36.521 59.365 1.00 36.12 206 LYS B C 1
ATOM 2537 O O . LYS B 1 161 ? 20.781 36.792 60.071 1.00 35.26 206 LYS B O 1
ATOM 2543 N N . ILE B 1 162 ? 19.826 35.602 58.398 1.00 33.04 207 ILE B N 1
ATOM 2544 C CA . ILE B 1 162 ? 21.026 34.860 58.001 1.00 33.03 207 ILE B CA 1
ATOM 2545 C C . ILE B 1 162 ? 21.091 34.782 56.470 1.00 37.47 207 ILE B C 1
ATOM 2546 O O . ILE B 1 162 ? 20.056 34.661 55.805 1.00 35.16 207 ILE B O 1
ATOM 2551 N N . ASN B 1 163 ? 22.308 34.867 55.927 1.00 35.15 208 ASN B N 1
ATOM 2552 C CA . ASN B 1 163 ? 22.497 34.732 54.506 1.00 35.93 208 ASN B CA 1
ATOM 2553 C C . ASN B 1 163 ? 23.732 33.868 54.228 1.00 40.41 208 ASN B C 1
ATOM 2554 O O . ASN B 1 163 ? 24.852 34.272 54.532 1.00 40.08 208 ASN B O 1
ATOM 2559 N N . HIS B 1 164 ? 23.510 32.661 53.699 1.00 38.29 209 HIS B N 1
ATOM 2560 C CA . HIS B 1 164 ? 24.585 31.704 53.438 1.00 39.13 209 HIS B CA 1
ATOM 2561 C C . HIS B 1 164 ? 25.303 31.908 52.125 1.00 49.35 209 HIS B C 1
ATOM 2562 O O . HIS B 1 164 ? 24.710 32.336 51.122 1.00 49.25 209 HIS B O 1
ATOM 2569 N N . SER B 1 165 ? 26.600 31.568 52.135 1.00 49.85 210 SER B N 1
ATOM 2570 C CA . SER B 1 165 ? 27.436 31.555 50.937 1.00 51.47 210 SER B CA 1
ATOM 2571 C C . SER B 1 165 ? 26.897 30.451 50.005 1.00 59.98 210 SER B C 1
ATOM 2572 O O . SER B 1 165 ? 26.637 29.321 50.453 1.00 59.00 210 SER B O 1
ATOM 2575 N N . ASP B 1 166 ? 26.649 30.824 48.736 1.00 59.85 211 ASP B N 1
ATOM 2576 C CA . ASP B 1 166 ? 26.107 29.963 47.690 1.00 61.37 211 ASP B CA 1
ATOM 2577 C C . ASP B 1 166 ? 26.756 30.422 46.384 1.00 69.75 211 ASP B C 1
ATOM 2578 O O . ASP B 1 166 ? 26.521 31.554 45.949 1.00 68.40 211 ASP B O 1
ATOM 2583 N N . GLN B 1 167 ? 27.580 29.551 45.773 1.00 69.79 212 GLN B N 1
ATOM 2584 C CA . GLN B 1 167 ? 28.310 29.844 44.539 1.00 71.58 212 GLN B CA 1
ATOM 2585 C C . GLN B 1 167 ? 27.460 30.369 43.361 1.00 79.56 212 GLN B C 1
ATOM 2586 O O . GLN B 1 167 ? 27.896 31.270 42.642 1.00 80.10 212 GLN B O 1
ATOM 2592 N N . SER B 1 168 ? 26.239 29.854 43.214 1.00 78.14 213 SER B N 1
ATOM 2593 C CA . SER B 1 168 ? 25.349 30.276 42.136 1.00 78.97 213 SER B CA 1
ATOM 2594 C C . SER B 1 168 ? 24.649 31.629 42.407 1.00 82.73 213 SER B C 1
ATOM 2595 O O . SER B 1 168 ? 24.138 32.243 41.474 1.00 83.21 213 SER B O 1
ATOM 2598 N N . ARG B 1 169 ? 24.684 32.113 43.668 1.00 77.92 214 ARG B N 1
ATOM 2599 C CA . ARG B 1 169 ? 23.947 33.295 44.126 1.00 76.63 214 ARG B CA 1
ATOM 2600 C C . ARG B 1 169 ? 24.742 34.495 44.742 1.00 77.66 214 ARG B C 1
ATOM 2601 O O . ARG B 1 169 ? 24.218 35.608 44.724 1.00 77.61 214 ARG B O 1
ATOM 2609 N N . ASN B 1 170 ? 25.954 34.270 45.306 1.00 72.02 215 ASN B N 1
ATOM 2610 C CA . ASN B 1 170 ? 26.806 35.258 46.015 1.00 71.25 215 ASN B CA 1
ATOM 2611 C C . ASN B 1 170 ? 27.016 36.660 45.409 1.00 76.22 215 ASN B C 1
ATOM 2612 O O . ASN B 1 170 ? 27.217 36.753 44.197 1.00 76.13 215 ASN B O 1
ATOM 2617 N N . ARG B 1 171 ? 27.036 37.749 46.268 1.00 72.89 216 ARG B N 1
ATOM 2618 C CA . ARG B 1 171 ? 27.240 39.143 45.809 1.00 72.18 216 ARG B CA 1
ATOM 2619 C C . ARG B 1 171 ? 28.719 39.455 45.534 1.00 75.14 216 ARG B C 1
ATOM 2620 O O . ARG B 1 171 ? 29.031 40.329 44.720 1.00 75.30 216 ARG B O 1
ATOM 2628 N N . TYR B 1 172 ? 29.617 38.752 46.230 1.00 70.06 217 TYR B N 1
ATOM 2629 C CA . TYR B 1 172 ? 31.059 38.907 46.107 1.00 69.32 217 TYR B CA 1
ATOM 2630 C C . TYR B 1 172 ? 31.666 37.545 45.819 1.00 72.78 217 TYR B C 1
ATOM 2631 O O . TYR B 1 172 ? 31.074 36.519 46.164 1.00 71.94 217 TYR B O 1
ATOM 2640 N N . ALA B 1 173 ? 32.847 37.530 45.181 1.00 69.28 218 ALA B N 1
ATOM 2641 C CA . ALA B 1 173 ? 33.570 36.292 44.912 1.00 68.61 218 ALA B CA 1
ATOM 2642 C C . ALA B 1 173 ? 34.031 35.712 46.265 1.00 71.15 218 ALA B C 1
ATOM 2643 O O . ALA B 1 173 ? 34.967 36.237 46.877 1.00 70.09 218 ALA B O 1
ATOM 2645 N N . GLY B 1 174 ? 33.303 34.696 46.743 1.00 67.05 219 GLY B N 1
ATOM 2646 C CA . GLY B 1 174 ? 33.573 34.023 48.013 1.00 66.05 219 GLY B CA 1
ATOM 2647 C C . GLY B 1 174 ? 32.711 34.419 49.203 1.00 68.01 219 GLY B C 1
ATOM 2648 O O . GLY B 1 174 ? 32.788 33.765 50.245 1.00 67.33 219 GLY B O 1
ATOM 2649 N N . TRP B 1 175 ? 31.887 35.486 49.083 1.00 62.81 220 TRP B N 1
ATOM 2650 C CA . TRP B 1 175 ? 31.044 35.950 50.195 1.00 62.01 220 TRP B CA 1
ATOM 2651 C C . TRP B 1 175 ? 29.592 36.187 49.827 1.00 59.30 220 TRP B C 1
ATOM 2652 O O . TRP B 1 175 ? 29.325 36.732 48.767 1.00 57.26 220 TRP B O 1
ATOM 2663 N N . PRO B 1 176 ? 28.632 35.901 50.730 1.00 53.99 221 PRO B N 1
ATOM 2664 C CA . PRO B 1 176 ? 27.233 36.250 50.430 1.00 52.11 221 PRO B CA 1
ATOM 2665 C C . PRO B 1 176 ? 26.990 37.755 50.619 1.00 49.09 221 PRO B C 1
ATOM 2666 O O . PRO B 1 176 ? 27.822 38.467 51.183 1.00 45.38 221 PRO B O 1
ATOM 2670 N N . ALA B 1 177 ? 25.849 38.236 50.137 1.00 44.94 222 ALA B N 1
ATOM 2671 C CA . ALA B 1 177 ? 25.456 39.637 50.286 1.00 44.49 222 ALA B CA 1
ATOM 2672 C C . ALA B 1 177 ? 25.292 39.990 51.764 1.00 45.23 222 ALA B C 1
ATOM 2673 O O . ALA B 1 177 ? 24.956 39.123 52.572 1.00 44.14 222 ALA B O 1
ATOM 2675 N N . GLU B 1 178 ? 25.518 41.260 52.104 1.00 40.85 223 GLU B N 1
ATOM 2676 C CA . GLU B 1 178 ? 25.292 41.747 53.466 1.00 40.95 223 GLU B CA 1
ATOM 2677 C C . GLU B 1 178 ? 23.797 41.831 53.744 1.00 43.37 223 GLU B C 1
ATOM 2678 O O . GLU B 1 178 ? 22.971 41.978 52.817 1.00 42.03 223 GLU B O 1
ATOM 2684 N N . ILE B 1 179 ? 23.459 41.681 55.024 1.00 37.57 224 ILE B N 1
ATOM 2685 C CA . ILE B 1 179 ? 22.075 41.738 55.451 1.00 36.54 224 ILE B CA 1
ATOM 2686 C C . ILE B 1 179 ? 21.892 42.775 56.527 1.00 39.51 224 ILE B C 1
ATOM 2687 O O . ILE B 1 179 ? 22.859 43.170 57.188 1.00 37.78 224 ILE B O 1
ATOM 2692 N N . GLN B 1 180 ? 20.644 43.246 56.662 1.00 37.12 225 GLN B N 1
ATOM 2693 C CA . GLN B 1 180 ? 20.261 44.255 57.638 1.00 37.03 225 GLN B CA 1
ATOM 2694 C C . GLN B 1 180 ? 18.973 43.871 58.364 1.00 39.26 225 GLN B C 1
ATOM 2695 O O . GLN B 1 180 ? 18.067 43.303 57.767 1.00 39.08 225 GLN B O 1
ATOM 2701 N N . ILE B 1 181 ? 18.891 44.248 59.648 1.00 33.56 226 ILE B N 1
ATOM 2702 C CA . ILE 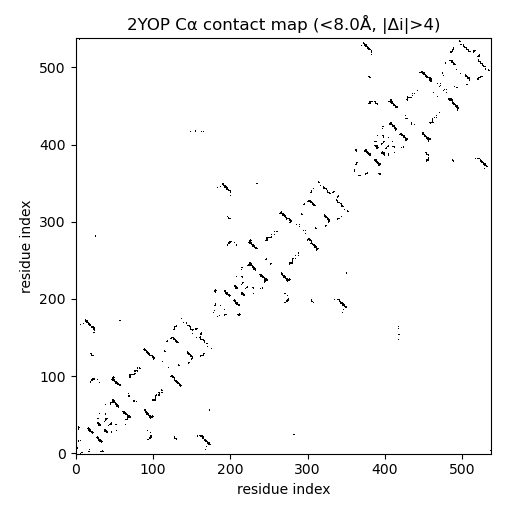B 1 181 ? 17.697 44.219 60.506 1.00 30.24 226 ILE B CA 1
ATOM 2703 C C . ILE B 1 181 ? 17.620 45.587 61.190 1.00 33.20 226 ILE B C 1
ATOM 2704 O O . ILE B 1 181 ? 18.643 46.190 61.529 1.00 32.18 226 ILE B O 1
ATOM 2709 N N . GLU B 1 182 ? 16.411 46.093 61.344 1.00 31.59 227 GLU B N 1
ATOM 2710 C CA . GLU B 1 182 ? 16.153 47.378 61.991 1.00 30.91 227 GLU B CA 1
ATOM 2711 C C . GLU B 1 182 ? 14.795 47.375 62.672 1.00 33.12 227 GLU B C 1
ATOM 2712 O O . GLU B 1 182 ? 13.900 46.581 62.338 1.00 31.65 227 GLU B O 1
ATOM 2718 N N . GLY B 1 183 ? 14.618 48.313 63.569 1.00 29.40 228 GLY B N 1
ATOM 2719 C CA . GLY B 1 183 ? 13.351 48.379 64.276 1.00 28.85 228 GLY B CA 1
ATOM 2720 C C . GLY B 1 183 ? 13.400 49.279 65.475 1.00 31.21 228 GLY B C 1
ATOM 2721 O O . GLY B 1 183 ? 14.371 50.020 65.677 1.00 28.11 228 GLY B O 1
ATOM 2722 N N . CYS B 1 184 ? 12.351 49.191 66.278 1.00 31.66 229 CYS B N 1
ATOM 2723 C CA . CYS B 1 184 ? 12.151 50.051 67.441 1.00 33.20 229 CYS B CA 1
ATOM 2724 C C . CYS B 1 184 ? 11.724 49.179 68.579 1.00 33.44 229 CYS B C 1
ATOM 2725 O O . CYS B 1 184 ? 10.681 48.530 68.509 1.00 35.00 229 CYS B O 1
ATOM 2728 N N . ILE B 1 185 ? 12.563 49.098 69.599 1.00 27.70 230 ILE B N 1
ATOM 2729 C CA . ILE B 1 185 ? 12.278 48.268 70.758 1.00 26.94 230 ILE B CA 1
ATOM 2730 C C . ILE B 1 185 ? 11.520 49.096 71.796 1.00 30.28 230 ILE B C 1
ATOM 2731 O O . ILE B 1 185 ? 12.090 50.056 72.318 1.00 30.10 230 ILE B O 1
ATOM 2736 N N . PRO B 1 186 ? 10.285 48.691 72.168 1.00 26.28 231 PRO B N 1
ATOM 2737 C CA . PRO B 1 186 ? 9.572 49.407 73.263 1.00 25.51 231 PRO B CA 1
ATOM 2738 C C . PRO B 1 186 ? 10.424 49.433 74.547 1.00 28.74 231 PRO B C 1
ATOM 2739 O O . PRO B 1 186 ? 11.077 48.430 74.855 1.00 28.56 231 PRO B O 1
ATOM 2743 N N . LYS B 1 187 ? 10.451 50.572 75.263 1.00 24.07 232 LYS B N 1
ATOM 2744 C CA . LYS B 1 187 ? 11.213 50.729 76.508 1.00 24.06 232 LYS B CA 1
ATOM 2745 C C . LYS B 1 187 ? 10.492 50.206 77.758 1.00 28.26 232 LYS B C 1
ATOM 2746 O O . LYS B 1 187 ? 11.133 50.061 78.804 1.00 28.24 232 LYS B O 1
ATOM 2752 N N . GLY B 1 188 ? 9.189 49.935 77.660 1.00 23.36 233 GLY B N 1
ATOM 2753 C CA . GLY B 1 188 ? 8.427 49.530 78.843 1.00 23.40 233 GLY B CA 1
ATOM 2754 C C . GLY B 1 188 ? 8.138 48.068 79.085 1.00 29.50 233 GLY B C 1
ATOM 2755 O O . GLY B 1 188 ? 7.236 47.761 79.854 1.00 28.25 233 GLY B O 1
ATOM 2756 N N . LEU B 1 189 ? 8.924 47.154 78.496 1.00 29.42 234 LEU B N 1
ATOM 2757 C CA . LEU B 1 189 ? 8.703 45.708 78.644 1.00 29.74 234 LEU B CA 1
ATOM 2758 C C . LEU B 1 189 ? 8.862 45.150 80.071 1.00 34.57 234 LEU B C 1
ATOM 2759 O O . LEU B 1 189 ? 8.279 44.106 80.361 1.00 36.41 234 LEU B O 1
ATOM 2764 N N . ARG B 1 190 ? 9.630 45.830 80.959 1.00 29.59 235 ARG B N 1
ATOM 2765 C CA . ARG B 1 190 ? 9.810 45.440 82.380 1.00 28.31 235 ARG B CA 1
ATOM 2766 C C . ARG B 1 190 ? 9.269 46.530 83.344 1.00 31.73 235 ARG B C 1
ATOM 2767 O O . ARG B 1 190 ? 9.676 46.582 84.523 1.00 32.44 235 ARG B O 1
ATOM 2775 N N . ASP B 1 191 ? 8.366 47.417 82.836 1.00 26.16 236 ASP B N 1
ATOM 2776 C CA . ASP B 1 191 ? 7.733 48.469 83.638 1.00 26.50 236 ASP B CA 1
ATOM 2777 C C . ASP B 1 191 ? 6.840 47.881 84.729 1.00 35.54 236 ASP B C 1
ATOM 2778 O O . ASP B 1 191 ? 6.156 46.877 84.505 1.00 35.56 236 ASP B O 1
ATOM 2783 N N . TYR B 1 192 ? 6.877 48.508 85.920 1.00 34.15 237 TYR B N 1
ATOM 2784 C CA . TYR B 1 192 ? 6.082 48.124 87.061 1.00 33.93 237 TYR B CA 1
ATOM 2785 C C . TYR B 1 192 ? 4.737 48.807 86.919 1.00 41.68 237 TYR B C 1
ATOM 2786 O O . TYR B 1 192 ? 4.594 49.997 87.217 1.00 41.13 237 TYR B O 1
ATOM 2795 N N . LYS B 1 193 ? 3.763 48.058 86.397 1.00 42.45 238 LYS B N 1
ATOM 2796 C CA . LYS B 1 193 ? 2.412 48.549 86.134 1.00 44.82 238 LYS B CA 1
ATOM 2797 C C . LYS B 1 193 ? 1.481 48.483 87.357 1.00 53.78 238 LYS B C 1
ATOM 2798 O O . LYS B 1 193 ? 1.721 47.695 88.281 1.00 54.45 238 LYS B O 1
ATOM 2804 N N . ASP B 1 194 ? 0.434 49.345 87.360 1.00 52.81 239 ASP B N 1
ATOM 2805 C CA . ASP B 1 194 ? -0.595 49.441 88.407 1.00 98.50 239 ASP B CA 1
ATOM 2806 C C . ASP B 1 194 ? -1.852 48.670 87.997 1.00 115.70 239 ASP B C 1
ATOM 2807 O O . ASP B 1 194 ? -1.912 47.451 88.140 1.00 79.97 239 ASP B O 1
ATOM 2812 N N . PRO C 1 13 ? 26.561 14.150 99.674 1.00 78.63 58 PRO C N 1
ATOM 2813 C CA . PRO C 1 13 ? 25.406 13.284 99.939 1.00 78.02 58 PRO C CA 1
ATOM 2814 C C . PRO C 1 13 ? 24.475 13.024 98.736 1.00 78.79 58 PRO C C 1
ATOM 2815 O O . PRO C 1 13 ? 23.347 12.535 98.916 1.00 78.79 58 PRO C O 1
ATOM 2819 N N . LYS C 1 14 ? 24.962 13.309 97.504 1.00 71.63 59 LYS C N 1
ATOM 2820 C CA . LYS C 1 14 ? 24.215 13.057 96.262 1.00 69.61 59 LYS C CA 1
ATOM 2821 C C . LYS C 1 14 ? 24.582 11.661 95.747 1.00 67.82 59 LYS C C 1
ATOM 2822 O O . LYS C 1 14 ? 25.770 11.327 95.695 1.00 68.51 59 LYS C O 1
ATOM 2828 N N . ARG C 1 15 ? 23.573 10.852 95.379 1.00 58.68 60 ARG C N 1
ATOM 2829 C CA . ARG C 1 15 ? 23.785 9.478 94.904 1.00 56.12 60 ARG C CA 1
ATOM 2830 C C . ARG C 1 15 ? 24.418 9.459 93.524 1.00 54.69 60 ARG C C 1
ATOM 2831 O O . ARG C 1 15 ? 23.880 10.065 92.604 1.00 55.36 60 ARG C O 1
ATOM 2839 N N . GLN C 1 16 ? 25.564 8.771 93.389 1.00 46.52 61 GLN C N 1
ATOM 2840 C CA . GLN C 1 16 ? 26.284 8.615 92.117 1.00 43.57 61 GLN C CA 1
ATOM 2841 C C . GLN C 1 16 ? 25.896 7.305 91.425 1.00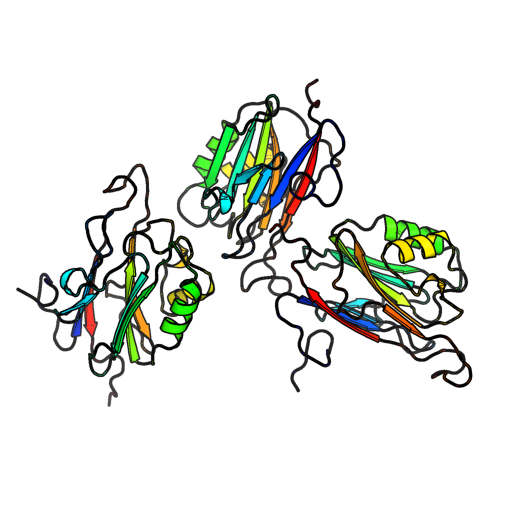 41.01 61 GLN C C 1
ATOM 2842 O O . GLN C 1 16 ? 25.343 6.409 92.059 1.00 39.51 61 GLN C O 1
ATOM 2848 N N . LYS C 1 17 ? 26.195 7.196 90.127 1.00 36.38 62 LYS C N 1
ATOM 2849 C CA . LYS C 1 17 ? 25.995 5.982 89.334 1.00 35.75 62 LYS C CA 1
ATOM 2850 C C . LYS C 1 17 ? 26.855 4.900 89.973 1.00 37.34 62 LYS C C 1
ATOM 2851 O O . LYS C 1 17 ? 27.990 5.158 90.386 1.00 35.43 62 LYS C O 1
ATOM 2857 N N . CYS C 1 18 ? 26.271 3.727 90.127 1.00 35.78 63 CYS C N 1
ATOM 2858 C CA . CYS C 1 18 ? 26.869 2.547 90.740 1.00 37.22 63 CYS C CA 1
ATOM 2859 C C . CYS C 1 18 ? 27.176 2.762 92.236 1.00 40.19 63 CYS C C 1
ATOM 2860 O O . CYS C 1 18 ? 28.039 2.084 92.801 1.00 39.24 63 CYS C O 1
ATOM 2863 N N . ASP C 1 19 ? 26.454 3.730 92.878 1.00 35.10 64 ASP C N 1
ATOM 2864 C CA . ASP C 1 19 ? 26.604 4.105 94.287 1.00 33.55 64 ASP C CA 1
ATOM 2865 C C . ASP C 1 19 ? 28.055 4.396 94.694 1.00 37.78 64 ASP C C 1
ATOM 2866 O O . ASP C 1 19 ? 28.474 4.080 95.812 1.00 38.91 64 ASP C O 1
ATOM 2871 N N . HIS C 1 20 ? 28.801 5.045 93.759 1.00 33.96 65 HIS C N 1
ATOM 2872 C CA . HIS C 1 20 ? 30.194 5.451 93.897 1.00 33.52 65 HIS C CA 1
ATOM 2873 C C . HIS C 1 20 ? 30.400 6.417 95.027 1.00 43.82 65 HIS C C 1
ATOM 2874 O O . HIS C 1 20 ? 29.532 7.247 95.303 1.00 41.80 65 HIS C O 1
ATOM 2881 N N . TRP C 1 21 ? 31.566 6.272 95.695 1.00 47.53 66 TRP C N 1
ATOM 2882 C CA . TRP C 1 21 ? 32.014 7.089 96.806 1.00 50.29 66 TRP C CA 1
ATOM 2883 C C . TRP C 1 21 ? 32.218 8.544 96.359 1.00 56.16 66 TRP C C 1
ATOM 2884 O O . TRP C 1 21 ? 31.717 9.453 97.022 1.00 57.54 66 TRP C O 1
ATOM 2895 N N . SER C 1 22 ? 32.941 8.750 95.236 1.00 51.52 67 SER C N 1
ATOM 2896 C CA . SER C 1 22 ? 33.217 10.056 94.635 1.00 51.32 67 SER C CA 1
ATOM 2897 C C . SER C 1 22 ? 32.524 10.182 93.252 1.00 54.18 67 SER C C 1
ATOM 2898 O O . SER C 1 22 ? 32.292 9.159 92.616 1.00 53.81 67 SER C O 1
ATOM 2901 N N . PRO C 1 23 ? 32.191 11.388 92.741 1.00 48.74 68 PRO C N 1
ATOM 2902 C CA . PRO C 1 23 ? 31.585 11.460 91.395 1.00 47.51 68 PRO C CA 1
ATOM 2903 C C . PRO C 1 23 ? 32.631 11.168 90.321 1.00 48.86 68 PRO C C 1
ATOM 2904 O O . PRO C 1 23 ? 33.832 11.452 90.511 1.00 47.60 68 PRO C O 1
ATOM 2908 N N . CYS C 1 24 ? 32.180 10.555 89.207 1.00 43.18 69 CYS C N 1
ATOM 2909 C CA . CYS C 1 24 ? 33.067 10.233 88.097 1.00 42.11 69 CYS C CA 1
ATOM 2910 C C . CYS C 1 24 ? 33.432 11.515 87.331 1.00 44.64 69 CYS C C 1
ATOM 2911 O O . CYS C 1 24 ? 32.580 12.393 87.187 1.00 43.17 69 CYS C O 1
ATOM 2914 N N . PRO C 1 25 ? 34.664 11.637 86.784 1.00 40.43 70 PRO C N 1
ATOM 2915 C CA . PRO C 1 25 ? 34.965 12.801 85.936 1.00 39.68 70 PRO C CA 1
ATOM 2916 C C . PRO C 1 25 ? 34.078 12.795 84.669 1.00 45.93 70 PRO C C 1
ATOM 2917 O O . PRO C 1 25 ? 33.454 11.765 84.373 1.00 46.31 70 PRO C O 1
ATOM 2921 N N . PRO C 1 26 ? 33.979 13.900 83.889 1.00 43.17 71 PRO C N 1
ATOM 2922 C CA . PRO C 1 26 ? 33.137 13.839 82.679 1.00 41.68 71 PRO C CA 1
ATOM 2923 C C . PRO C 1 26 ? 33.766 12.969 81.586 1.00 40.89 71 PRO C C 1
ATOM 2924 O O . PRO C 1 26 ? 34.970 12.738 81.579 1.00 40.89 71 PRO C O 1
ATOM 2928 N N . ASP C 1 27 ? 32.926 12.481 80.667 1.00 34.31 72 ASP C N 1
ATOM 2929 C CA . ASP C 1 27 ? 33.270 11.612 79.537 1.00 32.76 72 ASP C CA 1
ATOM 2930 C C . ASP C 1 27 ? 33.849 10.235 79.964 1.00 33.92 72 ASP C C 1
ATOM 2931 O O . ASP C 1 27 ? 34.793 9.710 79.368 1.00 33.11 72 ASP C O 1
ATOM 2936 N N . THR C 1 28 ? 33.291 9.677 81.027 1.00 30.16 73 THR C N 1
ATOM 2937 C CA . THR C 1 28 ? 33.740 8.386 81.533 1.00 29.45 73 THR C CA 1
ATOM 2938 C C . THR C 1 28 ? 32.575 7.482 81.763 1.00 31.12 73 THR C C 1
ATOM 2939 O O . THR C 1 28 ? 31.481 7.951 82.022 1.00 27.90 73 THR C O 1
ATOM 2943 N N . TYR C 1 29 ? 32.844 6.164 81.745 1.00 29.83 74 TYR C N 1
ATOM 2944 C CA . TYR C 1 29 ? 31.906 5.110 82.138 1.00 28.26 74 TYR C CA 1
ATOM 2945 C C . TYR C 1 29 ? 32.195 4.735 83.591 1.00 30.83 74 TYR C C 1
ATOM 2946 O O . TYR C 1 29 ? 33.355 4.505 83.960 1.00 29.13 74 TYR C O 1
ATOM 2955 N N . ALA C 1 30 ? 31.138 4.633 84.393 1.00 27.17 75 ALA C N 1
ATOM 2956 C CA . ALA C 1 30 ? 31.174 4.206 85.791 1.00 24.94 75 ALA C CA 1
ATOM 2957 C C . ALA C 1 30 ? 31.002 2.682 85.853 1.00 25.84 75 ALA C C 1
ATOM 2958 O O . ALA C 1 30 ? 30.162 2.095 85.180 1.00 21.70 75 ALA C O 1
ATOM 2960 N N . TYR C 1 31 ? 31.801 2.040 86.663 1.00 26.45 76 TYR C N 1
ATOM 2961 C CA . TYR C 1 31 ? 31.688 0.591 86.858 1.00 26.12 76 TYR C CA 1
ATOM 2962 C C . TYR C 1 31 ? 31.918 0.276 88.319 1.00 26.62 76 TYR C C 1
ATOM 2963 O O . TYR C 1 31 ? 32.603 1.025 88.995 1.00 26.38 76 TYR C O 1
ATOM 2972 N N . ARG C 1 32 ? 31.317 -0.801 88.806 1.00 24.28 77 ARG C N 1
ATOM 2973 C CA . ARG C 1 32 ? 31.513 -1.309 90.150 1.00 23.87 77 ARG C CA 1
ATOM 2974 C C . ARG C 1 32 ? 31.393 -2.822 90.084 1.00 29.58 77 ARG C C 1
ATOM 2975 O O . ARG C 1 32 ? 30.390 -3.335 89.581 1.00 28.72 77 ARG C O 1
ATOM 2983 N N . LEU C 1 33 ? 32.469 -3.525 90.501 1.00 26.17 78 LEU C N 1
ATOM 2984 C CA . LEU C 1 33 ? 32.556 -5.003 90.484 1.00 25.22 78 LEU C CA 1
ATOM 2985 C C . LEU C 1 33 ? 32.615 -5.516 91.913 1.00 25.55 78 LEU C C 1
ATOM 2986 O O . LEU C 1 33 ? 33.356 -4.966 92.709 1.00 24.43 78 LEU C O 1
ATOM 2991 N N . LEU C 1 34 ? 31.775 -6.498 92.251 1.00 21.73 79 LEU C N 1
ATOM 2992 C CA . LEU C 1 34 ? 31.687 -7.100 93.570 1.00 22.14 79 LEU C CA 1
ATOM 2993 C C . LEU C 1 34 ? 31.758 -8.607 93.447 1.00 27.43 79 LEU C C 1
ATOM 2994 O O . LEU C 1 34 ? 31.036 -9.192 92.649 1.00 27.87 79 LEU C O 1
ATOM 2999 N N . SER C 1 35 ? 32.677 -9.244 94.189 1.00 24.28 80 SER C N 1
ATOM 3000 C CA . SER C 1 35 ? 32.771 -10.708 94.143 1.00 22.86 80 SER C CA 1
ATOM 3001 C C . SER C 1 35 ? 31.708 -11.228 95.112 1.00 26.26 80 SER C C 1
ATOM 3002 O O . SER C 1 35 ? 31.211 -10.472 95.963 1.00 26.41 80 SER C O 1
ATOM 3005 N N . GLY C 1 36 ? 31.394 -12.511 95.023 1.00 20.77 81 GLY C N 1
ATOM 3006 C CA . GLY C 1 36 ? 30.531 -13.108 96.033 1.00 20.48 81 GLY C CA 1
ATOM 3007 C C . GLY C 1 36 ? 31.280 -13.156 97.360 1.00 25.73 81 GLY C C 1
ATOM 3008 O O . GLY C 1 36 ? 32.521 -13.131 97.392 1.00 24.62 81 GLY C O 1
ATOM 3009 N N . GLY C 1 37 ? 30.522 -13.173 98.447 1.00 23.66 82 GLY C N 1
ATOM 3010 C CA . GLY C 1 37 ? 31.046 -13.298 99.798 1.00 22.87 82 GLY C CA 1
ATOM 3011 C C . GLY C 1 37 ? 30.418 -14.524 100.405 1.00 28.07 82 GLY C C 1
ATOM 3012 O O . GLY C 1 37 ? 29.285 -14.469 100.864 1.00 29.99 82 GLY C O 1
ATOM 3013 N N . GLY C 1 38 ? 31.121 -15.640 100.370 1.00 26.98 83 GLY C N 1
ATOM 3014 C CA . GLY C 1 38 ? 30.575 -16.904 100.862 1.00 27.72 83 GLY C CA 1
ATOM 3015 C C . GLY C 1 38 ? 29.531 -17.410 99.889 1.00 33.67 83 GLY C C 1
ATOM 3016 O O . GLY C 1 38 ? 29.567 -17.070 98.694 1.00 33.52 83 GLY C O 1
ATOM 3017 N N . ARG C 1 39 ? 28.546 -18.131 100.408 1.00 30.82 84 ARG C N 1
ATOM 3018 C CA . ARG C 1 39 ? 27.477 -18.697 99.579 1.00 29.72 84 ARG C CA 1
ATOM 3019 C C . ARG C 1 39 ? 26.213 -17.845 99.557 1.00 33.16 84 ARG C C 1
ATOM 3020 O O . ARG C 1 39 ? 25.403 -17.999 98.637 1.00 32.99 84 ARG C O 1
ATOM 3028 N N . ASP C 1 40 ? 26.020 -16.973 100.572 1.00 29.60 85 ASP C N 1
ATOM 3029 C CA . ASP C 1 40 ? 24.796 -16.166 100.684 1.00 30.04 85 ASP C CA 1
ATOM 3030 C C . ASP C 1 40 ? 24.878 -14.743 100.147 1.00 33.34 85 ASP C C 1
ATOM 3031 O O . ASP C 1 40 ? 23.840 -14.091 100.023 1.00 32.73 85 ASP C O 1
ATOM 3036 N N . LYS C 1 41 ? 26.099 -14.218 99.891 1.00 29.16 86 LYS C N 1
ATOM 3037 C CA . LYS C 1 41 ? 26.229 -12.854 99.378 1.00 26.95 86 LYS C CA 1
ATOM 3038 C C . LYS C 1 41 ? 26.722 -12.960 97.968 1.00 32.86 86 LYS C C 1
ATOM 3039 O O . LYS C 1 41 ? 27.768 -13.547 97.715 1.00 33.29 86 LYS C O 1
ATOM 3045 N N . TYR C 1 42 ? 25.917 -12.478 97.030 1.00 29.98 87 TYR C N 1
ATOM 3046 C CA . TYR C 1 42 ? 26.167 -12.664 95.611 1.00 29.49 87 TYR C CA 1
ATOM 3047 C C . TYR C 1 42 ? 27.065 -11.653 94.938 1.00 28.01 87 TYR C C 1
ATOM 3048 O O . TYR C 1 42 ? 27.114 -10.501 95.329 1.00 24.85 87 TYR C O 1
ATOM 3057 N N . ALA C 1 43 ? 27.785 -12.116 93.915 1.00 23.40 88 ALA C N 1
ATOM 3058 C CA . ALA C 1 43 ? 28.646 -11.295 93.079 1.00 23.08 88 ALA C CA 1
ATOM 3059 C C . ALA C 1 43 ? 27.752 -10.305 92.322 1.00 30.81 88 ALA C C 1
ATOM 3060 O O . ALA C 1 43 ? 26.561 -10.582 92.086 1.00 31.78 88 ALA C O 1
ATOM 3062 N N . LYS C 1 44 ? 28.316 -9.161 91.944 1.00 26.72 89 LYS C N 1
ATOM 3063 C CA . LYS C 1 44 ? 27.567 -8.135 91.234 1.00 26.16 89 LYS C CA 1
ATOM 3064 C C . LYS C 1 44 ? 28.470 -7.318 90.309 1.00 28.08 89 LYS C C 1
ATOM 3065 O O . LYS C 1 44 ? 29.563 -6.956 90.685 1.00 25.32 89 LYS C O 1
ATOM 3071 N N . ILE C 1 45 ? 28.000 -7.067 89.082 1.00 26.36 90 ILE C N 1
ATOM 3072 C CA . ILE C 1 45 ? 28.643 -6.231 88.081 1.00 25.48 90 ILE C CA 1
ATOM 3073 C C . ILE C 1 45 ? 27.681 -5.077 87.748 1.00 31.97 90 ILE C C 1
ATOM 3074 O O . ILE C 1 45 ? 26.594 -5.318 87.233 1.00 29.21 90 ILE C O 1
ATOM 3079 N N . CYS C 1 46 ? 28.073 -3.844 88.093 1.00 33.04 91 CYS C N 1
ATOM 3080 C CA . CYS C 1 46 ? 27.335 -2.614 87.815 1.00 35.53 91 CYS C CA 1
ATOM 3081 C C . CYS C 1 46 ? 28.116 -1.798 86.789 1.00 36.04 91 CYS C C 1
ATOM 3082 O O . CYS C 1 46 ? 29.310 -1.571 86.956 1.00 34.26 91 CYS C O 1
ATOM 3085 N N . PHE C 1 47 ? 27.432 -1.377 85.724 1.00 31.15 92 PHE C N 1
ATOM 3086 C CA . PHE C 1 47 ? 28.007 -0.558 84.666 1.00 29.29 92 PHE C CA 1
ATOM 3087 C C . PHE C 1 47 ? 27.045 0.567 84.341 1.00 31.37 92 PHE C C 1
ATOM 3088 O O . PHE C 1 47 ? 25.888 0.310 84.014 1.00 30.76 92 PHE C O 1
ATOM 3096 N N . GLU C 1 48 ? 27.519 1.817 84.476 1.00 28.83 93 GLU C N 1
ATOM 3097 C CA . GLU C 1 48 ? 26.727 3.017 84.183 1.00 29.58 93 GLU C CA 1
ATOM 3098 C C . GLU C 1 48 ? 25.373 3.018 84.920 1.00 37.31 93 GLU C C 1
ATOM 3099 O O . GLU C 1 48 ? 24.341 3.338 84.320 1.00 38.45 93 GLU C O 1
ATOM 3105 N N . ASP C 1 49 ? 25.385 2.590 86.203 1.00 33.38 94 ASP C N 1
ATOM 3106 C CA . ASP C 1 49 ? 24.221 2.468 87.084 1.00 33.79 94 ASP C CA 1
ATOM 3107 C C . ASP C 1 49 ? 23.236 1.325 86.758 1.00 37.16 94 ASP C C 1
ATOM 3108 O O . ASP C 1 49 ? 22.197 1.205 87.402 1.00 37.43 94 ASP C O 1
ATOM 3113 N N . GLU C 1 50 ? 23.590 0.459 85.816 1.00 33.22 95 GLU C N 1
ATOM 3114 C CA . GLU C 1 50 ? 22.788 -0.706 85.472 1.00 32.84 95 GLU C CA 1
ATOM 3115 C C . GLU C 1 50 ? 23.483 -1.987 85.976 1.00 35.10 95 GLU C C 1
ATOM 3116 O O . GLU C 1 50 ? 24.671 -2.183 85.719 1.00 34.73 95 GLU C O 1
ATOM 3122 N N . VAL C 1 51 ? 22.741 -2.857 86.675 1.00 31.83 96 VAL C N 1
ATOM 3123 C CA . VAL C 1 51 ? 23.237 -4.158 87.119 1.00 30.40 96 VAL C CA 1
ATOM 3124 C C . VAL C 1 51 ? 23.222 -5.066 85.888 1.00 34.32 96 VAL C C 1
ATOM 3125 O O . VAL C 1 51 ? 22.161 -5.299 85.310 1.00 36.58 96 VAL C O 1
ATOM 3129 N N . LEU C 1 52 ? 24.401 -5.539 85.474 1.00 29.11 97 LEU C N 1
ATOM 3130 C CA . LEU C 1 52 ? 24.602 -6.420 84.316 1.00 29.10 97 LEU C CA 1
ATOM 3131 C C . LEU C 1 52 ? 24.499 -7.878 84.772 1.00 33.49 97 LEU C C 1
ATOM 3132 O O . LEU C 1 52 ? 23.857 -8.688 84.105 1.00 32.77 97 LEU C O 1
ATOM 3137 N N . ILE C 1 53 ? 25.144 -8.207 85.925 1.00 30.29 98 ILE C N 1
ATOM 3138 C CA . ILE C 1 53 ? 25.132 -9.533 86.566 1.00 27.87 98 ILE C CA 1
ATOM 3139 C C . ILE C 1 53 ? 24.851 -9.313 88.043 1.00 31.44 98 ILE C C 1
ATOM 3140 O O . ILE C 1 53 ? 25.464 -8.445 88.671 1.00 30.76 98 ILE C O 1
ATOM 3145 N N . GLY C 1 54 ? 23.919 -10.088 88.584 1.00 28.37 99 GLY C N 1
ATOM 3146 C CA . GLY C 1 54 ? 23.577 -10.024 89.995 1.00 27.76 99 GLY C CA 1
ATOM 3147 C C . GLY C 1 54 ? 22.322 -10.799 90.315 1.00 33.51 99 GLY C C 1
ATOM 3148 O O . GLY C 1 54 ? 21.692 -11.348 89.422 1.00 32.69 99 GLY C O 1
ATOM 3149 N N . GLU C 1 55 ? 21.973 -10.866 91.604 1.00 35.34 100 GLU C N 1
ATOM 3150 C CA . GLU C 1 55 ? 20.762 -11.502 92.129 1.00 38.23 100 GLU C CA 1
ATOM 3151 C C . GLU C 1 55 ? 19.516 -10.834 91.473 1.00 48.66 100 GLU C C 1
ATOM 3152 O O . GLU C 1 55 ? 18.663 -11.530 90.918 1.00 49.70 100 GLU C O 1
ATOM 3158 N N . LYS C 1 56 ? 19.490 -9.484 91.471 1.00 47.49 101 LYS C N 1
ATOM 3159 C CA . LYS C 1 56 ? 18.479 -8.575 90.918 1.00 48.23 101 LYS C CA 1
ATOM 3160 C C . LYS C 1 56 ? 18.073 -8.950 89.489 1.00 52.84 101 LYS C C 1
ATOM 3161 O O . LYS C 1 56 ? 16.894 -8.894 89.153 1.00 54.20 101 LYS C O 1
ATOM 3167 N N . THR C 1 57 ? 19.044 -9.333 88.665 1.00 48.20 102 THR C N 1
ATOM 3168 C CA . THR C 1 57 ? 18.835 -9.704 87.266 1.00 47.25 102 THR C CA 1
ATOM 3169 C C . THR C 1 57 ? 18.747 -11.236 87.066 1.00 48.84 102 THR C C 1
ATOM 3170 O O . THR C 1 57 ? 18.594 -11.701 85.938 1.00 47.71 102 THR C O 1
ATOM 3174 N N . GLY C 1 58 ? 18.852 -11.989 88.165 1.00 44.65 103 GLY C N 1
ATOM 3175 C CA . GLY C 1 58 ? 18.804 -13.451 88.186 1.00 43.80 103 GLY C CA 1
ATOM 3176 C C . GLY C 1 58 ? 19.768 -14.146 87.247 1.00 44.61 103 GLY C C 1
ATOM 3177 O O . GLY C 1 58 ? 19.442 -15.189 86.681 1.00 44.13 103 GLY C O 1
ATOM 3178 N N . ASN C 1 59 ? 20.968 -13.580 87.071 1.00 39.96 104 ASN C N 1
ATOM 3179 C CA . ASN C 1 59 ? 21.945 -14.157 86.143 1.00 37.68 104 ASN C CA 1
ATOM 3180 C C . ASN C 1 59 ? 23.343 -14.349 86.743 1.00 38.64 104 ASN C C 1
ATOM 3181 O O . ASN C 1 59 ? 24.324 -14.447 86.011 1.00 40.58 104 ASN C O 1
ATOM 3186 N N . VAL C 1 60 ? 23.425 -14.437 88.064 1.00 32.21 105 VAL C N 1
ATOM 3187 C CA . VAL C 1 60 ? 24.676 -14.702 88.786 1.00 30.15 105 VAL C CA 1
ATOM 3188 C C . VAL C 1 60 ? 24.698 -16.183 89.235 1.00 33.78 105 VAL C C 1
ATOM 3189 O O . VAL C 1 60 ? 23.669 -16.705 89.648 1.00 34.62 105 VAL C O 1
ATOM 3193 N N . ALA C 1 61 ? 25.854 -16.848 89.149 1.00 29.39 106 ALA C N 1
ATOM 3194 C CA . ALA C 1 61 ? 26.015 -18.231 89.609 1.00 28.23 106 ALA C CA 1
ATOM 3195 C C . ALA C 1 61 ? 27.459 -18.501 90.052 1.00 32.27 106 ALA C C 1
ATOM 3196 O O . ALA C 1 61 ? 28.335 -17.662 89.846 1.00 33.25 106 ALA C O 1
ATOM 3198 N N . ARG C 1 62 ? 27.701 -19.665 90.675 1.00 28.94 107 ARG C N 1
ATOM 3199 C CA . ARG C 1 62 ? 29.017 -20.113 91.135 1.00 26.61 107 ARG C CA 1
ATOM 3200 C C . ARG C 1 62 ? 29.983 -20.180 89.965 1.00 28.52 107 ARG C C 1
ATOM 3201 O O . ARG C 1 62 ? 29.622 -20.674 88.904 1.00 28.88 107 ARG C O 1
ATOM 3209 N N . GLY C 1 63 ? 31.205 -19.708 90.181 1.00 22.69 108 GLY C N 1
ATOM 3210 C CA . GLY C 1 63 ? 32.250 -19.697 89.165 1.00 21.62 108 GLY C CA 1
ATOM 3211 C C . GLY C 1 63 ? 32.647 -18.296 88.765 1.00 27.04 108 GLY C C 1
ATOM 3212 O O . GLY C 1 63 ? 32.520 -17.356 89.555 1.00 26.99 108 GLY C O 1
ATOM 3213 N N . ILE C 1 64 ? 33.096 -18.149 87.520 1.00 25.16 109 ILE C N 1
ATOM 3214 C CA . ILE C 1 64 ? 33.486 -16.857 86.950 1.00 24.86 109 ILE C CA 1
ATOM 3215 C C . ILE C 1 64 ? 32.316 -16.287 86.130 1.00 29.06 109 ILE C C 1
ATOM 3216 O O . ILE C 1 64 ? 31.842 -16.920 85.191 1.00 29.25 109 ILE C O 1
ATOM 3221 N N . ASN C 1 65 ? 31.849 -15.116 86.526 1.00 25.51 110 ASN C N 1
ATOM 3222 C CA . ASN C 1 65 ? 30.752 -14.375 85.889 1.00 25.24 110 ASN C CA 1
ATOM 3223 C C . ASN C 1 65 ? 31.353 -13.244 85.072 1.00 29.26 110 ASN C C 1
ATOM 3224 O O . ASN C 1 65 ? 32.108 -12.433 85.603 1.00 29.84 110 ASN C O 1
ATOM 3229 N N . ILE C 1 66 ? 31.080 -13.248 83.767 1.00 26.86 111 ILE C N 1
ATOM 3230 C CA . ILE C 1 66 ? 31.600 -12.312 82.778 1.00 26.27 111 ILE C CA 1
ATOM 3231 C C . ILE C 1 66 ? 30.493 -11.502 82.068 1.00 31.07 111 ILE C C 1
ATOM 3232 O O . ILE C 1 66 ? 29.571 -12.089 81.496 1.00 30.60 111 ILE C O 1
ATOM 3237 N N . ALA C 1 67 ? 30.614 -10.155 82.114 1.00 26.48 112 ALA C N 1
ATOM 3238 C CA . ALA C 1 67 ? 29.781 -9.200 81.391 1.00 25.80 112 ALA C CA 1
ATOM 3239 C C . ALA C 1 67 ? 30.680 -8.581 80.328 1.00 33.01 112 ALA C C 1
ATOM 3240 O O . ALA C 1 67 ? 31.820 -8.195 80.617 1.00 32.34 112 ALA C O 1
ATOM 3242 N N . VAL C 1 68 ? 30.200 -8.559 79.073 1.00 31.95 113 VAL C N 1
ATOM 3243 C CA . VAL C 1 68 ? 30.924 -7.978 77.941 1.00 31.70 113 VAL C CA 1
ATOM 3244 C C . VAL C 1 68 ? 30.145 -6.754 77.442 1.00 35.77 113 VAL C C 1
ATOM 3245 O O . VAL C 1 68 ? 28.952 -6.866 77.151 1.00 35.73 113 VAL C O 1
ATOM 3249 N N . VAL C 1 69 ? 30.798 -5.582 77.392 1.00 32.82 114 VAL C N 1
ATOM 3250 C CA . VAL C 1 69 ? 30.151 -4.373 76.868 1.00 31.78 114 VAL C CA 1
ATOM 3251 C C . VAL C 1 69 ? 30.850 -3.797 75.643 1.00 36.68 114 VAL C C 1
ATOM 3252 O O . VAL C 1 69 ? 32.076 -3.821 75.560 1.00 36.29 114 VAL C O 1
ATOM 3256 N N . ASN C 1 70 ? 30.053 -3.299 74.672 1.00 35.49 115 ASN C N 1
ATOM 3257 C CA . ASN C 1 70 ? 30.563 -2.632 73.480 1.00 34.08 115 ASN C CA 1
ATOM 3258 C C . ASN C 1 70 ? 31.081 -1.266 73.967 1.00 34.02 115 ASN C C 1
ATOM 3259 O O . ASN C 1 70 ? 30.302 -0.431 74.434 1.00 32.09 115 ASN C O 1
ATOM 3264 N N . TYR C 1 71 ? 32.405 -1.070 73.903 1.00 30.94 116 TYR C N 1
ATOM 3265 C CA . TYR C 1 71 ? 33.050 0.151 74.401 1.00 30.02 116 TYR C CA 1
ATOM 3266 C C . TYR C 1 71 ? 32.592 1.426 73.668 1.00 36.09 116 TYR C C 1
ATOM 3267 O O . TYR C 1 71 ? 32.433 2.485 74.286 1.00 35.03 116 TYR C O 1
ATOM 3276 N N . GLU C 1 72 ? 32.376 1.302 72.355 1.00 34.10 117 GLU C N 1
ATOM 3277 C CA . GLU C 1 72 ? 31.937 2.389 71.480 1.00 34.57 117 GLU C CA 1
ATOM 3278 C C . GLU C 1 72 ? 30.483 2.831 71.759 1.00 37.46 117 GLU C C 1
ATOM 3279 O O . GLU C 1 72 ? 30.235 4.029 71.893 1.00 38.38 117 GLU C O 1
ATOM 3285 N N . THR C 1 73 ? 29.553 1.883 71.899 1.00 31.69 118 THR C N 1
ATOM 3286 C CA . THR C 1 73 ? 28.138 2.190 72.104 1.00 32.28 118 THR C CA 1
ATOM 3287 C C . THR C 1 73 ? 27.669 2.215 73.548 1.00 38.35 118 THR C C 1
ATOM 3288 O O . THR C 1 73 ? 26.586 2.758 73.820 1.00 38.69 118 THR C O 1
ATOM 3292 N N . GLY C 1 74 ? 28.428 1.568 74.437 1.00 35.00 119 GLY C N 1
ATOM 3293 C CA . GLY C 1 74 ? 28.097 1.465 75.852 1.00 34.29 119 GLY C CA 1
ATOM 3294 C C . GLY C 1 74 ? 26.988 0.467 76.139 1.00 38.55 119 GLY C C 1
ATOM 3295 O O . GLY C 1 74 ? 26.406 0.497 77.222 1.00 38.95 119 GLY C O 1
ATOM 3296 N N . LYS C 1 75 ? 26.680 -0.414 75.171 1.00 34.21 120 LYS C N 1
ATOM 3297 C CA . LYS C 1 75 ? 25.659 -1.461 75.284 1.00 34.18 120 LYS C CA 1
ATOM 3298 C C . LYS C 1 75 ? 26.252 -2.801 75.732 1.00 36.84 120 LYS C C 1
ATOM 3299 O O . LYS C 1 75 ? 27.334 -3.193 75.279 1.00 35.76 120 LYS C O 1
ATOM 3305 N N . VAL C 1 76 ? 25.497 -3.540 76.546 1.00 36.01 121 VAL C N 1
ATOM 3306 C CA . VAL C 1 76 ? 25.858 -4.896 76.978 1.00 37.31 121 VAL C CA 1
ATOM 3307 C C . VAL C 1 76 ? 25.743 -5.787 75.738 1.00 42.80 121 VAL C C 1
ATOM 3308 O O . VAL C 1 76 ? 24.714 -5.751 75.069 1.00 42.60 121 VAL C O 1
ATOM 3312 N N . ILE C 1 77 ? 26.782 -6.562 75.429 1.00 41.50 122 ILE C N 1
ATOM 3313 C CA . ILE C 1 77 ? 26.771 -7.515 74.306 1.00 42.16 122 ILE C CA 1
ATOM 3314 C C . ILE C 1 77 ? 26.377 -8.913 74.795 1.00 45.84 122 ILE C C 1
ATOM 3315 O O . ILE C 1 77 ? 25.634 -9.605 74.097 1.00 47.47 122 ILE C O 1
ATOM 3320 N N . ALA C 1 78 ? 26.949 -9.359 75.948 1.00 39.20 123 ALA C N 1
ATOM 3321 C CA . ALA C 1 78 ? 26.736 -10.688 76.536 1.00 37.11 123 ALA C CA 1
ATOM 3322 C C . ALA C 1 78 ? 27.006 -10.717 78.036 1.00 40.13 123 ALA C C 1
ATOM 3323 O O . ALA C 1 78 ? 27.772 -9.902 78.563 1.00 39.19 123 ALA C O 1
ATOM 3325 N N . THR C 1 79 ? 26.339 -11.654 78.725 1.00 37.75 124 THR C N 1
ATOM 3326 C CA . THR C 1 79 ? 26.527 -11.980 80.141 1.00 37.58 124 THR C CA 1
ATOM 3327 C C . THR C 1 79 ? 26.507 -13.485 80.230 1.00 40.84 124 THR C C 1
ATOM 3328 O O . THR C 1 79 ? 25.597 -14.110 79.690 1.00 42.70 124 THR C O 1
ATOM 3332 N N . LYS C 1 80 ? 27.549 -14.071 80.829 1.00 33.85 125 LYS C N 1
ATOM 3333 C CA . LYS C 1 80 ? 27.666 -15.510 80.988 1.00 31.25 125 LYS C CA 1
ATOM 3334 C C . LYS C 1 80 ? 28.496 -15.874 82.199 1.00 34.53 125 LYS C C 1
ATOM 3335 O O . LYS C 1 80 ? 29.469 -15.190 82.518 1.00 35.31 125 LYS C O 1
ATOM 3341 N N . TYR C 1 81 ? 28.106 -16.955 82.875 1.00 29.45 126 TYR C N 1
ATOM 3342 C CA . TYR C 1 81 ? 28.816 -17.524 84.003 1.00 29.05 126 TYR C CA 1
ATOM 3343 C C . TYR C 1 81 ? 29.340 -18.889 83.623 1.00 32.09 126 TYR C C 1
ATOM 3344 O O . TYR C 1 81 ? 28.780 -19.551 82.741 1.00 29.88 126 TYR C O 1
ATOM 3353 N N . PHE C 1 82 ? 30.449 -19.295 84.261 1.00 29.23 127 PHE C N 1
ATOM 3354 C CA . PHE C 1 82 ? 31.130 -20.558 83.997 1.00 27.89 127 PHE C CA 1
ATOM 3355 C C . PHE C 1 82 ? 31.492 -21.157 85.323 1.00 31.12 127 PHE C C 1
ATOM 3356 O O . PHE C 1 82 ? 32.352 -20.610 86.030 1.00 29.84 127 PHE C O 1
ATOM 3364 N N . ASP C 1 83 ? 30.831 -22.278 85.671 1.00 27.39 128 ASP C N 1
ATOM 3365 C CA . ASP C 1 83 ? 31.084 -22.994 86.920 1.00 26.21 128 ASP C CA 1
ATOM 3366 C C . ASP C 1 83 ? 32.463 -23.588 86.905 1.00 30.69 128 ASP C C 1
ATOM 3367 O O . ASP C 1 83 ? 32.811 -24.280 85.962 1.00 31.80 128 ASP C O 1
ATOM 3372 N N . MET C 1 84 ? 33.265 -23.281 87.939 1.00 28.80 129 MET C N 1
ATOM 3373 C CA . MET C 1 84 ? 34.649 -23.765 88.057 1.00 28.76 129 MET C CA 1
ATOM 3374 C C . MET C 1 84 ? 34.796 -24.886 89.100 1.00 35.66 129 MET C C 1
ATOM 3375 O O . MET C 1 84 ? 35.894 -25.363 89.330 1.00 36.54 129 MET C O 1
ATOM 3380 N N . TYR C 1 85 ? 33.688 -25.338 89.679 1.00 33.10 130 TYR C N 1
ATOM 3381 C CA . TYR C 1 85 ? 33.703 -26.409 90.674 1.00 33.80 130 TYR C CA 1
ATOM 3382 C C . TYR C 1 85 ? 33.323 -27.762 90.069 1.00 40.84 130 TYR C C 1
ATOM 3383 O O . TYR C 1 85 ? 33.834 -28.796 90.499 1.00 40.97 130 TYR C O 1
ATOM 3392 N N . GLU C 1 86 ? 32.447 -27.733 89.065 1.00 38.84 131 GLU C N 1
ATOM 3393 C CA . GLU C 1 86 ? 31.956 -28.892 88.323 1.00 39.73 131 GLU C CA 1
ATOM 3394 C C . GLU C 1 86 ? 32.099 -28.629 86.839 1.00 44.91 131 GLU C C 1
ATOM 3395 O O . GLU C 1 86 ? 32.258 -27.469 86.432 1.00 45.68 131 GLU C O 1
ATOM 3401 N N . GLY C 1 87 ? 31.960 -29.700 86.049 1.00 41.45 132 GLY C N 1
ATOM 3402 C CA . GLY C 1 87 ? 31.998 -29.661 84.593 1.00 41.68 132 GLY C CA 1
ATOM 3403 C C . GLY C 1 87 ? 33.346 -29.281 84.020 1.00 48.38 132 GLY C C 1
ATOM 3404 O O . GLY C 1 87 ? 34.356 -29.236 84.741 1.00 48.04 132 GLY C O 1
ATOM 3405 N N . ASP C 1 88 ? 33.367 -29.018 82.710 1.00 45.98 133 ASP C N 1
ATOM 3406 C CA . ASP C 1 88 ? 34.571 -28.637 81.992 1.00 46.67 133 ASP C CA 1
ATOM 3407 C C . ASP C 1 88 ? 34.243 -27.333 81.288 1.00 48.00 133 ASP C C 1
ATOM 3408 O O . ASP C 1 88 ? 34.027 -27.299 80.074 1.00 47.33 133 ASP C O 1
ATOM 3413 N N . ASN C 1 89 ? 34.132 -26.259 82.096 1.00 41.47 134 ASN C N 1
ATOM 3414 C CA . ASN C 1 89 ? 33.732 -24.929 81.637 1.00 39.05 134 ASN C CA 1
ATOM 3415 C C . ASN C 1 89 ? 34.890 -24.028 81.336 1.00 38.87 134 ASN C C 1
ATOM 3416 O O . ASN C 1 89 ? 34.673 -22.934 80.866 1.00 37.12 134 ASN C O 1
ATOM 3421 N N . SER C 1 90 ? 36.121 -24.510 81.518 1.00 36.54 135 SER C N 1
ATOM 3422 C CA . SER C 1 90 ? 37.309 -23.717 81.223 1.00 35.87 135 SER C CA 1
ATOM 3423 C C . SER C 1 90 ? 37.408 -23.451 79.743 1.00 40.43 135 SER C C 1
ATOM 3424 O O . SER C 1 90 ? 37.529 -22.292 79.329 1.00 41.12 135 SER C O 1
ATOM 3427 N N . GLY C 1 91 ? 37.326 -24.524 78.952 1.00 36.79 136 GLY C N 1
ATOM 3428 C CA . GLY C 1 91 ? 37.379 -24.462 77.492 1.00 34.61 136 GLY C CA 1
ATOM 3429 C C . GLY C 1 91 ? 36.322 -23.521 76.954 1.00 35.72 136 GLY C C 1
ATOM 3430 O O . GLY C 1 91 ? 36.685 -22.510 76.352 1.00 36.54 136 GLY C O 1
ATOM 3431 N N . PRO C 1 92 ? 35.009 -23.754 77.256 1.00 29.80 137 PRO C N 1
ATOM 3432 C CA . PRO C 1 92 ? 33.958 -22.805 76.815 1.00 28.95 137 PRO C CA 1
ATOM 3433 C C . PRO C 1 92 ? 34.173 -21.352 77.267 1.00 36.70 137 PRO C C 1
ATOM 3434 O O . PRO C 1 92 ? 33.773 -20.435 76.548 1.00 37.44 137 PRO C O 1
ATOM 3438 N N . MET C 1 93 ? 34.811 -21.136 78.438 1.00 34.23 138 MET C N 1
ATOM 3439 C CA . MET C 1 93 ? 35.114 -19.788 78.937 1.00 33.40 138 MET C CA 1
ATOM 3440 C C . MET C 1 93 ? 36.227 -19.152 78.104 1.00 38.87 138 MET C C 1
ATOM 3441 O O . MET C 1 93 ? 36.092 -17.979 77.733 1.00 37.90 138 MET C O 1
ATOM 3446 N N . ALA C 1 94 ? 37.318 -19.916 77.809 1.00 36.96 139 ALA C N 1
ATOM 3447 C CA . ALA C 1 94 ? 38.436 -19.427 76.978 1.00 37.26 139 ALA C CA 1
ATOM 3448 C C . ALA C 1 94 ? 37.918 -19.050 75.571 1.00 43.92 139 ALA C C 1
ATOM 3449 O O . ALA C 1 94 ? 38.273 -17.986 75.065 1.00 44.29 139 ALA C O 1
ATOM 3451 N N . LYS C 1 95 ? 37.028 -19.872 74.980 1.00 42.44 140 LYS C N 1
ATOM 3452 C CA . LYS C 1 95 ? 36.450 -19.589 73.652 1.00 42.84 140 LYS C CA 1
ATOM 3453 C C . LYS C 1 95 ? 35.493 -18.391 73.684 1.00 45.30 140 LYS C C 1
ATOM 3454 O O . LYS C 1 95 ? 35.482 -17.616 72.738 1.00 46.87 140 LYS C O 1
ATOM 3460 N N . PHE C 1 96 ? 34.722 -18.215 74.768 1.00 39.26 141 PHE C N 1
ATOM 3461 C CA . PHE C 1 96 ? 33.815 -17.074 74.951 1.00 37.84 141 PHE C CA 1
ATOM 3462 C C . PHE C 1 96 ? 34.643 -15.759 75.017 1.00 42.51 141 PHE C C 1
ATOM 3463 O O . PHE C 1 96 ? 34.305 -14.788 74.346 1.00 42.51 141 PHE C O 1
ATOM 3471 N N . ILE C 1 97 ? 35.736 -15.762 75.782 1.00 39.84 142 ILE C N 1
ATOM 3472 C CA . ILE C 1 97 ? 36.647 -14.622 75.941 1.00 40.61 142 ILE C CA 1
ATOM 3473 C C . ILE C 1 97 ? 37.336 -14.299 74.604 1.00 48.65 142 ILE C C 1
ATOM 3474 O O . ILE C 1 97 ? 37.346 -13.144 74.201 1.00 47.99 142 ILE C O 1
ATOM 3479 N N . GLN C 1 98 ? 37.887 -15.322 73.917 1.00 47.86 143 GLN C N 1
ATOM 3480 C CA . GLN C 1 98 ? 38.568 -15.169 72.625 1.00 47.70 143 GLN C CA 1
ATOM 3481 C C . GLN C 1 98 ? 37.632 -14.675 71.490 1.00 51.36 143 GLN C C 1
ATOM 3482 O O . GLN C 1 98 ? 38.081 -13.924 70.620 1.00 51.66 143 GLN C O 1
ATOM 3488 N N . SER C 1 99 ? 36.336 -15.037 71.537 1.00 45.98 144 SER C N 1
ATOM 3489 C CA . SER C 1 99 ? 35.342 -14.630 70.538 1.00 45.48 144 SER C CA 1
ATOM 3490 C C . SER C 1 99 ? 34.822 -13.184 70.734 1.00 52.21 144 SER C C 1
ATOM 3491 O O . SER C 1 99 ? 34.150 -12.647 69.848 1.00 52.49 144 SER C O 1
ATOM 3494 N N . THR C 1 100 ? 35.116 -12.563 71.892 1.00 49.35 145 THR C N 1
ATOM 3495 C CA . THR C 1 100 ? 34.716 -11.180 7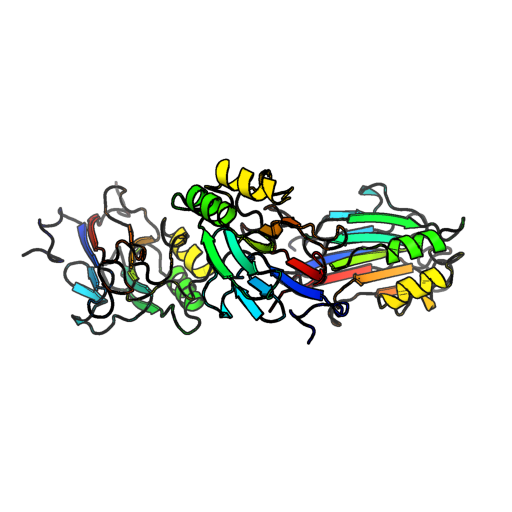2.198 1.00 49.45 145 THR C CA 1
ATOM 3496 C C . THR C 1 100 ? 35.170 -10.249 71.055 1.00 51.56 145 THR C C 1
ATOM 3497 O O . THR C 1 100 ? 36.337 -10.309 70.670 1.00 49.36 145 THR C O 1
ATOM 3501 N N . PRO C 1 101 ? 34.289 -9.384 70.511 1.00 48.77 146 PRO C N 1
ATOM 3502 C CA . PRO C 1 101 ? 34.755 -8.466 69.452 1.00 49.66 146 PRO C CA 1
ATOM 3503 C C . PRO C 1 101 ? 35.718 -7.399 69.979 1.00 54.69 146 PRO C C 1
ATOM 3504 O O . PRO C 1 101 ? 35.762 -7.149 71.183 1.00 53.99 146 PRO C O 1
ATOM 3508 N N . SER C 1 102 ? 36.521 -6.806 69.081 1.00 52.26 147 SER C N 1
ATOM 3509 C CA . SER C 1 102 ? 37.460 -5.738 69.421 1.00 52.25 147 SER C CA 1
ATOM 3510 C C . SER C 1 102 ? 36.643 -4.493 69.802 1.00 53.83 147 SER C C 1
ATOM 3511 O O . SER C 1 102 ? 35.488 -4.344 69.364 1.00 52.85 147 SER C O 1
ATOM 3514 N N . LYS C 1 103 ? 37.209 -3.643 70.676 1.00 48.73 148 LYS C N 1
ATOM 3515 C CA . LYS C 1 103 ? 36.534 -2.465 71.252 1.00 47.02 148 LYS C CA 1
ATOM 3516 C C . LYS C 1 103 ? 35.432 -2.904 72.236 1.00 45.90 148 LYS C C 1
ATOM 3517 O O . LYS C 1 103 ? 34.308 -2.397 72.234 1.00 44.94 148 LYS C O 1
ATOM 3523 N N . SER C 1 104 ? 35.788 -3.863 73.087 1.00 39.50 149 SER C N 1
ATOM 3524 C CA . SER C 1 104 ? 34.900 -4.387 74.118 1.00 38.27 149 SER C CA 1
ATOM 3525 C C . SER C 1 104 ? 35.528 -4.264 75.482 1.00 38.12 149 SER C C 1
ATOM 3526 O O . SER C 1 104 ? 36.756 -4.345 75.625 1.00 36.35 149 SER C O 1
ATOM 3529 N N . LEU C 1 105 ? 34.678 -4.051 76.482 1.00 31.86 150 LEU C N 1
ATOM 3530 C CA . LEU C 1 105 ? 35.071 -4.051 77.881 1.00 29.51 150 LEU C CA 1
ATOM 3531 C C . LEU C 1 105 ? 34.600 -5.390 78.418 1.00 31.20 150 LEU C C 1
ATOM 3532 O O . LEU C 1 105 ? 33.480 -5.805 78.109 1.00 29.85 150 LEU C O 1
ATOM 3537 N N . LEU C 1 106 ? 35.448 -6.068 79.192 1.00 27.35 151 LEU C N 1
ATOM 3538 C CA . LEU C 1 106 ? 35.113 -7.348 79.841 1.00 27.80 151 LEU C CA 1
ATOM 3539 C C . LEU C 1 106 ? 35.214 -7.147 81.351 1.00 30.48 151 LEU C C 1
ATOM 3540 O O . LEU C 1 106 ? 36.189 -6.571 81.829 1.00 29.35 151 LEU C O 1
ATOM 3545 N N . PHE C 1 107 ? 34.164 -7.541 82.078 1.00 26.89 152 PHE C N 1
ATOM 3546 C CA . PHE C 1 107 ? 34.077 -7.432 83.527 1.00 25.84 152 PHE C CA 1
ATOM 3547 C C . PHE C 1 107 ? 33.928 -8.855 84.051 1.00 30.31 152 PHE C C 1
ATOM 3548 O O . PHE C 1 107 ? 33.043 -9.583 83.593 1.00 31.23 152 PHE C O 1
ATOM 3556 N N . MET C 1 108 ? 34.834 -9.278 84.951 1.00 23.99 153 MET C N 1
ATOM 3557 C CA . MET C 1 108 ? 34.829 -10.649 85.491 1.00 22.40 153 MET C CA 1
ATOM 3558 C C . MET C 1 108 ? 34.825 -10.654 87.003 1.00 25.55 153 MET C C 1
ATOM 3559 O O . MET C 1 108 ? 35.611 -9.951 87.633 1.00 23.86 153 MET C O 1
ATOM 3564 N N . VAL C 1 109 ? 33.890 -11.411 87.593 1.00 23.23 154 VAL C N 1
ATOM 3565 C CA . VAL C 1 109 ? 33.780 -11.535 89.046 1.00 22.67 154 VAL C CA 1
ATOM 3566 C C . VAL C 1 109 ? 33.656 -12.998 89.441 1.00 26.38 154 VAL C C 1
ATOM 3567 O O . VAL C 1 109 ? 33.047 -13.779 88.721 1.00 25.35 154 VAL C O 1
ATOM 3571 N N . THR C 1 110 ? 34.208 -13.376 90.597 1.00 23.27 155 THR C N 1
ATOM 3572 C CA . THR C 1 110 ? 33.986 -14.733 91.056 1.00 22.30 155 THR C CA 1
ATOM 3573 C C . THR C 1 110 ? 32.717 -14.739 91.929 1.00 25.74 155 THR C C 1
ATOM 3574 O O . THR C 1 110 ? 32.388 -13.733 92.565 1.00 25.31 155 THR C O 1
ATOM 3578 N N . HIS C 1 111 ? 32.054 -15.895 92.018 1.00 22.17 156 HIS C N 1
ATOM 3579 C CA . HIS C 1 111 ? 31.034 -16.142 93.032 1.00 22.06 156 HIS C CA 1
ATOM 3580 C C . HIS C 1 111 ? 31.345 -17.521 93.605 1.00 27.88 156 HIS C C 1
ATOM 3581 O O . HIS C 1 111 ? 31.419 -18.491 92.847 1.00 27.80 156 HIS C O 1
ATOM 3588 N N . ASP C 1 112 ? 31.548 -17.602 94.944 1.00 25.86 157 ASP C N 1
ATOM 3589 C CA . ASP C 1 112 ? 31.816 -18.840 95.679 1.00 24.91 157 ASP C CA 1
ATOM 3590 C C . ASP C 1 112 ? 33.225 -19.369 95.377 1.00 29.79 157 ASP C C 1
ATOM 3591 O O . ASP C 1 112 ? 34.123 -19.223 96.194 1.00 28.54 157 ASP C O 1
ATOM 3596 N N . ASP C 1 113 ? 33.413 -19.968 94.207 1.00 28.02 158 ASP C N 1
ATOM 3597 C CA . ASP C 1 113 ? 34.691 -20.507 93.776 1.00 27.06 158 ASP C CA 1
ATOM 3598 C C . ASP C 1 113 ? 34.859 -20.293 92.275 1.00 31.56 158 ASP C C 1
ATOM 3599 O O . ASP C 1 113 ? 33.961 -20.624 91.515 1.00 32.73 158 ASP C O 1
ATOM 3604 N N . GLY C 1 114 ? 36.023 -19.820 91.871 1.00 26.61 159 GLY C N 1
ATOM 3605 C CA . GLY C 1 114 ? 36.358 -19.647 90.468 1.00 26.21 159 GLY C CA 1
ATOM 3606 C C . GLY C 1 114 ? 37.648 -20.349 90.080 1.00 29.97 159 GLY C C 1
ATOM 3607 O O . GLY C 1 114 ? 38.233 -20.049 89.035 1.00 29.08 159 GLY C O 1
ATOM 3608 N N . SER C 1 115 ? 38.128 -21.277 90.901 1.00 26.82 160 SER C N 1
ATOM 3609 C CA . SER C 1 115 ? 39.405 -21.901 90.560 1.00 27.11 160 SER C CA 1
ATOM 3610 C C . SER C 1 115 ? 39.526 -23.434 90.477 1.00 28.14 160 SER C C 1
ATOM 3611 O O . SER C 1 115 ? 40.486 -23.874 89.857 1.00 26.73 160 SER C O 1
ATOM 3614 N N . SER C 1 116 ? 38.668 -24.227 91.141 1.00 26.71 161 SER C N 1
ATOM 3615 C CA . SER C 1 116 ? 38.843 -25.700 91.200 1.00 27.90 161 SER C CA 1
ATOM 3616 C C . SER C 1 116 ? 39.220 -26.355 89.871 1.00 35.12 161 SER C C 1
ATOM 3617 O O . SER C 1 116 ? 40.284 -26.974 89.785 1.00 36.82 161 SER C O 1
ATOM 3620 N N . LYS C 1 117 ? 38.400 -26.141 88.836 1.00 30.71 162 LYS C N 1
ATOM 3621 C CA . LYS C 1 117 ? 38.595 -26.710 87.513 1.00 31.14 162 LYS C CA 1
ATOM 3622 C C . LYS C 1 117 ? 39.091 -25.655 86.514 1.00 36.21 162 LYS C C 1
ATOM 3623 O O . LYS C 1 117 ? 38.868 -25.791 85.304 1.00 38.86 162 LYS C O 1
ATOM 3629 N N . LEU C 1 118 ? 39.747 -24.590 87.018 1.00 30.36 163 LEU C N 1
ATOM 3630 C CA . LEU C 1 118 ? 40.281 -23.522 86.164 1.00 29.19 163 LEU C CA 1
ATOM 3631 C C . LEU C 1 118 ? 41.592 -23.985 85.544 1.00 33.11 163 LEU C C 1
ATOM 3632 O O . LEU C 1 118 ? 42.582 -24.157 86.244 1.00 34.01 163 LEU C O 1
ATOM 3637 N N . LYS C 1 119 ? 41.572 -24.186 84.239 1.00 30.62 164 LYS C N 1
ATOM 3638 C CA . LYS C 1 119 ? 42.668 -24.734 83.443 1.00 32.25 164 LYS C CA 1
ATOM 3639 C C . LYS C 1 119 ? 43.527 -23.688 82.725 1.00 35.98 164 LYS C C 1
ATOM 3640 O O . LYS C 1 119 ? 43.137 -22.527 82.624 1.00 34.00 164 LYS C O 1
ATOM 3646 N N . ALA C 1 120 ? 44.728 -24.115 82.277 1.00 33.01 165 ALA C N 1
ATOM 3647 C CA . ALA C 1 120 ? 45.755 -23.319 81.621 1.00 32.76 165 ALA C CA 1
ATOM 3648 C C . ALA C 1 120 ? 45.260 -22.426 80.471 1.00 37.33 165 ALA C C 1
ATO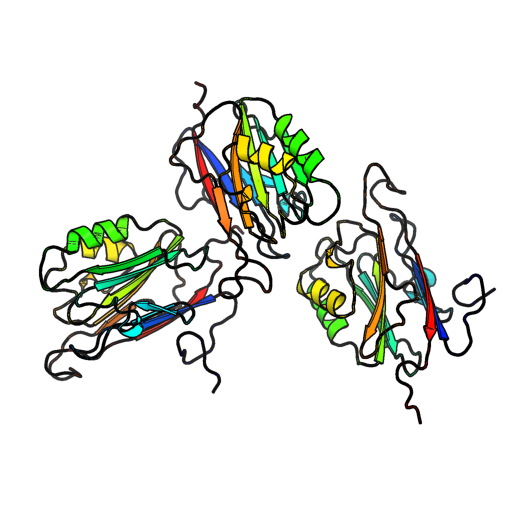M 3649 O O . ALA C 1 120 ? 45.621 -21.257 80.451 1.00 36.87 165 ALA C O 1
ATOM 3651 N N . GLN C 1 121 ? 44.456 -22.970 79.526 1.00 35.20 166 GLN C N 1
ATOM 3652 C CA . GLN C 1 121 ? 43.909 -22.247 78.364 1.00 35.46 166 GLN C CA 1
ATOM 3653 C C . GLN C 1 121 ? 43.103 -21.011 78.832 1.00 36.41 166 GLN C C 1
ATOM 3654 O O . GLN C 1 121 ? 43.290 -19.927 78.285 1.00 36.96 166 GLN C O 1
ATOM 3660 N N . ALA C 1 122 ? 42.225 -21.188 79.842 1.00 31.61 167 ALA C N 1
ATOM 3661 C CA . ALA C 1 122 ? 41.408 -20.113 80.405 1.00 31.25 167 ALA C CA 1
ATOM 3662 C C . ALA C 1 122 ? 42.295 -19.096 81.121 1.00 35.04 167 ALA C C 1
ATOM 3663 O O . ALA C 1 122 ? 42.125 -17.904 80.885 1.00 34.90 167 ALA C O 1
ATOM 3665 N N . LYS C 1 123 ? 43.274 -19.556 81.931 1.00 30.51 168 LYS C N 1
ATOM 3666 C CA . LYS C 1 123 ? 44.209 -18.677 82.640 1.00 30.09 168 LYS C CA 1
ATOM 3667 C C . LYS C 1 123 ? 45.057 -17.865 81.681 1.00 33.64 168 LYS C C 1
ATOM 3668 O O . LYS C 1 123 ? 45.291 -16.689 81.939 1.00 32.64 168 LYS C O 1
ATOM 3674 N N . ASP C 1 124 ? 45.485 -18.475 80.564 1.00 31.82 169 ASP C N 1
ATOM 3675 C CA . ASP C 1 124 ? 46.278 -17.800 79.528 1.00 32.10 169 ASP C CA 1
ATOM 3676 C C . ASP C 1 124 ? 45.478 -16.720 78.801 1.00 35.22 169 ASP C C 1
ATOM 3677 O O . ASP C 1 124 ? 46.009 -15.641 78.565 1.00 36.25 169 ASP C O 1
ATOM 3682 N N . ALA C 1 125 ? 44.215 -17.008 78.474 1.00 31.78 170 ALA C N 1
ATOM 3683 C CA . ALA C 1 125 ? 43.281 -16.110 77.784 1.00 31.62 170 ALA C CA 1
ATOM 3684 C C . ALA C 1 125 ? 43.021 -14.861 78.631 1.00 37.89 170 ALA C C 1
ATOM 3685 O O . ALA C 1 125 ? 43.136 -13.739 78.106 1.00 39.58 170 ALA C O 1
ATOM 3687 N N . ILE C 1 126 ? 42.796 -15.054 79.960 1.00 32.87 171 ILE C N 1
ATOM 3688 C CA . ILE C 1 126 ? 42.601 -13.980 80.952 1.00 30.83 171 ILE C CA 1
ATOM 3689 C C . ILE C 1 126 ? 43.916 -13.201 81.190 1.00 33.69 171 ILE C C 1
ATOM 3690 O O . ILE C 1 126 ? 43.878 -11.977 81.305 1.00 34.17 171 ILE C O 1
ATOM 3695 N N . GLU C 1 127 ? 45.058 -13.896 81.262 1.00 30.11 172 GLU C N 1
ATOM 3696 C CA . GLU C 1 127 ? 46.366 -13.244 81.450 1.00 31.57 172 GLU C CA 1
ATOM 3697 C C . GLU C 1 127 ? 46.743 -12.377 80.217 1.00 35.71 172 GLU C C 1
ATOM 3698 O O . GLU C 1 127 ? 47.351 -11.322 80.389 1.00 35.12 172 GLU C O 1
ATOM 3704 N N . ALA C 1 128 ? 46.338 -12.811 78.999 1.00 32.18 173 ALA C N 1
ATOM 3705 C CA . ALA C 1 128 ? 46.565 -12.092 77.741 1.00 33.55 173 ALA C CA 1
ATOM 3706 C C . ALA C 1 128 ? 45.792 -10.735 77.747 1.00 38.65 173 ALA C C 1
ATOM 3707 O O . ALA C 1 128 ? 46.179 -9.803 77.063 1.00 38.50 173 ALA C O 1
ATOM 3709 N N . LEU C 1 129 ? 44.712 -10.645 78.543 1.00 35.32 174 LEU C N 1
ATOM 3710 C CA . LEU C 1 129 ? 43.912 -9.439 78.720 1.00 34.02 174 LEU C CA 1
ATOM 3711 C C . LEU C 1 129 ? 44.497 -8.474 79.782 1.00 37.62 174 LEU C C 1
ATOM 3712 O O . LEU C 1 129 ? 43.944 -7.387 79.980 1.00 39.21 174 LEU C O 1
ATOM 3717 N N . GLY C 1 130 ? 45.609 -8.859 80.433 1.00 32.00 175 GLY C N 1
ATOM 3718 C CA . GLY C 1 130 ? 46.280 -8.026 81.429 1.00 29.87 175 GLY C CA 1
ATOM 3719 C C . GLY C 1 130 ? 46.132 -8.430 82.879 1.00 33.45 175 GLY C C 1
ATOM 3720 O O . GLY C 1 130 ? 46.585 -7.690 83.762 1.00 33.62 175 GLY C O 1
ATOM 3721 N N . SER C 1 131 ? 45.522 -9.610 83.150 1.00 28.49 176 SER C N 1
ATOM 3722 C CA . SER C 1 131 ? 45.365 -10.083 84.517 1.00 27.37 176 SER C CA 1
ATOM 3723 C C . SER C 1 131 ? 46.685 -10.511 85.141 1.00 33.15 176 SER C C 1
ATOM 3724 O O . SER C 1 131 ? 47.360 -11.369 84.593 1.00 33.70 176 SER C O 1
ATOM 3727 N N . LYS C 1 132 ? 47.007 -9.962 86.320 1.00 29.30 177 LYS C N 1
ATOM 3728 C CA . LYS C 1 132 ? 48.207 -10.285 87.093 1.00 28.25 177 LYS C CA 1
ATOM 3729 C C . LYS C 1 132 ? 47.894 -11.314 88.179 1.00 32.26 177 LYS C C 1
ATOM 3730 O O . LYS C 1 132 ? 48.807 -11.912 88.731 1.00 32.58 177 LYS C O 1
ATOM 3736 N N . GLU C 1 133 ? 46.601 -11.526 88.487 1.00 28.62 178 GLU C N 1
ATOM 3737 C CA . GLU C 1 133 ? 46.180 -12.418 89.564 1.00 25.68 178 GLU C CA 1
ATOM 3738 C C . GLU C 1 133 ? 45.561 -13.723 89.177 1.00 28.95 178 GLU C C 1
ATOM 3739 O O . GLU C 1 133 ? 45.495 -14.613 90.020 1.00 28.79 178 GLU C O 1
ATOM 3745 N N . ILE C 1 134 ? 45.134 -13.873 87.924 1.00 25.66 179 ILE C N 1
ATOM 3746 C CA . ILE C 1 134 ? 44.505 -15.132 87.504 1.00 25.23 179 ILE C CA 1
ATOM 3747 C C . ILE C 1 134 ? 45.419 -16.360 87.741 1.00 31.11 179 ILE C C 1
ATOM 3748 O O . ILE C 1 134 ? 44.913 -17.409 88.096 1.00 32.02 179 ILE C O 1
ATOM 3753 N N . LYS C 1 135 ? 46.758 -16.198 87.607 1.00 28.80 180 LYS C N 1
ATOM 3754 C CA . LYS C 1 135 ? 47.758 -17.245 87.854 1.00 27.55 180 LYS C CA 1
ATOM 3755 C C . LYS C 1 135 ? 47.801 -17.664 89.320 1.00 31.16 180 LYS C C 1
ATOM 3756 O O . LYS C 1 135 ? 48.245 -18.760 89.622 1.00 32.18 180 LYS C O 1
ATOM 3762 N N . ASN C 1 136 ? 47.302 -16.793 90.222 1.00 28.00 181 ASN C N 1
ATOM 3763 C CA . ASN C 1 136 ? 47.268 -16.979 91.664 1.00 26.49 181 ASN C CA 1
ATOM 3764 C C . ASN C 1 136 ? 45.919 -17.431 92.212 1.00 28.86 181 ASN C C 1
ATOM 3765 O O . ASN C 1 136 ? 45.767 -17.559 93.422 1.00 25.87 181 ASN C O 1
ATOM 3770 N N . MET C 1 137 ? 44.949 -17.723 91.339 1.00 28.90 182 MET C N 1
ATOM 3771 C CA . MET C 1 137 ? 43.647 -18.215 91.761 1.00 29.39 182 MET C CA 1
ATOM 3772 C C . MET C 1 137 ? 43.757 -19.469 92.584 1.00 34.17 182 MET C C 1
ATOM 3773 O O . MET C 1 137 ? 44.378 -20.427 92.141 1.00 36.18 182 MET C O 1
ATOM 3778 N N . LYS C 1 138 ? 43.258 -19.433 93.823 1.00 29.93 183 LYS C N 1
ATOM 3779 C CA . LYS C 1 138 ? 43.275 -20.583 94.724 1.00 28.68 183 LYS C CA 1
ATOM 3780 C C . LYS C 1 138 ? 41.847 -20.885 95.085 1.00 28.10 183 LYS C C 1
ATOM 3781 O O . LYS C 1 138 ? 40.951 -20.135 94.697 1.00 27.35 183 LYS C O 1
ATOM 3787 N N . PHE C 1 139 ? 41.615 -22.018 95.711 1.00 25.19 184 PHE C N 1
ATOM 3788 C CA . PHE C 1 139 ? 40.259 -22.465 96.070 1.00 25.49 184 PHE C CA 1
ATOM 3789 C C . PHE C 1 139 ? 39.495 -21.424 96.903 1.00 29.78 184 PHE C C 1
ATOM 3790 O O . PHE C 1 139 ? 39.979 -20.980 97.956 1.00 29.75 184 PHE C O 1
ATOM 3798 N N . ARG C 1 140 ? 38.341 -20.992 96.374 1.00 25.85 185 ARG C N 1
ATOM 3799 C CA . ARG C 1 140 ? 37.449 -19.986 96.968 1.00 25.37 185 ARG C CA 1
ATOM 3800 C C . ARG C 1 140 ? 38.025 -18.553 97.044 1.00 29.14 185 ARG C C 1
ATOM 3801 O O . ARG C 1 140 ? 37.435 -17.726 97.722 1.00 28.30 185 ARG C O 1
ATOM 3809 N N . SER C 1 141 ? 39.168 -18.265 96.366 1.00 23.89 186 SER C N 1
ATOM 3810 C CA . SER C 1 141 ? 39.734 -16.913 96.292 1.00 23.78 186 SER C CA 1
ATOM 3811 C C . SER C 1 141 ? 38.693 -15.964 95.632 1.00 26.66 186 SER C C 1
ATOM 3812 O O . SER C 1 141 ? 38.062 -16.333 94.622 1.00 25.22 186 SER C O 1
ATOM 3815 N N . SER C 1 142 ? 38.484 -14.788 96.230 1.00 22.55 187 SER C N 1
ATOM 3816 C CA . SER C 1 142 ? 37.592 -13.796 95.639 1.00 21.86 187 SER C CA 1
ATOM 3817 C C . SER C 1 142 ? 38.392 -12.952 94.654 1.00 25.91 187 SER C C 1
ATOM 3818 O O . SER C 1 142 ? 39.571 -12.644 94.886 1.00 23.31 187 SER C O 1
ATOM 3821 N N . TRP C 1 143 ? 37.813 -12.725 93.466 1.00 22.68 188 TRP C N 1
ATOM 3822 C CA . TRP C 1 143 ? 38.542 -12.052 92.406 1.00 21.20 188 TRP C CA 1
ATOM 3823 C C . TRP C 1 143 ? 37.629 -11.222 91.574 1.00 24.58 188 TRP C C 1
ATOM 3824 O O . TRP C 1 143 ? 36.497 -11.654 91.266 1.00 24.14 188 TRP C O 1
ATOM 3835 N N . VAL C 1 144 ? 38.093 -9.993 91.271 1.00 19.86 189 VAL C N 1
ATOM 3836 C CA . VAL C 1 144 ? 37.372 -9.022 90.438 1.00 20.20 189 VAL C CA 1
ATOM 3837 C C . VAL C 1 144 ? 38.324 -8.487 89.365 1.00 27.14 189 VAL C C 1
ATOM 3838 O O . VAL C 1 144 ? 39.508 -8.318 89.661 1.00 28.49 189 VAL C O 1
ATOM 3842 N N . PHE C 1 145 ? 37.851 -8.298 88.113 1.00 22.92 190 PHE C N 1
ATOM 3843 C CA . PHE C 1 145 ? 38.734 -7.897 87.010 1.00 22.93 190 PHE C CA 1
ATOM 3844 C C . PHE C 1 145 ? 38.049 -7.147 85.863 1.00 26.79 190 PHE C C 1
ATOM 3845 O O . PHE C 1 145 ? 36.989 -7.546 85.392 1.00 25.43 190 PHE C O 1
ATOM 3853 N N . VAL C 1 146 ? 38.700 -6.085 85.392 1.00 25.77 191 VAL C N 1
ATOM 3854 C CA . VAL C 1 146 ? 38.264 -5.247 84.271 1.00 25.16 191 VAL C CA 1
ATOM 3855 C C . VAL C 1 146 ? 39.332 -5.389 83.179 1.00 29.33 191 VAL C C 1
ATOM 3856 O O . VAL C 1 146 ? 40.510 -5.176 83.443 1.00 28.10 191 VAL C O 1
ATOM 3860 N N . ALA C 1 147 ? 38.907 -5.703 81.958 1.00 27.69 192 ALA C N 1
ATOM 3861 C CA . ALA C 1 147 ? 39.779 -5.801 80.792 1.00 28.10 192 ALA C CA 1
ATOM 3862 C C . ALA C 1 147 ? 39.199 -5.031 79.601 1.00 30.75 192 ALA C C 1
ATOM 3863 O O . ALA C 1 147 ? 37.984 -4.846 79.490 1.00 28.95 192 ALA C O 1
ATOM 3865 N N . ALA C 1 148 ? 40.075 -4.649 78.689 1.00 30.79 193 ALA C N 1
ATOM 3866 C CA . ALA C 1 148 ? 39.744 -3.986 77.422 1.00 31.61 193 ALA C CA 1
ATOM 3867 C C . ALA C 1 148 ? 40.297 -4.858 76.303 1.00 39.43 193 ALA C C 1
ATOM 3868 O O . ALA C 1 148 ? 41.407 -5.378 76.421 1.00 39.50 193 ALA C O 1
ATOM 3870 N N . LYS C 1 149 ? 39.533 -5.026 75.235 1.00 39.54 194 LYS C N 1
ATOM 3871 C CA . LYS C 1 149 ? 39.972 -5.752 74.055 1.00 40.30 194 LYS C CA 1
ATOM 3872 C C . LYS C 1 149 ? 40.015 -4.751 72.899 1.00 47.16 194 LYS C C 1
ATOM 3873 O O . LYS C 1 149 ? 38.999 -4.133 72.570 1.00 46.54 194 LYS C O 1
ATOM 3879 N N . GLY C 1 150 ? 41.188 -4.574 72.319 1.00 45.82 195 GLY C N 1
ATOM 3880 C CA . GLY C 1 150 ? 41.361 -3.659 71.194 1.00 45.99 195 GLY C CA 1
ATOM 3881 C C . GLY C 1 150 ? 41.714 -2.234 71.566 1.00 49.67 195 GLY C C 1
ATOM 3882 O O . GLY C 1 150 ? 41.645 -1.336 70.720 1.00 50.74 195 GLY C O 1
ATOM 3883 N N . PHE C 1 151 ? 42.079 -2.015 72.845 1.00 44.06 196 PHE C N 1
ATOM 3884 C CA . PHE C 1 151 ? 42.505 -0.728 73.404 1.00 41.84 196 PHE C CA 1
ATOM 3885 C C . PHE C 1 151 ? 43.131 -0.935 74.767 1.00 47.40 196 PHE C C 1
ATOM 3886 O O . PHE C 1 151 ? 42.993 -2.015 75.345 1.00 47.49 196 PHE C O 1
ATOM 3894 N N . GLU C 1 152 ? 43.852 0.071 75.261 1.00 45.36 197 GLU C N 1
ATOM 3895 C CA . GLU C 1 152 ? 44.539 -0.004 76.544 1.00 45.54 197 GLU C CA 1
ATOM 3896 C C . GLU C 1 152 ? 43.778 0.767 77.613 1.00 47.75 197 GLU C C 1
ATOM 3897 O O . GLU C 1 152 ? 43.389 1.908 77.362 1.00 47.23 197 GLU C O 1
ATOM 3903 N N . LEU C 1 153 ? 43.562 0.156 78.800 1.00 42.68 198 LEU C N 1
ATOM 3904 C CA . LEU C 1 153 ? 42.911 0.831 79.927 1.00 40.44 198 LEU C CA 1
ATOM 3905 C C . LEU C 1 153 ? 43.938 1.732 80.606 1.00 45.66 198 LEU C C 1
ATOM 3906 O O . LEU C 1 153 ? 45.113 1.344 80.636 1.00 46.52 198 LEU C O 1
ATOM 3911 N N . PRO C 1 154 ? 43.558 2.912 81.172 1.00 42.74 199 PRO C N 1
ATOM 3912 C CA . PRO C 1 154 ? 44.561 3.728 81.871 1.00 43.08 199 PRO C CA 1
ATOM 3913 C C . PRO C 1 154 ? 45.101 3.009 83.103 1.00 49.69 199 PRO C C 1
ATOM 3914 O O . PRO C 1 154 ? 44.349 2.299 83.783 1.00 49.89 199 PRO C O 1
ATOM 3918 N N . SER C 1 155 ? 46.392 3.211 83.400 1.00 48.88 200 SER C N 1
ATOM 3919 C CA . SER C 1 155 ? 47.068 2.591 84.557 1.00 49.86 200 SER C CA 1
ATOM 3920 C C . SER C 1 155 ? 46.533 3.044 85.922 1.00 53.57 200 SER C C 1
ATOM 3921 O O . SER C 1 155 ? 46.660 2.305 86.899 1.00 53.57 200 SER C O 1
ATOM 3924 N N . GLU C 1 156 ? 45.926 4.245 85.970 1.00 49.67 201 GLU C N 1
ATOM 3925 C CA . GLU C 1 156 ? 45.388 4.906 87.160 1.00 49.38 201 GLU C CA 1
ATOM 3926 C C . GLU C 1 156 ? 44.139 4.232 87.758 1.00 50.73 201 GLU C C 1
ATOM 3927 O O . GLU C 1 156 ? 43.926 4.333 88.966 1.00 48.90 201 GLU C O 1
ATOM 3933 N N . ILE C 1 157 ? 43.290 3.594 86.918 1.00 44.72 202 ILE C N 1
ATOM 3934 C CA . ILE C 1 157 ? 42.053 2.965 87.412 1.00 41.07 202 ILE C CA 1
ATOM 3935 C C . ILE C 1 157 ? 42.306 1.628 88.147 1.00 39.67 202 ILE C C 1
ATOM 3936 O O . ILE C 1 157 ? 43.214 0.908 87.770 1.00 38.67 202 ILE C O 1
ATOM 3941 N N . GLU C 1 158 ? 41.542 1.316 89.207 1.00 34.44 203 GLU C N 1
ATOM 3942 C CA . GLU C 1 158 ? 41.654 0.027 89.908 1.00 34.51 203 GLU C CA 1
ATOM 3943 C C . GLU C 1 158 ? 40.969 -1.037 89.034 1.00 36.22 203 GLU C C 1
ATOM 3944 O O . GLU C 1 158 ? 39.735 -1.052 88.928 1.00 36.53 203 GLU C O 1
ATOM 3950 N N . ARG C 1 159 ? 41.766 -1.896 88.378 1.00 30.77 204 ARG C N 1
ATOM 3951 C CA . ARG C 1 159 ? 41.253 -2.884 87.426 1.00 29.39 204 ARG C CA 1
ATOM 3952 C C . ARG C 1 159 ? 41.246 -4.345 87.896 1.00 30.13 204 ARG C C 1
ATOM 3953 O O . ARG C 1 159 ? 40.713 -5.199 87.205 1.00 28.79 204 ARG C O 1
ATOM 3961 N N . GLU C 1 160 ? 41.851 -4.628 89.049 1.00 27.10 205 GLU C N 1
ATOM 3962 C CA . GLU C 1 160 ? 41.954 -6.000 89.538 1.00 26.35 205 GLU C CA 1
ATOM 3963 C C . GLU C 1 160 ? 42.185 -6.052 91.031 1.00 30.60 205 GLU C C 1
ATOM 3964 O O . GLU C 1 160 ? 42.924 -5.237 91.575 1.00 32.37 205 GLU C O 1
ATOM 3970 N N . LYS C 1 161 ? 41.634 -7.073 91.672 1.00 25.19 206 LYS C N 1
ATOM 3971 C CA . LYS C 1 161 ? 41.844 -7.340 93.094 1.00 23.64 206 LYS C CA 1
ATOM 3972 C C . LYS C 1 161 ? 41.605 -8.840 93.329 1.00 25.12 206 LYS C C 1
ATOM 3973 O O . LYS C 1 161 ? 40.777 -9.436 92.654 1.00 21.77 206 LYS C O 1
ATOM 3979 N N . ILE C 1 162 ? 42.325 -9.431 94.290 1.00 24.27 207 ILE C N 1
ATOM 3980 C CA . ILE C 1 162 ? 42.202 -10.829 94.710 1.00 23.29 207 ILE C CA 1
ATOM 3981 C C . ILE C 1 162 ? 42.278 -10.923 96.252 1.00 28.56 207 ILE C C 1
ATOM 3982 O O . ILE C 1 162 ? 43.029 -10.201 96.879 1.00 26.66 207 ILE C O 1
ATOM 3987 N N . ASN C 1 163 ? 41.484 -11.803 96.841 1.00 27.37 208 ASN C N 1
ATOM 3988 C CA . ASN C 1 163 ? 41.459 -12.060 98.255 1.00 25.53 208 ASN C CA 1
ATOM 3989 C C . ASN C 1 163 ? 41.366 -13.592 98.479 1.00 27.22 208 ASN C C 1
ATOM 3990 O O . ASN C 1 163 ? 40.345 -14.213 98.214 1.00 25.28 208 ASN C O 1
ATOM 3995 N N . HIS C 1 164 ? 42.449 -14.170 99.014 1.00 23.28 209 HIS C N 1
ATOM 3996 C CA . HIS C 1 164 ? 42.547 -15.608 99.267 1.00 22.17 209 HIS C CA 1
ATOM 3997 C C . HIS C 1 164 ? 41.958 -16.049 100.569 1.00 27.89 209 HIS C C 1
ATOM 3998 O O . HIS C 1 164 ? 41.986 -15.306 101.555 1.00 28.65 209 HIS C O 1
ATOM 4005 N N . SER C 1 165 ? 41.435 -17.278 100.580 1.00 26.36 210 SER C N 1
ATOM 4006 C CA . SER C 1 165 ? 40.947 -17.933 101.795 1.00 28.01 210 SER C CA 1
ATOM 4007 C C . SER C 1 165 ? 42.141 -18.094 102.777 1.00 35.90 210 SER C C 1
ATOM 4008 O O . SER C 1 165 ? 43.234 -18.505 102.378 1.00 36.64 210 SER C O 1
ATOM 4011 N N . ASP C 1 166 ? 41.928 -17.685 104.025 1.00 33.83 211 ASP C N 1
ATOM 4012 C CA . ASP C 1 166 ? 42.887 -17.701 105.128 1.00 34.46 211 ASP C CA 1
ATOM 4013 C C . ASP C 1 166 ? 42.040 -17.855 106.382 1.00 38.40 211 ASP C C 1
ATOM 4014 O O . ASP C 1 166 ? 41.166 -17.020 106.627 1.00 37.91 211 ASP C O 1
ATOM 4019 N N . GLN C 1 167 ? 42.263 -18.933 107.158 1.00 36.14 212 GLN C N 1
ATOM 4020 C CA . GLN C 1 167 ? 41.469 -19.227 108.365 1.00 37.04 212 GLN C CA 1
ATOM 4021 C C . GLN C 1 167 ? 41.361 -18.101 109.403 1.00 42.40 212 GLN C C 1
ATOM 4022 O O . GLN C 1 167 ? 40.290 -17.926 110.008 1.00 42.53 212 GLN C O 1
ATOM 4028 N N . SER C 1 168 ? 42.422 -17.292 109.543 1.00 38.47 213 SER C N 1
ATOM 4029 C CA . SER C 1 168 ? 42.417 -16.187 110.498 1.00 39.33 213 SER C CA 1
ATOM 4030 C C . SER C 1 168 ? 41.666 -14.940 109.997 1.00 42.47 213 SER C C 1
ATOM 4031 O O . SER C 1 168 ? 41.137 -14.196 110.820 1.00 43.21 213 SER C O 1
ATOM 4034 N N . ARG C 1 169 ? 41.596 -14.727 108.668 1.00 36.45 214 ARG C N 1
ATOM 4035 C CA . ARG C 1 169 ? 40.912 -13.566 108.073 1.00 33.69 214 ARG C CA 1
ATOM 4036 C C . ARG C 1 169 ? 39.520 -13.856 107.538 1.00 31.38 214 ARG C C 1
ATOM 4037 O O . ARG C 1 169 ? 38.745 -12.919 107.402 1.00 29.08 214 ARG C O 1
ATOM 4045 N N . ASN C 1 170 ? 39.189 -15.122 107.211 1.00 27.71 215 ASN C N 1
ATOM 4046 C CA . ASN C 1 170 ? 37.878 -15.455 106.629 1.00 27.49 215 ASN C CA 1
ATOM 4047 C C . ASN C 1 170 ? 36.665 -14.755 107.261 1.00 33.07 215 ASN C C 1
ATOM 4048 O O . ASN C 1 170 ? 36.469 -14.803 108.473 1.00 32.91 215 ASN C O 1
ATOM 4053 N N . ARG C 1 171 ? 35.881 -14.056 106.429 1.00 27.88 216 ARG C N 1
ATOM 4054 C CA . ARG C 1 171 ? 34.674 -13.359 106.879 1.00 25.89 216 ARG C CA 1
ATOM 4055 C C . ARG C 1 171 ? 33.524 -14.353 107.093 1.00 30.00 216 ARG C C 1
ATOM 4056 O O . ARG C 1 171 ? 32.581 -14.062 107.839 1.00 28.64 216 ARG C O 1
ATOM 4064 N N . TYR C 1 172 ? 33.568 -15.495 106.371 1.00 25.81 217 TYR C N 1
ATOM 4065 C CA . TYR C 1 172 ? 32.571 -16.574 106.462 1.00 24.23 217 TYR C CA 1
ATOM 4066 C C . TYR C 1 172 ? 33.313 -17.867 106.794 1.00 31.60 217 TYR C C 1
ATOM 4067 O O . TYR C 1 172 ? 34.519 -17.988 106.520 1.00 31.97 217 TYR C O 1
ATOM 4076 N N . ALA C 1 173 ? 32.618 -18.814 107.412 1.00 27.81 218 ALA C N 1
ATOM 4077 C CA . ALA C 1 173 ? 33.213 -20.105 107.730 1.00 27.28 218 ALA C CA 1
ATOM 4078 C C . ALA C 1 173 ? 33.509 -20.830 106.396 1.00 30.97 218 ALA C C 1
ATOM 4079 O O . ALA C 1 173 ? 32.580 -21.306 105.735 1.00 30.79 218 ALA C O 1
ATOM 4081 N N . GLY C 1 174 ? 34.791 -20.830 106.000 1.00 26.83 219 GLY C N 1
ATOM 4082 C CA . GLY C 1 174 ? 35.291 -21.451 104.771 1.00 25.69 219 GLY C CA 1
ATOM 4083 C C . GLY C 1 174 ? 35.516 -20.533 103.566 1.00 28.53 219 GLY C C 1
ATOM 4084 O O . GLY C 1 174 ? 36.056 -20.988 102.547 1.00 27.43 219 GLY C O 1
ATOM 4085 N N . TRP C 1 175 ? 35.078 -19.245 103.642 1.00 23.20 220 TRP C N 1
ATOM 4086 C CA . TRP C 1 175 ? 35.236 -18.296 102.516 1.00 22.50 220 TRP C CA 1
ATOM 4087 C C . TRP C 1 175 ? 35.888 -16.994 102.906 1.00 25.89 220 TRP C C 1
ATOM 4088 O O . TRP C 1 175 ? 35.553 -16.455 103.957 1.00 26.50 220 TRP C O 1
ATOM 4099 N N . PRO C 1 176 ? 36.753 -16.406 102.039 1.00 22.87 221 PRO C N 1
ATOM 4100 C CA . PRO C 1 176 ? 37.279 -15.064 102.334 1.00 20.82 221 PRO C CA 1
ATOM 4101 C C . PRO C 1 176 ? 36.206 -13.990 102.156 1.00 26.88 221 PRO C C 1
ATOM 4102 O O . PRO C 1 176 ? 35.151 -14.229 101.550 1.00 26.94 221 PRO C O 1
ATOM 4106 N N . ALA C 1 177 ? 36.494 -12.783 102.644 1.00 24.91 222 ALA C N 1
ATOM 4107 C CA . ALA C 1 177 ? 35.605 -11.651 102.451 1.00 24.36 222 ALA C CA 1
ATOM 4108 C C . ALA C 1 177 ? 35.479 -11.345 100.952 1.00 23.85 222 ALA C C 1
ATOM 4109 O O . ALA C 1 177 ? 36.412 -11.573 100.169 1.00 21.19 222 ALA C O 1
ATOM 4111 N N . GLU C 1 178 ? 34.320 -10.813 100.562 1.00 22.02 223 GLU C N 1
ATOM 4112 C CA . GLU C 1 178 ? 34.080 -10.311 99.212 1.00 21.76 223 GLU C CA 1
ATOM 4113 C C . GLU C 1 178 ? 34.937 -9.060 99.009 1.00 27.77 223 GLU C C 1
ATOM 4114 O O . GLU C 1 178 ? 35.311 -8.366 99.970 1.00 28.70 223 GLU C O 1
ATOM 4120 N N . ILE C 1 179 ? 35.271 -8.795 97.768 1.00 23.57 224 ILE C N 1
ATOM 4121 C CA . ILE C 1 179 ? 36.066 -7.647 97.392 1.00 22.52 224 ILE C CA 1
ATOM 4122 C C . ILE C 1 179 ? 35.351 -6.873 96.315 1.00 26.59 224 ILE C C 1
ATOM 4123 O O . ILE C 1 179 ? 34.511 -7.420 95.590 1.00 23.83 224 ILE C O 1
ATOM 4128 N N . GLN C 1 180 ? 35.687 -5.587 96.227 1.00 25.57 225 GLN C N 1
ATOM 4129 C CA . GLN C 1 180 ? 35.104 -4.668 95.276 1.00 25.52 225 GLN C CA 1
ATOM 4130 C C . GLN C 1 180 ? 36.155 -3.800 94.666 1.00 28.10 225 GLN C C 1
ATOM 4131 O O . GLN C 1 180 ? 37.115 -3.395 95.352 1.00 27.06 225 GLN C O 1
ATOM 4137 N N . ILE C 1 181 ? 35.886 -3.400 93.407 1.00 24.50 226 ILE C N 1
ATOM 4138 C CA . ILE C 1 181 ? 36.616 -2.367 92.663 1.00 22.84 226 ILE C CA 1
ATOM 4139 C C . ILE C 1 181 ? 35.568 -1.452 91.992 1.00 28.30 226 ILE C C 1
ATOM 4140 O O . ILE C 1 181 ? 34.481 -1.900 91.626 1.00 26.82 226 ILE C O 1
ATOM 4145 N N . GLU C 1 182 ? 35.879 -0.166 91.921 1.00 25.68 227 GLU C N 1
ATOM 4146 C CA . GLU C 1 182 ? 35.056 0.853 91.273 1.00 25.49 227 GLU C CA 1
ATOM 4147 C C . GLU C 1 182 ? 35.955 1.855 90.589 1.00 30.30 227 GLU C C 1
ATOM 4148 O O . GLU C 1 182 ? 37.105 2.044 90.982 1.00 31.50 227 GLU C O 1
ATOM 4154 N N . GLY C 1 183 ? 35.475 2.414 89.513 1.00 27.74 228 GLY C N 1
ATOM 4155 C CA . GLY C 1 183 ? 36.262 3.380 88.760 1.00 28.63 228 GLY C CA 1
ATOM 4156 C C . GLY C 1 183 ? 35.503 3.999 87.615 1.00 32.61 228 GLY C C 1
ATOM 4157 O O . GLY C 1 183 ? 34.311 3.761 87.437 1.00 30.12 228 GLY C O 1
ATOM 4158 N N . CYS C 1 184 ? 36.207 4.796 86.840 1.00 33.77 229 CYS C N 1
ATOM 4159 C CA . CYS C 1 184 ? 35.630 5.557 85.746 1.00 35.80 229 CYS C CA 1
ATOM 4160 C C . CYS C 1 184 ? 36.500 5.398 84.530 1.00 37.27 229 CYS C C 1
ATOM 4161 O O . CYS C 1 184 ? 37.652 5.842 84.532 1.00 37.43 229 CYS C O 1
ATOM 4164 N N . ILE C 1 185 ? 35.983 4.708 83.515 1.00 31.81 230 ILE C N 1
ATOM 4165 C CA . ILE C 1 185 ? 36.747 4.467 82.304 1.00 30.35 230 ILE C CA 1
ATOM 4166 C C . ILE C 1 185 ? 36.496 5.617 81.309 1.00 33.88 230 ILE C C 1
ATOM 4167 O O . ILE C 1 185 ? 35.347 5.808 80.863 1.00 31.87 230 ILE C O 1
ATOM 4172 N N . PRO C 1 186 ? 37.575 6.323 80.900 1.00 30.36 231 PRO C N 1
ATOM 4173 C CA . PRO C 1 186 ? 37.424 7.362 79.853 1.00 30.22 231 PRO C CA 1
ATOM 4174 C C . PRO C 1 186 ? 36.788 6.767 78.590 1.00 36.14 231 PRO C C 1
ATOM 4175 O O . PRO C 1 186 ? 37.084 5.615 78.249 1.00 36.42 231 PRO C O 1
ATOM 4179 N N . LYS C 1 187 ? 35.886 7.522 77.917 1.00 31.36 232 LYS C N 1
ATOM 4180 C CA . LYS C 1 187 ? 35.209 7.046 76.687 1.00 30.50 232 LYS C CA 1
ATOM 4181 C C . LYS C 1 187 ? 36.031 7.286 75.394 1.00 34.93 232 LYS C C 1
ATOM 4182 O O . LYS C 1 187 ? 35.709 6.717 74.333 1.00 34.24 232 LYS C O 1
ATOM 4188 N N . GLY C 1 188 ? 37.081 8.101 75.485 1.00 31.31 233 GLY C N 1
ATOM 4189 C CA . GLY C 1 188 ? 37.862 8.457 74.300 1.00 31.80 233 GLY C CA 1
ATOM 4190 C C . GLY C 1 188 ? 39.133 7.703 73.979 1.00 37.21 233 GLY C C 1
ATOM 4191 O O . GLY C 1 188 ? 39.943 8.206 73.202 1.00 37.70 233 GLY C O 1
ATOM 4192 N N . LEU C 1 189 ? 39.320 6.496 74.537 1.00 33.62 234 LEU C N 1
ATOM 4193 C CA . LEU C 1 189 ? 40.552 5.734 74.322 1.00 34.58 234 LEU C CA 1
ATOM 4194 C C . LEU C 1 189 ? 40.837 5.259 72.895 1.00 41.09 234 LEU C C 1
ATOM 4195 O O . LEU C 1 189 ? 41.996 5.003 72.575 1.00 41.88 234 LEU C O 1
ATOM 4200 N N . ARG C 1 190 ? 39.797 5.140 72.046 1.00 40.11 235 ARG C N 1
ATOM 4201 C CA . ARG C 1 190 ? 39.923 4.793 70.616 1.00 41.40 235 ARG C CA 1
ATOM 4202 C C . ARG C 1 190 ? 39.419 5.926 69.703 1.00 46.90 235 ARG C C 1
ATOM 4203 O O . ARG C 1 190 ? 39.050 5.671 68.555 1.00 47.61 235 ARG C O 1
ATOM 4211 N N . ASP C 1 191 ? 39.427 7.176 70.206 1.00 43.96 236 ASP C N 1
ATOM 4212 C CA . ASP C 1 191 ? 39.032 8.340 69.417 1.00 44.60 236 ASP C CA 1
ATOM 4213 C C . ASP C 1 191 ? 40.087 8.580 68.322 1.00 50.39 236 ASP C C 1
ATOM 4214 O O . ASP C 1 191 ? 41.288 8.436 68.582 1.00 48.61 236 ASP C O 1
ATOM 4219 N N . TYR C 1 192 ? 39.631 8.896 67.092 1.00 49.34 237 TYR C N 1
ATOM 4220 C CA . TYR C 1 192 ? 40.534 9.153 65.961 1.00 49.81 237 TYR C CA 1
ATOM 4221 C C . TYR C 1 192 ? 40.955 10.605 66.039 1.00 52.05 237 TYR C C 1
ATOM 4222 O O . TYR C 1 192 ? 40.182 11.503 65.678 1.00 51.81 237 TYR C O 1
ATOM 4231 N N . LYS C 1 193 ? 42.149 10.828 66.614 1.00 47.01 238 LYS C N 1
ATOM 4232 C CA . LYS C 1 193 ? 42.709 12.165 66.844 1.00 75.11 238 LYS C CA 1
ATOM 4233 C C . LYS C 1 193 ? 43.513 12.701 65.655 1.00 96.19 238 LYS C C 1
ATOM 4234 O O . LYS C 1 193 ? 43.961 11.936 64.802 1.00 60.42 238 LYS C O 1
#

B-factor: mean 46.38, std 18.02, range [18.14, 141.25]

InterPro domains:
  IPR039220 FAM3 family [PTHR14592] (6-233)
  IPR039477 ILEI/PANDER domain [PF15711] (107-195)

Nearest PDB structures (foldseek):
  2yop-assembly1_A  TM=1.006E+00  e=4.206E-36  Mus musculus
  5lc2-assembly1_A  TM=9.465E-01  e=1.079E-19  Homo sapiens
  5ggl-assembly1_A  TM=8.423E-01  e=2.706E-11  Homo sapiens
  5ggi-assembly2_B  TM=8.606E-01  e=9.823E-11  Homo sapiens
  5ggg-assembly1_A  TM=8.735E-01  e=7.360E-09  Homo sapiens

Secondary structure (DSSP, 8-state):
--GGG-SSPPPTTEEEEEEE--BTTTB--EEEETTEEEESTTTT---SEEEEEEEETTT--EEEEEEE-SSSSS-HHHHHHHHHHPPSSEEEEEEEES-S-TT--HHHHHHHHTTT-SSTTS--TT-EEEEEEEESS---TTS--EEEE---TTT-SBTTBPPP-EEEEEEETTTT-/--GGG-SSPPPTTEEEEEEE--BTTTB--EEEETTEEEESTTTT---SEEEEEEEETTT--EEEEEEE-SSSSS-HHHHHHHHHHSPSSEEEEEEEES-S-TT--HHHHHHHHHTT-SSGGG--TT-EEEEEEEESSPPPTTS--EEEE---TTT-SBTTBPPP-EEEEEEES-TT----/-PPPGGG-SSPPPSSEEEEEEE--BTTTB--EEEETTEEEESTTTT---SEEEEEEEETTT--EEEEEEE-SSSSS-HHHHHHHHHHSPSSEEEEEEEES-S-TT--HHHHHHHHHTT-SSGGG--TT-EEEEEEEESSPPPTTS--EEEE---TTT-SBTTBPPP-EEEEEEES-TT---